Protein AF-0000000086882508 (afdb_homodimer)

Structure (mmCIF, N/CA/C/O backbone):
data_AF-0000000086882508-model_v1
#
loop_
_entity.id
_entity.type
_entity.pdbx_description
1 polymer 'SAM-dependent methyltransferase'
#
loop_
_atom_site.group_PDB
_atom_site.id
_atom_site.type_symbol
_atom_site.label_atom_id
_atom_site.label_alt_id
_atom_site.label_comp_id
_atom_site.label_asym_id
_atom_site.label_entity_id
_atom_site.label_seq_id
_atom_site.pdbx_PDB_ins_code
_atom_site.Cartn_x
_atom_site.Cartn_y
_atom_site.Cartn_z
_atom_site.occupancy
_atom_site.B_iso_or_equiv
_atom_site.auth_seq_id
_atom_site.auth_comp_id
_atom_site.auth_asym_id
_atom_site.auth_atom_id
_atom_site.pdbx_PDB_model_num
ATOM 1 N N . MET A 1 1 ? 18.641 23.141 4.188 1 94.56 1 MET A N 1
ATOM 2 C CA . MET A 1 1 ? 18.281 24.078 5.242 1 94.56 1 MET A CA 1
ATOM 3 C C . MET A 1 1 ? 17.297 23.453 6.219 1 94.56 1 MET A C 1
ATOM 5 O O . MET A 1 1 ? 16.922 22.281 6.066 1 94.56 1 MET A O 1
ATOM 9 N N . LYS A 1 2 ? 16.969 24.219 7.234 1 94.06 2 LYS A N 1
ATOM 10 C CA . LYS A 1 2 ? 15.898 23.766 8.133 1 94.06 2 LYS A CA 1
ATOM 11 C C . LYS A 1 2 ? 14.523 24.016 7.52 1 94.06 2 LYS A C 1
ATOM 13 O O . LYS A 1 2 ? 14.367 24.891 6.668 1 94.06 2 LYS A O 1
ATOM 18 N N . SER A 1 3 ? 13.586 23.141 7.875 1 96.69 3 SER A N 1
ATOM 19 C CA . SER A 1 3 ? 12.25 23.234 7.312 1 96.69 3 SER A CA 1
ATOM 20 C C . SER A 1 3 ? 11.664 24.641 7.504 1 96.69 3 SER A C 1
ATOM 22 O O . SER A 1 3 ? 11.062 25.203 6.586 1 96.69 3 SER A O 1
ATOM 24 N N . TYR A 1 4 ? 11.867 25.219 8.695 1 95.94 4 TYR A N 1
ATOM 25 C CA . TYR A 1 4 ? 11.242 26.5 8.984 1 95.94 4 TYR A CA 1
ATOM 26 C C . TYR A 1 4 ? 11.906 27.625 8.188 1 95.94 4 TYR A C 1
ATOM 28 O O . TYR A 1 4 ? 11.281 28.656 7.922 1 95.94 4 TYR A O 1
ATOM 36 N N . GLU A 1 5 ? 13.188 27.484 7.859 1 96.56 5 GLU A N 1
ATOM 37 C CA . GLU A 1 5 ? 13.828 28.422 6.949 1 96.56 5 GLU A CA 1
ATOM 38 C C . GLU A 1 5 ? 13.195 28.375 5.559 1 96.56 5 GLU A C 1
ATOM 40 O O . GLU A 1 5 ? 12.953 29.406 4.938 1 96.56 5 GLU A O 1
ATOM 45 N N . TYR A 1 6 ? 12.969 27.125 5.094 1 96.69 6 TYR A N 1
ATOM 46 C CA . TYR A 1 6 ? 12.32 26.906 3.805 1 96.69 6 TYR A CA 1
ATOM 47 C C . TYR A 1 6 ? 10.945 27.562 3.777 1 96.69 6 TYR A C 1
ATOM 49 O O . TYR A 1 6 ? 10.641 28.344 2.879 1 96.69 6 TYR A O 1
ATOM 57 N N . TYR A 1 7 ? 10.117 27.281 4.746 1 96.62 7 TYR A N 1
ATOM 58 C CA . TYR A 1 7 ? 8.75 27.766 4.777 1 96.62 7 TYR A CA 1
ATOM 59 C C . TYR A 1 7 ? 8.711 29.266 5.027 1 96.62 7 TYR A C 1
ATOM 61 O O . TYR A 1 7 ? 7.801 29.969 4.566 1 96.62 7 TYR A O 1
ATOM 69 N N . ASP A 1 8 ? 9.711 29.781 5.734 1 97.62 8 ASP A N 1
ATOM 70 C CA . ASP A 1 8 ? 9.812 31.219 5.906 1 97.62 8 ASP A CA 1
ATOM 71 C C . ASP A 1 8 ? 9.992 31.922 4.562 1 97.62 8 ASP A C 1
ATOM 73 O O . ASP A 1 8 ? 9.359 32.938 4.297 1 97.62 8 ASP A O 1
ATOM 77 N N . LYS A 1 9 ? 10.812 31.312 3.74 1 95.81 9 LYS A N 1
ATOM 78 C CA . LYS A 1 9 ? 11.148 31.906 2.443 1 95.81 9 LYS A CA 1
ATOM 79 C C . LYS A 1 9 ? 9.945 31.875 1.508 1 95.81 9 LYS A C 1
ATOM 81 O O . LYS A 1 9 ? 9.766 32.781 0.699 1 95.81 9 LYS A O 1
ATOM 86 N N . ILE A 1 10 ? 9.117 30.859 1.639 1 95.56 10 ILE A N 1
ATOM 87 C CA . ILE A 1 10 ? 8.039 30.734 0.665 1 95.56 10 ILE A CA 1
ATOM 88 C C . ILE A 1 10 ? 6.723 31.219 1.281 1 95.56 10 ILE A C 1
ATOM 90 O O . ILE A 1 10 ? 5.648 31 0.71 1 95.56 10 ILE A O 1
ATOM 94 N N . SER A 1 11 ? 6.707 31.859 2.414 1 95.94 11 SER A N 1
ATOM 95 C CA . SER A 1 11 ? 5.527 32.188 3.209 1 95.94 11 SER A CA 1
ATOM 96 C C . SER A 1 11 ? 4.52 33 2.402 1 95.94 11 SER A C 1
ATOM 98 O O . SER A 1 11 ? 3.314 32.75 2.473 1 95.94 11 SER A O 1
ATOM 100 N N . ASN A 1 12 ? 4.961 33.906 1.599 1 94.31 12 ASN A N 1
ATOM 101 C CA . ASN A 1 12 ? 4.074 34.812 0.865 1 94.31 12 ASN A CA 1
ATOM 102 C C . ASN A 1 12 ? 3.373 34.094 -0.284 1 94.31 12 ASN A C 1
ATOM 104 O O . ASN A 1 12 ? 2.309 34.531 -0.732 1 94.31 12 ASN A O 1
ATOM 108 N N . GLU A 1 13 ? 3.947 33.031 -0.736 1 94.06 13 GLU A N 1
ATOM 109 C CA . GLU A 1 13 ? 3.385 32.281 -1.858 1 94.06 13 GLU A CA 1
ATOM 110 C C . GLU A 1 13 ? 2.721 30.984 -1.388 1 94.06 13 GLU A C 1
ATOM 112 O O . GLU A 1 13 ? 2.1 30.266 -2.182 1 94.06 13 GLU A O 1
ATOM 117 N N . TYR A 1 14 ? 2.799 30.719 -0.19 1 93.88 14 TYR A N 1
ATOM 118 C CA . TYR A 1 14 ? 2.424 29.422 0.367 1 93.88 14 TYR A CA 1
ATOM 119 C C . TYR A 1 14 ? 0.978 29.078 0.026 1 93.88 14 TYR A C 1
ATOM 121 O O . TYR A 1 14 ? 0.701 28.016 -0.538 1 93.88 14 TYR A O 1
ATOM 129 N N . ASP A 1 15 ? 0.02 30 0.262 1 93.56 15 ASP A N 1
ATOM 130 C CA . ASP A 1 15 ? -1.397 29.734 0.033 1 93.56 15 ASP A CA 1
ATOM 131 C C . ASP A 1 15 ? -1.672 29.453 -1.441 1 93.56 15 ASP A C 1
ATOM 133 O O . ASP A 1 15 ? -2.459 28.562 -1.771 1 93.56 15 ASP A O 1
ATOM 137 N N . SER A 1 16 ? -1.015 30.141 -2.279 1 93.31 16 SER A N 1
ATOM 138 C CA . SER A 1 16 ? -1.228 30 -3.717 1 93.31 16 SER A CA 1
ATOM 139 C C . SER A 1 16 ? -0.724 28.656 -4.219 1 93.31 16 SER A C 1
ATOM 141 O O . SER A 1 16 ? -1.269 28.094 -5.172 1 93.31 16 SER A O 1
ATOM 143 N N . MET A 1 17 ? 0.262 28.078 -3.578 1 89.69 17 MET A N 1
ATOM 144 C CA . MET A 1 17 ? 0.864 26.812 -3.971 1 89.69 17 MET A CA 1
ATOM 145 C C . MET A 1 17 ? -0.105 25.656 -3.742 1 89.69 17 MET A C 1
ATOM 147 O O . MET A 1 17 ? 0.036 24.594 -4.348 1 89.69 17 MET A O 1
ATOM 151 N N . TYR A 1 18 ? -1.129 25.922 -2.922 1 89.88 18 TYR A N 1
ATOM 152 C CA . TYR A 1 18 ? -2.041 24.859 -2.539 1 89.88 18 TYR A CA 1
ATOM 153 C C . TYR A 1 18 ? -3.471 25.188 -2.949 1 89.88 18 TYR A C 1
ATOM 155 O O . TYR A 1 18 ? -4.418 24.859 -2.225 1 89.88 18 TYR A O 1
ATOM 163 N N . GLU A 1 19 ? -3.611 25.781 -4.055 1 92.19 19 GLU A N 1
ATOM 164 C CA . GLU A 1 19 ? -4.926 26.234 -4.504 1 92.19 19 GLU A CA 1
ATOM 165 C C . GLU A 1 19 ? -5.473 25.328 -5.605 1 92.19 19 GLU A C 1
ATOM 167 O O . GLU A 1 19 ? -6.633 25.453 -6 1 92.19 19 GLU A O 1
ATOM 172 N N . ASP A 1 20 ? -4.672 24.344 -6.051 1 92.69 20 ASP A N 1
ATOM 173 C CA . ASP A 1 20 ? -5.184 23.469 -7.102 1 92.69 20 ASP A CA 1
ATOM 174 C C . ASP A 1 20 ? -6.191 22.469 -6.543 1 92.69 20 ASP A C 1
ATOM 176 O O . ASP A 1 20 ? -6.43 22.422 -5.336 1 92.69 20 ASP A O 1
ATOM 180 N N . VAL A 1 21 ? -6.812 21.734 -7.414 1 95.31 21 VAL A N 1
ATOM 181 C CA . VAL A 1 21 ? -7.918 20.844 -7.066 1 95.31 21 VAL A CA 1
ATOM 182 C C . VAL A 1 21 ? -7.438 19.781 -6.078 1 95.31 21 VAL A C 1
ATOM 184 O O . VAL A 1 21 ? -8.133 19.469 -5.113 1 95.31 21 VAL A O 1
ATOM 187 N N . TYR A 1 22 ? -6.285 19.234 -6.285 1 95.56 22 TYR A N 1
ATOM 188 C CA . TYR A 1 22 ? -5.746 18.203 -5.406 1 95.56 22 TYR A CA 1
ATOM 189 C C . TYR A 1 22 ? -5.672 18.703 -3.967 1 95.56 22 TYR A C 1
ATOM 191 O O . TYR A 1 22 ? -6.188 18.047 -3.055 1 95.56 22 TYR A O 1
ATOM 199 N N . TRP A 1 23 ? -5.125 19.859 -3.801 1 95.19 23 TRP A N 1
ATOM 200 C CA . TRP A 1 23 ? -4.895 20.359 -2.453 1 95.19 23 TRP A CA 1
ATOM 201 C C . TRP A 1 23 ? -6.191 20.859 -1.826 1 95.19 23 TRP A C 1
ATOM 203 O O . TRP A 1 23 ? -6.371 20.781 -0.609 1 95.19 23 TRP A O 1
ATOM 213 N N . LYS A 1 24 ? -7.055 21.359 -2.611 1 96.06 24 LYS A N 1
ATOM 214 C CA . LYS A 1 24 ? -8.375 21.703 -2.094 1 96.06 24 LYS A CA 1
ATOM 215 C C . LYS A 1 24 ? -9.094 20.484 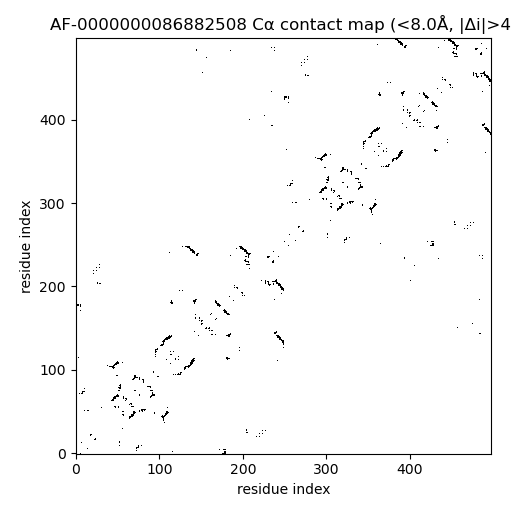-1.534 1 96.06 24 LYS A C 1
ATOM 217 O O . LYS A 1 24 ? -9.703 20.547 -0.469 1 96.06 24 LYS A O 1
ATOM 222 N N . LEU A 1 25 ? -8.992 19.375 -2.258 1 97 25 L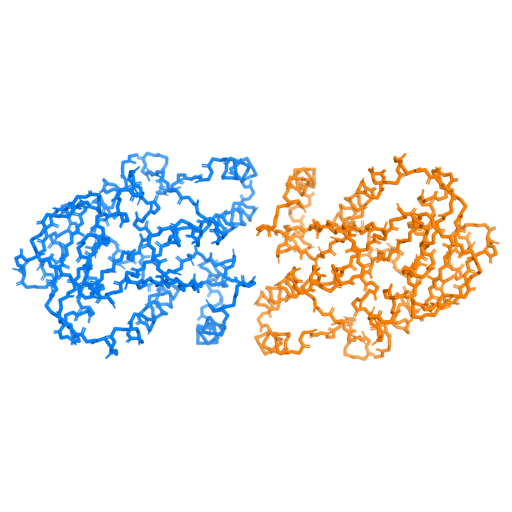EU A N 1
ATOM 223 C CA . LEU A 1 25 ? -9.578 18.141 -1.78 1 97 25 LEU A CA 1
ATOM 224 C C . LEU A 1 25 ? -8.867 17.641 -0.527 1 97 25 LEU A C 1
ATOM 226 O O . LEU A 1 25 ? -9.516 17.203 0.429 1 97 25 LEU A O 1
ATOM 230 N N . HIS A 1 26 ? -7.547 17.688 -0.562 1 97.25 26 HIS A N 1
ATOM 231 C CA . HIS A 1 26 ? -6.715 17.344 0.586 1 97.25 26 HIS A CA 1
ATOM 232 C C . HIS A 1 26 ? -7.168 18.094 1.837 1 97.25 26 HIS A C 1
ATOM 234 O O . HIS A 1 26 ? -7.43 17.484 2.873 1 97.25 26 HIS A O 1
ATOM 240 N N . ASN A 1 27 ? -7.293 19.406 1.729 1 97.44 27 ASN A N 1
ATOM 241 C CA . ASN A 1 27 ? -7.637 20.25 2.871 1 97.44 27 ASN A CA 1
ATOM 242 C C . ASN A 1 27 ? -9.086 20.047 3.299 1 97.44 27 ASN A C 1
ATOM 244 O O . ASN A 1 27 ? -9.406 20.141 4.488 1 97.44 27 ASN A O 1
ATOM 248 N N . LYS A 1 28 ? -9.953 19.828 2.309 1 97.88 28 LYS A N 1
ATOM 249 C CA . LYS A 1 28 ? -11.352 19.547 2.627 1 97.88 28 LYS A CA 1
ATOM 250 C C . LYS A 1 28 ? -11.477 18.281 3.473 1 97.88 28 LYS A C 1
ATOM 252 O O . LYS A 1 28 ? -12.242 18.25 4.441 1 97.88 28 LYS A O 1
ATOM 257 N N . LEU A 1 29 ? -10.766 17.25 3.123 1 98.19 29 LEU A N 1
ATOM 258 C CA . LEU A 1 29 ? -10.789 16 3.867 1 98.19 29 LEU A CA 1
ATOM 259 C C . LEU A 1 29 ? -10.297 16.203 5.297 1 98.19 29 LEU A C 1
ATOM 261 O O . LEU A 1 29 ? -10.922 15.727 6.246 1 98.19 29 LEU A O 1
ATOM 265 N N . ILE A 1 30 ? -9.203 16.906 5.434 1 98.56 30 ILE A N 1
ATOM 266 C CA . ILE A 1 30 ? -8.625 17.172 6.746 1 98.56 30 ILE A CA 1
ATOM 267 C C . ILE A 1 30 ? -9.609 17.969 7.598 1 98.56 30 ILE A C 1
ATOM 269 O O . ILE A 1 30 ? -9.812 17.656 8.773 1 98.56 30 ILE A O 1
ATOM 273 N N . ARG A 1 31 ? -10.203 18.969 7.004 1 98.31 31 ARG A N 1
ATOM 274 C CA . ARG A 1 31 ? -11.195 19.781 7.695 1 98.31 31 ARG A CA 1
ATOM 275 C C . ARG A 1 31 ? -12.336 18.922 8.234 1 98.31 31 ARG A C 1
ATOM 277 O O . ARG A 1 31 ? -12.75 19.094 9.383 1 98.31 31 ARG A O 1
ATOM 284 N N . GLU A 1 32 ? -12.805 18.062 7.434 1 97.81 32 GLU A N 1
ATOM 285 C CA . GLU A 1 32 ? -13.922 17.219 7.828 1 97.81 32 GLU A CA 1
ATOM 286 C C . GLU A 1 32 ? -13.547 16.328 9.016 1 97.81 32 GLU A C 1
ATOM 288 O O . GLU A 1 32 ? -14.344 16.156 9.945 1 97.81 32 GLU A O 1
ATOM 293 N N . VAL A 1 33 ? -12.352 15.789 8.984 1 98 33 VAL A N 1
ATOM 294 C CA . VAL A 1 33 ? -11.914 14.922 10.07 1 98 33 VAL A CA 1
ATOM 295 C C . VAL A 1 33 ? -11.789 15.742 11.359 1 98 33 VAL A C 1
ATOM 297 O O . VAL A 1 33 ? -12.258 15.32 12.414 1 98 33 VAL A O 1
ATOM 300 N N . ILE A 1 34 ? -11.133 16.922 11.227 1 98.12 34 ILE A N 1
ATOM 301 C CA . ILE A 1 34 ? -10.953 17.766 12.398 1 98.12 34 ILE A CA 1
ATOM 302 C C . ILE A 1 34 ? -12.32 18.141 12.977 1 98.12 34 ILE A C 1
ATOM 304 O O . ILE A 1 34 ? -12.547 18 14.18 1 98.12 34 ILE A O 1
ATOM 308 N N . MET A 1 35 ? -13.25 18.562 12.141 1 97.62 35 MET A N 1
ATOM 309 C CA . MET A 1 35 ? -14.57 18.984 12.586 1 97.62 35 MET A CA 1
ATOM 310 C C . MET A 1 35 ? -15.305 17.828 13.273 1 97.62 35 MET A C 1
ATOM 312 O O . MET A 1 35 ? -15.906 18.016 14.336 1 97.62 35 MET A O 1
ATOM 316 N N . GLU A 1 36 ? -15.242 16.703 12.672 1 96.5 36 GLU A N 1
ATOM 317 C CA . GLU A 1 36 ? -15.891 15.523 13.242 1 96.5 36 GLU A CA 1
ATOM 318 C C . GLU A 1 36 ? -15.383 15.242 14.656 1 96.5 36 GLU A C 1
ATOM 320 O O . GLU A 1 36 ? -16.156 14.859 15.539 1 96.5 36 GLU A O 1
ATOM 325 N N . LYS A 1 37 ? -14.094 15.461 14.875 1 96.06 37 LYS A N 1
ATOM 326 C CA . LYS A 1 37 ? -13.484 15.07 16.141 1 96.06 37 LYS A CA 1
ATOM 327 C C . LYS A 1 37 ? -13.648 16.172 17.188 1 96.06 37 LYS A C 1
ATOM 329 O O . LYS A 1 37 ? -13.844 15.875 18.375 1 96.06 37 LYS A O 1
ATOM 334 N N . VAL A 1 38 ? -13.68 17.422 16.781 1 94.94 38 VAL A N 1
ATOM 335 C CA . VAL A 1 38 ? -13.57 18.5 17.766 1 94.94 38 VAL A CA 1
ATOM 336 C C . VAL A 1 38 ? -14.969 19 18.141 1 94.94 38 VAL A C 1
ATOM 338 O O . VAL A 1 38 ? -15.164 19.562 19.219 1 94.94 38 VAL A O 1
ATOM 341 N N . LEU A 1 39 ? -15.898 18.844 17.234 1 90.56 39 LEU A N 1
ATOM 342 C CA . LEU A 1 39 ? -17.234 19.344 17.516 1 90.56 39 LEU A CA 1
ATOM 343 C C . LEU A 1 39 ? -17.859 18.609 18.703 1 90.56 39 LEU A C 1
ATOM 345 O O . LEU A 1 39 ? -18.734 19.141 19.391 1 90.56 39 LEU A O 1
ATOM 349 N N . ASN A 1 40 ? -17.391 17.469 18.953 1 80.94 40 ASN A N 1
ATOM 350 C CA . ASN A 1 40 ? -17.938 16.688 20.062 1 80.94 40 ASN A CA 1
ATOM 351 C C . ASN A 1 40 ? -17.078 16.812 21.312 1 80.94 40 ASN A C 1
ATOM 353 O O . ASN A 1 40 ? -17.359 16.156 22.328 1 80.94 40 ASN A O 1
ATOM 357 N N . LEU A 1 41 ? -16.125 17.641 21.234 1 85.12 41 LEU A N 1
ATOM 358 C CA . LEU A 1 41 ? -15.203 17.75 22.359 1 85.12 41 LEU A CA 1
ATOM 359 C C . LEU A 1 41 ? -15.68 18.812 23.359 1 85.12 41 LEU A C 1
ATOM 361 O O . LEU A 1 41 ? -16.172 19.875 22.953 1 85.12 41 LEU A O 1
ATOM 365 N N . GLU A 1 42 ? -15.555 18.328 24.562 1 81.12 42 GLU A N 1
ATOM 366 C CA . GLU A 1 42 ? -15.82 19.281 25.641 1 81.12 42 GLU A CA 1
ATOM 367 C C . GLU A 1 42 ? -14.625 20.203 25.859 1 81.12 42 GLU A C 1
ATOM 369 O O . GLU A 1 42 ? -13.477 19.781 25.75 1 81.12 42 GLU A O 1
ATOM 374 N N . GLY A 1 43 ? -14.641 21.422 25.781 1 80.94 43 GLY A N 1
ATOM 375 C CA . GLY A 1 43 ? -13.555 22.359 26.016 1 80.94 43 GLY A CA 1
ATOM 376 C C . GLY A 1 43 ? -13.461 23.438 24.953 1 80.94 43 GLY A C 1
ATOM 377 O O . GLY A 1 43 ? -14.148 23.375 23.922 1 80.94 43 GLY A O 1
ATOM 378 N N . GLU A 1 44 ? -12.516 24.422 25.328 1 89.19 44 GLU A N 1
ATOM 379 C CA . GLU A 1 44 ? -12.602 25.594 24.469 1 89.19 44 GLU A CA 1
ATOM 380 C C . GLU A 1 44 ? -11.211 26.094 24.078 1 89.19 44 GLU A C 1
ATOM 382 O O . GLU A 1 44 ? -11.086 27.094 23.359 1 89.19 44 GLU A O 1
ATOM 387 N N . LYS A 1 45 ? -10.156 25.391 24.547 1 97.5 45 LYS A N 1
ATOM 388 C CA . LYS A 1 45 ? -8.828 25.906 24.219 1 97.5 45 LYS A CA 1
ATOM 389 C C . LYS A 1 45 ? -8.117 25 23.219 1 97.5 45 LYS A C 1
ATOM 391 O O . LYS A 1 45 ? -8.094 23.766 23.391 1 97.5 45 LYS A O 1
ATOM 396 N N . ALA A 1 46 ? -7.559 25.594 22.203 1 98.19 46 ALA A N 1
ATOM 397 C CA . ALA A 1 46 ? -6.883 24.828 21.156 1 98.19 46 ALA A CA 1
ATOM 398 C C . ALA A 1 46 ? -5.527 25.453 20.828 1 98.19 46 ALA A C 1
ATOM 400 O O . ALA A 1 46 ? -5.371 26.672 20.844 1 98.19 46 ALA A O 1
ATOM 401 N N . LEU A 1 47 ? -4.578 24.578 20.547 1 98.81 47 LEU A N 1
ATOM 402 C CA . LEU A 1 47 ? -3.254 25 20.094 1 98.81 47 LEU A CA 1
ATOM 403 C C . LEU A 1 47 ? -2.959 24.438 18.703 1 98.81 47 LEU A C 1
ATOM 405 O O . LEU A 1 47 ? -3.137 23.25 18.453 1 98.81 47 LEU A O 1
ATOM 409 N N . ASP A 1 48 ? -2.602 25.281 17.797 1 98.81 48 ASP A N 1
ATOM 410 C CA . ASP A 1 48 ? -2.178 24.906 16.453 1 98.81 48 ASP A CA 1
ATOM 411 C C . ASP A 1 48 ? -0.659 24.984 16.312 1 98.81 48 ASP A C 1
ATOM 413 O O . ASP A 1 48 ? -0.097 26.078 16.234 1 98.81 48 ASP A O 1
ATOM 417 N N . ILE A 1 49 ? -0.034 23.828 16.297 1 98.88 49 ILE A N 1
ATOM 418 C CA . ILE A 1 49 ? 1.417 23.766 16.156 1 98.88 49 ILE A CA 1
ATOM 419 C C . ILE A 1 49 ? 1.799 23.672 14.688 1 98.88 49 ILE A C 1
ATOM 421 O O . ILE A 1 49 ? 1.322 22.781 13.969 1 98.88 49 ILE A O 1
ATOM 425 N N . GLY A 1 50 ? 2.793 24.469 14.297 1 98.69 50 GLY A N 1
ATOM 426 C CA . GLY A 1 50 ? 3.02 24.609 12.867 1 98.69 50 GLY A CA 1
ATOM 427 C C . GLY A 1 50 ? 1.847 25.25 12.141 1 98.69 50 GLY A C 1
ATOM 428 O O . GLY A 1 50 ? 1.349 24.703 11.156 1 98.69 50 GLY A O 1
ATOM 429 N N . CYS A 1 51 ? 1.508 26.438 12.523 1 98.44 51 CYS A N 1
ATOM 430 C CA . CYS A 1 51 ? 0.229 27 12.109 1 98.44 51 CYS A CA 1
ATOM 431 C C . CYS A 1 51 ? 0.299 27.531 10.68 1 98.44 51 CYS A C 1
ATOM 433 O O . CYS A 1 51 ? -0.732 27.797 10.062 1 98.44 51 CYS A O 1
ATOM 435 N N . GLY A 1 52 ? 1.539 27.688 10.109 1 97.88 52 GLY A N 1
ATOM 436 C CA . GLY A 1 52 ? 1.656 28.203 8.758 1 97.88 52 GLY A CA 1
ATOM 437 C C . GLY A 1 52 ? 0.954 29.547 8.57 1 97.88 52 GLY A C 1
ATOM 438 O O . GLY A 1 52 ? 1.186 30.484 9.328 1 97.88 52 GLY A O 1
ATOM 439 N N . THR A 1 53 ? 0.058 29.547 7.637 1 97.31 53 THR A N 1
ATOM 440 C CA . THR A 1 53 ? -0.64 30.797 7.352 1 97.31 53 THR A CA 1
ATOM 441 C C . THR A 1 53 ? -1.96 30.859 8.117 1 97.31 53 THR A C 1
ATOM 443 O O . THR A 1 53 ? -2.83 31.672 7.789 1 97.31 53 THR A O 1
ATOM 446 N N . GLY A 1 54 ? -2.203 29.969 9 1 97.81 54 GLY A N 1
ATOM 447 C CA . GLY A 1 54 ? -3.268 30.078 9.984 1 97.81 54 GLY A CA 1
ATOM 448 C C . GLY A 1 54 ? -4.582 29.484 9.516 1 97.81 54 GLY A C 1
ATOM 449 O O . GLY A 1 54 ? -5.648 29.844 10.023 1 97.81 54 GLY A O 1
ATOM 450 N N . ILE A 1 55 ? -4.582 28.547 8.578 1 96.81 55 ILE A N 1
ATOM 451 C CA . ILE A 1 55 ? -5.789 27.953 8.008 1 96.81 55 ILE A CA 1
ATOM 452 C C . ILE A 1 55 ? -6.531 27.156 9.07 1 96.81 55 ILE A C 1
ATOM 454 O O . ILE A 1 55 ? -7.727 27.375 9.297 1 96.81 55 ILE A O 1
ATOM 458 N N . TRP A 1 56 ? -5.855 26.344 9.75 1 98.19 56 TRP A N 1
ATOM 459 C CA . TRP A 1 56 ? -6.492 25.484 10.742 1 98.19 56 TRP A CA 1
ATOM 460 C C . TRP A 1 56 ? -6.77 26.25 12.031 1 98.19 56 TRP A C 1
ATOM 462 O O . TRP A 1 56 ? -7.758 25.984 12.719 1 98.19 56 TRP A O 1
ATOM 472 N N . THR A 1 57 ? -5.859 27.219 12.367 1 98.19 57 THR A N 1
ATOM 473 C CA . THR A 1 57 ? -6.098 28.094 13.508 1 98.19 57 THR A CA 1
ATOM 474 C C . THR A 1 57 ? -7.43 28.828 13.352 1 98.19 57 THR A C 1
ATOM 476 O O . THR A 1 57 ? -8.219 28.891 14.289 1 98.19 57 THR A O 1
ATOM 479 N N . ASN A 1 58 ? -7.617 29.359 12.195 1 97.38 58 ASN A N 1
ATOM 480 C CA . ASN A 1 58 ? -8.844 30.094 11.906 1 97.38 58 ASN A CA 1
ATOM 481 C C . ASN A 1 58 ? -10.07 29.188 11.984 1 97.38 58 ASN A C 1
ATOM 483 O O . ASN A 1 58 ? -11.133 29.594 12.453 1 97.38 58 ASN A O 1
ATOM 487 N N . LEU A 1 59 ? -9.953 27.953 11.438 1 97 59 LEU A N 1
ATOM 488 C CA . LEU A 1 59 ? -11.047 27 11.508 1 97 59 LEU A CA 1
ATOM 489 C C . LEU A 1 59 ? -11.484 26.781 12.953 1 97 59 LEU A C 1
ATOM 491 O O . LEU A 1 59 ? -12.688 26.828 13.25 1 97 59 LEU A O 1
ATOM 495 N N . LEU A 1 60 ? -10.516 26.578 13.836 1 97 60 LEU A N 1
ATOM 496 C CA . LEU A 1 60 ? -10.82 26.344 15.242 1 97 60 LEU A CA 1
ATOM 497 C C . LEU A 1 60 ? -11.438 27.578 15.891 1 97 60 LEU A C 1
ATOM 499 O O . LEU A 1 60 ? -12.375 27.469 16.672 1 97 60 LEU A O 1
ATOM 503 N N . LYS A 1 61 ? -10.93 28.734 15.547 1 96.38 61 LYS A N 1
ATOM 504 C CA . LYS A 1 61 ? -11.492 30 16.047 1 96.38 61 LYS A CA 1
ATOM 505 C C . LYS A 1 61 ? -12.953 30.156 15.625 1 96.38 61 LYS A C 1
ATOM 507 O O . LYS A 1 61 ? -13.805 30.484 16.453 1 96.38 61 LYS A O 1
ATOM 512 N N . ASP A 1 62 ? -13.203 29.859 14.406 1 94.75 62 ASP A N 1
ATOM 513 C CA . ASP A 1 62 ?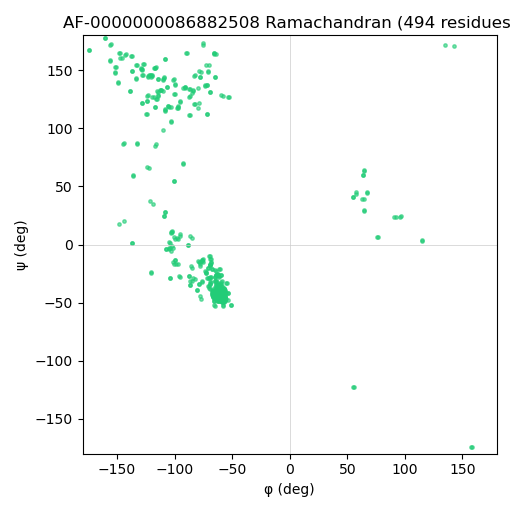 -14.539 30.047 13.828 1 94.75 62 ASP A CA 1
ATOM 514 C C . ASP A 1 62 ? -15.562 29.156 14.516 1 94.75 62 ASP A C 1
ATOM 516 O O . ASP A 1 62 ? -16.75 29.5 14.578 1 94.75 62 ASP A O 1
ATOM 520 N N . ILE A 1 63 ? -15.078 28.078 15.055 1 93.88 63 ILE A N 1
ATOM 521 C CA . ILE A 1 63 ? -16.047 27.188 15.672 1 93.88 63 ILE A CA 1
ATOM 522 C C . ILE A 1 63 ? -16.031 27.391 17.188 1 93.88 63 ILE A C 1
ATOM 524 O O . ILE A 1 63 ? -16.578 26.578 17.938 1 93.88 63 ILE A O 1
ATOM 528 N N . GLY A 1 64 ? -15.281 28.391 17.672 1 93.5 64 GLY A N 1
ATOM 529 C CA . GLY A 1 64 ? -15.531 28.859 19.016 1 93.5 64 GLY A CA 1
ATOM 530 C C . GLY A 1 64 ? -14.383 28.609 19.969 1 93.5 64 GLY A C 1
ATOM 531 O O . GLY A 1 64 ? -14.469 28.922 21.156 1 93.5 64 GLY A O 1
ATOM 532 N N . PHE A 1 65 ? -13.328 28.094 19.516 1 96.44 65 PHE A N 1
ATOM 533 C CA . PHE A 1 65 ? -12.211 27.812 20.406 1 96.44 65 PHE A CA 1
ATOM 534 C C . PHE A 1 65 ? -11.445 29.094 20.719 1 96.44 65 PHE A C 1
ATOM 536 O O . PHE A 1 65 ? -11.359 30 19.891 1 96.44 65 PHE A O 1
ATOM 543 N N . ASP A 1 66 ? -10.961 29.156 22 1 96.94 66 ASP A N 1
ATOM 544 C CA . ASP A 1 66 ? -9.844 30.062 22.297 1 96.94 66 ASP A CA 1
ATOM 545 C C . ASP A 1 66 ? -8.539 29.531 21.703 1 96.94 66 ASP A C 1
ATOM 547 O O . ASP A 1 66 ? -8 28.531 22.188 1 96.94 66 ASP A O 1
ATOM 551 N N . VAL A 1 67 ? -7.961 30.219 20.688 1 97.75 67 VAL A N 1
ATOM 552 C CA . VAL A 1 67 ? -6.93 29.594 19.859 1 97.75 67 VAL A CA 1
ATOM 553 C C . VAL A 1 67 ? -5.562 30.172 20.219 1 97.75 67 VAL A C 1
ATOM 555 O O . VAL A 1 67 ? -5.438 31.375 20.484 1 97.75 67 VAL A O 1
ATOM 558 N N . TYR A 1 68 ? -4.664 29.281 20.328 1 98.44 68 TYR A N 1
ATOM 559 C CA . TYR A 1 68 ? -3.227 29.531 20.406 1 98.44 68 TYR A CA 1
ATOM 560 C C . TYR A 1 68 ? -2.5 28.906 19.219 1 98.44 68 TYR A C 1
ATOM 562 O O . TYR A 1 68 ? -2.98 27.938 18.625 1 98.44 68 TYR A O 1
ATOM 570 N N . ALA A 1 69 ? -1.369 29.516 18.859 1 98.69 69 ALA A N 1
ATOM 571 C CA . ALA A 1 69 ? -0.644 28.969 17.719 1 98.69 69 ALA A CA 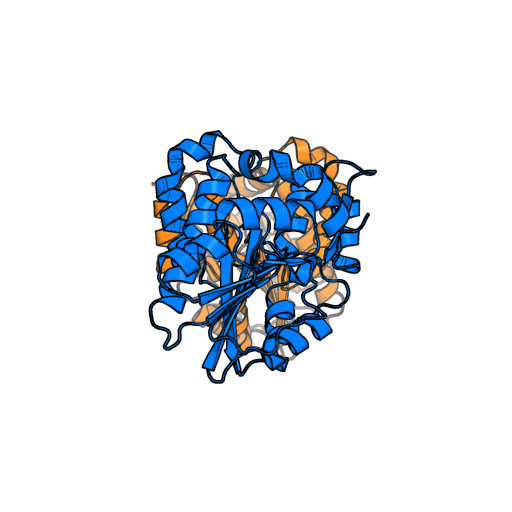1
ATOM 572 C C . ALA A 1 69 ? 0.852 29.25 17.828 1 98.69 69 ALA A C 1
ATOM 574 O O . ALA A 1 69 ? 1.258 30.281 18.359 1 98.69 69 ALA A O 1
ATOM 575 N N . ILE A 1 70 ? 1.598 28.328 17.312 1 98.75 70 ILE A N 1
ATOM 576 C CA . ILE A 1 70 ? 3.033 28.562 17.188 1 98.75 70 ILE A CA 1
ATOM 577 C C . ILE A 1 70 ? 3.521 28.078 15.82 1 98.75 70 ILE A C 1
ATOM 579 O O . ILE A 1 70 ? 2.949 27.156 15.242 1 98.75 70 ILE A O 1
ATOM 583 N N . ASP A 1 71 ? 4.5 28.656 15.258 1 98.69 71 ASP A N 1
ATOM 584 C CA . ASP A 1 71 ? 5.277 28.281 14.078 1 98.69 71 ASP A CA 1
ATOM 585 C C . ASP A 1 71 ? 6.715 28.781 14.188 1 98.69 71 ASP A C 1
ATOM 587 O O . ASP A 1 71 ? 6.957 29.891 14.656 1 98.69 71 ASP A O 1
ATOM 591 N N . PRO A 1 72 ? 7.621 27.906 13.75 1 98.56 72 PRO A N 1
ATOM 592 C CA . PRO A 1 72 ? 9.008 28.359 13.852 1 98.56 72 PRO A CA 1
ATOM 593 C C . PRO A 1 72 ? 9.336 29.469 12.852 1 98.56 72 PRO A C 1
ATOM 595 O O . PRO A 1 72 ? 10.375 30.125 12.969 1 98.56 72 PRO A O 1
ATOM 598 N N . SER A 1 73 ? 8.609 29.625 11.828 1 98.31 73 SER A N 1
ATOM 599 C CA . SER A 1 73 ? 8.812 30.656 10.805 1 98.31 73 SER A CA 1
ATOM 600 C C . SER A 1 73 ? 8.195 31.984 11.227 1 98.31 73 SER A C 1
ATOM 602 O O . SER A 1 73 ? 6.98 32.062 11.406 1 98.31 73 SER A O 1
ATOM 604 N N . GLU A 1 74 ? 9 33 11.305 1 98.06 74 GLU A N 1
ATOM 605 C CA . GLU A 1 74 ? 8.531 34.344 11.672 1 98.06 74 GLU A CA 1
ATOM 606 C C . GLU A 1 74 ? 7.539 34.875 10.648 1 98.06 74 GLU A C 1
ATOM 608 O O . GLU A 1 74 ? 6.535 35.5 11.008 1 98.06 74 GLU A O 1
ATOM 613 N N . ASN A 1 75 ? 7.84 34.688 9.414 1 98.31 75 ASN A N 1
ATOM 614 C CA . ASN A 1 75 ? 6.961 35.188 8.367 1 98.31 75 ASN A CA 1
ATOM 615 C C . ASN A 1 75 ? 5.605 34.469 8.391 1 98.31 75 ASN A C 1
ATOM 617 O O . ASN A 1 75 ? 4.574 35.094 8.141 1 98.31 75 ASN A O 1
ATOM 621 N N . MET A 1 76 ? 5.559 33.188 8.672 1 98.25 76 MET A N 1
ATOM 622 C CA . MET A 1 76 ? 4.301 32.469 8.797 1 98.25 76 MET A CA 1
ATOM 623 C C . MET A 1 76 ? 3.484 32.969 9.969 1 98.25 76 MET A C 1
ATOM 625 O O . MET A 1 76 ? 2.277 33.188 9.844 1 98.25 76 MET A O 1
ATOM 629 N N . VAL A 1 77 ? 4.168 33.25 11.086 1 98 77 VAL A N 1
ATOM 630 C CA . VAL A 1 77 ? 3.51 33.75 12.281 1 98 77 VAL A CA 1
ATOM 631 C C . VAL A 1 77 ? 2.898 35.125 11.977 1 98 77 VAL A C 1
ATOM 633 O O . VAL A 1 77 ? 1.753 35.406 12.344 1 98 77 VAL A O 1
ATOM 636 N N . ASN A 1 78 ? 3.646 35.969 11.273 1 97.19 78 ASN A N 1
ATOM 637 C CA . ASN A 1 78 ? 3.152 37.281 10.914 1 97.19 78 ASN A CA 1
ATOM 638 C C . ASN A 1 78 ? 1.888 37.188 10.062 1 97.19 78 ASN A C 1
ATOM 640 O O . ASN A 1 78 ? 0.935 37.938 10.289 1 97.19 78 ASN A O 1
ATOM 644 N N . ILE A 1 79 ? 1.896 36.312 9.133 1 97.25 79 ILE A N 1
ATOM 645 C CA . ILE A 1 79 ? 0.745 36.125 8.258 1 97.25 79 ILE A CA 1
ATOM 646 C C . ILE A 1 79 ? -0.45 35.625 9.078 1 97.25 79 ILE A C 1
ATOM 648 O O . ILE A 1 79 ? -1.567 36.125 8.906 1 97.25 79 ILE A O 1
ATOM 652 N N . THR A 1 80 ? -0.205 34.656 9.953 1 97.5 80 THR A N 1
ATOM 653 C CA . THR A 1 80 ? -1.277 34.125 10.781 1 97.5 80 THR A CA 1
ATOM 654 C C . THR A 1 80 ? -1.835 35.219 11.711 1 97.5 80 THR A C 1
ATOM 656 O O . THR A 1 80 ? -3.049 35.281 11.914 1 97.5 80 THR A O 1
ATOM 659 N N . GLN A 1 81 ? -0.984 36.062 12.281 1 96.94 81 GLN A N 1
ATOM 660 C CA . GLN A 1 81 ? -1.421 37.156 13.148 1 96.94 81 GLN A CA 1
ATOM 661 C C . GLN A 1 81 ? -2.307 38.125 12.383 1 96.94 81 GLN A C 1
ATOM 663 O O . GLN A 1 81 ? -3.314 38.594 12.914 1 96.94 81 GLN A O 1
ATOM 668 N N . LYS A 1 82 ? -1.87 38.406 11.18 1 95.31 82 LYS A N 1
ATOM 669 C CA . LYS A 1 82 ? -2.682 39.312 10.344 1 95.31 82 LYS A CA 1
ATOM 670 C C . LYS A 1 82 ? -4.047 38.688 10.055 1 95.31 82 LYS A C 1
ATOM 672 O O . LYS A 1 82 ? -5.066 39.375 10.094 1 95.31 82 LYS A O 1
ATOM 677 N N . ARG A 1 83 ? -4.082 37.375 9.781 1 94.5 83 ARG A N 1
ATOM 678 C CA . ARG A 1 83 ? -5.309 36.656 9.469 1 94.5 83 ARG A CA 1
ATOM 679 C C . ARG A 1 83 ? -6.258 36.656 10.656 1 94.5 83 ARG A C 1
ATOM 681 O O . ARG A 1 83 ? -7.477 36.719 10.492 1 94.5 83 ARG A O 1
ATOM 688 N N . LEU A 1 84 ? -5.68 36.594 11.82 1 95.12 84 LEU A N 1
ATOM 689 C CA . LEU A 1 84 ? -6.488 36.406 13.023 1 95.12 84 LEU A CA 1
ATOM 690 C C . LEU A 1 84 ? -6.531 37.688 13.859 1 95.12 84 LEU A C 1
ATOM 692 O O . LEU A 1 84 ? -6.625 37.625 15.086 1 95.12 84 LEU A O 1
ATOM 696 N N . LYS A 1 85 ? -6.398 38.844 13.273 1 88.88 85 LYS A N 1
ATOM 697 C CA . LYS A 1 85 ? -6.574 40.156 13.859 1 88.88 85 LYS A CA 1
ATOM 698 C C . LYS A 1 85 ? -5.648 40.375 15.062 1 88.88 85 LYS A C 1
ATOM 700 O O . LYS A 1 85 ? -6.09 40.781 16.125 1 88.88 85 LYS A O 1
ATOM 705 N N . LYS A 1 86 ? -4.41 39.969 14.93 1 83.88 86 LYS A N 1
ATOM 706 C CA . LYS A 1 86 ? -3.283 40.219 15.828 1 83.88 86 LYS A CA 1
ATOM 707 C C . LYS A 1 86 ? -3.525 39.562 17.188 1 83.88 86 LYS A C 1
ATOM 709 O O . LYS A 1 86 ? -3.318 40.188 18.234 1 83.88 86 LYS A O 1
ATOM 714 N N . ASN A 1 87 ? -4.078 38.406 17.172 1 87.62 87 ASN A N 1
ATOM 715 C CA . ASN A 1 87 ? -4.203 37.594 18.375 1 87.62 87 ASN A CA 1
ATOM 716 C C . ASN A 1 87 ? -2.857 37.406 19.062 1 87.62 87 ASN A C 1
ATOM 718 O O . ASN A 1 87 ? -1.899 36.906 18.453 1 87.62 87 ASN A O 1
ATOM 722 N N . LYS A 1 88 ? -2.732 37.688 20.281 1 88.12 88 LYS A N 1
ATOM 723 C CA . LYS A 1 88 ? -1.486 37.688 21.047 1 88.12 88 LYS A CA 1
ATOM 724 C C . LYS A 1 88 ? -1.027 36.281 21.375 1 88.12 88 LYS A C 1
ATOM 726 O O . LYS A 1 88 ? 0.117 36.062 21.781 1 88.12 88 LYS A O 1
ATOM 731 N N . ASN A 1 89 ? -1.904 35.344 21.172 1 95.69 89 ASN A N 1
ATOM 732 C CA . ASN A 1 89 ? -1.584 33.969 21.484 1 95.69 89 ASN A CA 1
ATOM 733 C C . ASN A 1 89 ? -0.884 33.25 20.328 1 95.69 89 ASN A C 1
ATOM 735 O O . ASN A 1 89 ? -0.628 32.062 20.391 1 95.69 89 ASN A O 1
ATOM 739 N N . ILE A 1 90 ? -0.54 34.031 19.297 1 97.62 90 ILE A N 1
ATOM 740 C CA . ILE A 1 90 ? 0.186 33.5 18.141 1 97.62 90 ILE A CA 1
ATOM 741 C C . ILE A 1 90 ? 1.646 33.938 18.203 1 97.62 90 ILE A C 1
ATOM 743 O O . ILE A 1 90 ? 1.938 35.125 18.172 1 97.62 90 ILE A O 1
ATOM 747 N N . LYS A 1 91 ? 2.551 33 18.297 1 97.12 91 LYS A N 1
ATOM 748 C CA . LYS A 1 91 ? 3.947 33.375 18.469 1 97.12 91 LYS A CA 1
ATOM 749 C C . LYS A 1 91 ? 4.887 32.375 17.797 1 97.12 91 LYS A C 1
ATOM 751 O O . LYS A 1 91 ? 4.461 31.297 17.406 1 97.12 91 LYS A O 1
ATOM 756 N N . VAL A 1 92 ? 6.129 32.812 17.641 1 98.31 92 VAL A N 1
ATOM 757 C CA . VAL A 1 92 ? 7.16 31.938 17.109 1 98.31 92 VAL A CA 1
ATOM 758 C C . VAL A 1 92 ? 7.492 30.844 18.125 1 98.31 92 VAL A C 1
ATOM 760 O O . VAL A 1 92 ? 7.66 31.125 19.312 1 98.31 92 VAL A O 1
ATOM 763 N N . GLY A 1 93 ? 7.523 29.594 17.688 1 98.38 93 GLY A N 1
ATOM 764 C CA . GLY A 1 93 ? 7.832 28.5 18.578 1 98.38 93 GLY A CA 1
ATOM 765 C C . GLY A 1 93 ? 7.957 27.172 17.875 1 98.38 93 GLY A C 1
ATOM 766 O O . GLY A 1 93 ? 7.645 27.062 16.688 1 98.38 93 GLY A O 1
ATOM 767 N N . PHE A 1 94 ? 8.5 26.156 18.609 1 98.56 94 PHE A N 1
ATOM 768 C CA . PHE A 1 94 ? 8.734 24.812 18.125 1 98.56 94 PHE A CA 1
ATOM 769 C C . PHE A 1 94 ? 7.898 23.797 18.906 1 98.56 94 PHE A C 1
ATOM 771 O O . PHE A 1 94 ? 7.547 24.047 20.062 1 98.56 94 PHE A O 1
ATOM 778 N N . ILE A 1 95 ? 7.574 22.703 18.25 1 98.81 95 ILE A N 1
ATOM 779 C CA . ILE A 1 95 ? 6.793 21.656 18.906 1 98.81 95 ILE A CA 1
ATOM 780 C C . ILE A 1 95 ? 7.57 21.094 20.094 1 98.81 95 ILE A C 1
ATOM 782 O O . ILE A 1 95 ? 6.977 20.656 21.078 1 98.81 95 ILE A O 1
ATOM 786 N N . GLU A 1 96 ? 8.898 21.156 20.078 1 98.62 96 GLU A N 1
ATOM 787 C CA . GLU A 1 96 ? 9.758 20.578 21.109 1 98.62 96 GLU A CA 1
ATOM 788 C C . GLU A 1 96 ? 9.789 21.453 22.359 1 98.62 96 GLU A C 1
ATOM 790 O O . GLU A 1 96 ? 10.258 21.016 23.406 1 98.62 96 GLU A O 1
ATOM 795 N N . ASN A 1 97 ? 9.305 22.656 22.125 1 97.56 97 ASN A N 1
ATOM 796 C CA . ASN A 1 97 ? 9.32 23.609 23.234 1 97.56 97 ASN A CA 1
ATOM 797 C C . ASN A 1 97 ? 8.094 24.516 23.203 1 97.56 97 ASN A C 1
ATOM 799 O O . ASN A 1 97 ? 8.18 25.672 22.781 1 97.56 97 ASN A O 1
ATOM 803 N N . ILE A 1 98 ? 7.051 24.078 23.781 1 98.06 98 ILE A N 1
ATOM 804 C CA . ILE A 1 98 ? 5.797 24.828 23.844 1 98.06 98 ILE A CA 1
ATOM 805 C C . ILE A 1 98 ? 5.809 25.75 25.047 1 98.06 98 ILE A C 1
ATOM 807 O O . ILE A 1 98 ? 5.746 25.297 26.203 1 98.06 98 ILE A O 1
ATOM 811 N N . GLU A 1 99 ? 5.859 27.047 24.766 1 96.5 99 GLU A N 1
ATOM 812 C CA . GLU A 1 99 ? 6.016 28.031 25.844 1 96.5 99 GLU A CA 1
ATOM 813 C C . GLU A 1 99 ? 4.68 28.672 26.188 1 96.5 99 GLU A C 1
ATOM 815 O O . GLU A 1 99 ? 4.547 29.906 26.125 1 96.5 99 GLU A O 1
ATOM 820 N N . PHE A 1 100 ? 3.746 27.969 26.484 1 97.56 100 PHE A N 1
ATOM 821 C CA . PHE A 1 100 ? 2.463 28.406 27.047 1 97.56 100 PHE A CA 1
ATOM 822 C C . PHE A 1 100 ? 2.229 27.766 28.406 1 97.56 100 PHE A C 1
ATOM 824 O O . PHE A 1 100 ? 2.674 26.656 28.672 1 97.56 100 PHE A O 1
ATOM 831 N N . GLU A 1 101 ? 1.602 28.453 29.281 1 96.06 101 GLU A N 1
ATOM 832 C CA . GLU A 1 101 ? 1.238 27.906 30.594 1 96.06 101 GLU A CA 1
ATOM 833 C C . GLU A 1 101 ? -0.084 27.156 30.531 1 96.06 101 GLU A C 1
ATOM 835 O O . GLU A 1 101 ? -0.374 26.312 31.391 1 96.06 101 GLU A O 1
ATOM 840 N N . GLU A 1 102 ? -0.809 27.422 29.531 1 95.81 102 GLU A N 1
ATOM 841 C CA . GLU A 1 102 ? -2.127 26.828 29.344 1 95.81 102 GLU A CA 1
ATOM 842 C C . GLU A 1 102 ? -2.012 25.344 28.953 1 95.81 102 GLU A C 1
ATOM 844 O O . GLU A 1 102 ? -0.986 24.922 28.422 1 95.81 102 GLU A O 1
ATOM 849 N N . THR A 1 103 ? -3.07 24.656 29.281 1 97.62 103 THR A N 1
ATOM 850 C CA . THR A 1 103 ? -3.311 23.328 28.703 1 97.62 103 THR A CA 1
ATOM 851 C C . THR A 1 103 ? -4.461 23.375 27.703 1 97.62 103 THR A C 1
ATOM 853 O O . THR A 1 103 ? -5.219 24.344 27.656 1 97.62 103 THR A O 1
ATOM 856 N N . PHE A 1 104 ? -4.488 22.406 26.875 1 98.38 104 PHE A N 1
ATOM 857 C CA . PHE A 1 104 ? -5.379 22.531 25.734 1 98.38 104 PHE A CA 1
ATOM 858 C C . PHE A 1 104 ? -6.254 21.281 25.594 1 98.38 104 PHE A C 1
ATOM 860 O O . PHE A 1 104 ? -5.852 20.188 25.984 1 98.38 104 PHE A O 1
ATOM 867 N N . ASP A 1 105 ? -7.41 21.484 25.031 1 98.06 105 ASP A N 1
ATOM 868 C CA . ASP A 1 105 ? -8.328 20.391 24.75 1 98.06 105 ASP A CA 1
ATOM 869 C C . ASP A 1 105 ? -8.039 19.766 23.391 1 98.06 105 ASP A C 1
ATOM 871 O O . ASP A 1 105 ? -8.344 18.594 23.172 1 98.06 105 ASP A O 1
ATOM 875 N N . VAL A 1 106 ? -7.48 20.609 22.516 1 98.31 106 VAL A N 1
ATOM 876 C CA . VAL A 1 106 ? -7.09 20.141 21.188 1 98.31 106 VAL A CA 1
ATOM 877 C C . VAL A 1 106 ? -5.738 20.734 20.812 1 98.31 106 VAL A C 1
ATOM 879 O O . VAL A 1 106 ? -5.516 21.938 20.984 1 98.31 106 VAL A O 1
ATOM 882 N N . ILE A 1 107 ? -4.891 19.875 20.344 1 98.81 107 ILE A N 1
ATOM 883 C CA . ILE A 1 107 ? -3.641 20.328 19.75 1 98.81 107 ILE A CA 1
ATOM 884 C C . ILE A 1 107 ? -3.518 19.781 18.328 1 98.81 107 ILE A C 1
ATOM 886 O O . ILE A 1 107 ? -3.615 18.562 18.125 1 98.81 107 ILE A O 1
ATOM 890 N N . LEU A 1 108 ? -3.355 20.672 17.391 1 98.88 108 LEU A N 1
ATOM 891 C CA . LEU A 1 108 ? -3.162 20.281 16 1 98.88 108 LEU A CA 1
ATOM 892 C C . LEU A 1 108 ? -1.688 20.359 15.609 1 98.88 108 LEU A C 1
ATOM 894 O O . LEU A 1 108 ? -0.971 21.25 16.078 1 98.88 108 LEU A O 1
ATOM 898 N N . ALA A 1 109 ? -1.277 19.438 14.836 1 98.88 109 ALA A N 1
ATOM 899 C CA . ALA A 1 109 ? 0.017 19.469 14.156 1 98.88 109 ALA A CA 1
ATOM 900 C C . ALA A 1 109 ? -0.121 19.031 12.695 1 98.88 109 ALA A C 1
ATOM 902 O O . ALA A 1 109 ? 0.564 18.109 12.25 1 98.88 109 ALA A O 1
ATOM 903 N N . ILE A 1 110 ? -0.932 19.766 11.961 1 98.69 110 ILE A N 1
ATOM 904 C CA . ILE A 1 110 ? -1.213 19.484 10.555 1 98.69 110 ILE A CA 1
ATOM 905 C C . ILE A 1 110 ? -0.106 20.062 9.68 1 98.69 110 ILE A C 1
ATOM 907 O O . ILE A 1 110 ? 0.409 21.141 9.953 1 98.69 110 ILE A O 1
ATOM 911 N N . GLY A 1 111 ? 0.192 19.391 8.602 1 98 111 GLY A N 1
ATOM 912 C CA . GLY A 1 111 ? 1.264 19.828 7.719 1 98 111 GLY A CA 1
ATOM 913 C C . GLY A 1 111 ? 2.584 19.125 8 1 98 111 GLY A C 1
ATOM 914 O O . GLY A 1 111 ? 3.65 19.734 7.852 1 98 111 GLY A O 1
ATOM 915 N N . ASP A 1 112 ? 2.52 17.969 8.578 1 98.62 112 ASP A N 1
ATOM 916 C CA . ASP A 1 112 ? 3.625 17.031 8.734 1 98.62 112 ASP A CA 1
ATOM 917 C C . ASP A 1 112 ? 4.691 17.578 9.672 1 98.62 112 ASP A C 1
ATOM 919 O O . ASP A 1 112 ? 5.891 17.453 9.406 1 98.62 112 ASP A O 1
ATOM 923 N N . ILE A 1 113 ? 4.277 18.125 10.758 1 98.75 113 ILE A N 1
ATOM 924 C CA . ILE A 1 113 ? 5.148 18.781 11.719 1 98.75 113 ILE A CA 1
ATOM 925 C C . ILE A 1 113 ? 6.117 17.766 12.32 1 98.75 113 ILE A C 1
ATOM 927 O O . ILE A 1 113 ? 7.316 18.031 12.438 1 98.75 113 ILE A O 1
ATOM 931 N N . LEU A 1 114 ? 5.617 16.562 12.703 1 98.81 114 LEU A N 1
ATOM 932 C CA . LEU A 1 114 ? 6.488 15.562 13.297 1 98.81 114 LEU A CA 1
ATOM 933 C C . LEU A 1 114 ? 7.555 15.109 12.305 1 98.81 114 LEU A C 1
ATOM 935 O O . LEU A 1 114 ? 8.664 14.75 12.703 1 98.81 114 LEU A O 1
ATOM 939 N N . SER A 1 115 ? 7.246 15.094 11.023 1 98.81 115 SER A N 1
ATOM 940 C CA . SER A 1 115 ? 8.219 14.742 10 1 98.81 115 SER A CA 1
ATOM 941 C C . SER A 1 115 ? 9.352 15.766 9.945 1 98.81 115 SER A C 1
ATOM 943 O O . SER A 1 115 ? 10.484 15.422 9.594 1 98.81 115 SER A O 1
ATOM 945 N N . TYR A 1 116 ? 9.07 17 10.328 1 98.31 116 TYR A N 1
ATOM 946 C CA . TYR A 1 116 ? 10.023 18.094 10.156 1 98.31 116 TYR A CA 1
ATOM 947 C C . TYR A 1 116 ? 10.734 18.406 11.469 1 98.31 116 TYR A C 1
ATOM 949 O O . TYR A 1 116 ? 11.75 19.094 11.484 1 98.31 116 TYR A O 1
ATOM 957 N N . ALA A 1 117 ? 10.219 17.922 12.562 1 98.25 117 ALA A N 1
ATOM 958 C CA . ALA A 1 117 ? 10.766 18.219 13.891 1 98.25 117 ALA A CA 1
ATOM 959 C C . ALA A 1 117 ? 12.172 17.641 14.047 1 98.25 117 ALA A C 1
ATOM 961 O O . ALA A 1 117 ? 12.461 16.547 13.57 1 98.25 117 ALA A O 1
ATOM 962 N N . LYS A 1 118 ? 13 18.359 14.75 1 97.44 118 LYS A N 1
ATOM 963 C CA . LYS A 1 118 ? 14.336 17.875 15.055 1 97.44 118 LYS A CA 1
ATOM 964 C C . LYS A 1 118 ? 14.281 16.672 15.984 1 97.44 118 LYS A C 1
ATOM 966 O O . LYS A 1 118 ? 15.055 15.719 15.828 1 97.44 118 LYS A O 1
ATOM 971 N N . ASP A 1 119 ? 13.453 16.734 16.906 1 98.25 119 ASP A N 1
ATOM 972 C CA . ASP A 1 119 ? 13.234 15.664 17.875 1 98.25 119 ASP A CA 1
ATOM 973 C C . ASP A 1 119 ? 11.742 15.375 18.047 1 98.25 119 ASP A C 1
ATOM 975 O O . ASP A 1 119 ? 11.117 15.852 19 1 98.25 119 ASP A O 1
ATOM 979 N N . PRO A 1 120 ? 11.242 14.5 17.172 1 98.56 120 PRO A N 1
ATOM 980 C CA . PRO A 1 120 ? 9.805 14.242 17.203 1 98.56 120 PRO A CA 1
ATOM 981 C C . PRO A 1 120 ? 9.336 13.648 18.531 1 98.56 120 PRO A C 1
ATOM 983 O O . PRO A 1 120 ? 8.219 13.93 18.969 1 98.56 120 PRO A O 1
ATOM 986 N N . LEU A 1 121 ? 10.117 12.859 19.172 1 98.62 121 LEU A N 1
ATOM 987 C CA . LEU A 1 121 ? 9.719 12.25 20.438 1 98.62 121 LEU A CA 1
ATOM 988 C C . LEU A 1 121 ? 9.578 13.312 21.516 1 98.62 121 LEU A C 1
ATOM 990 O O . LEU A 1 121 ? 8.609 13.305 22.281 1 98.62 121 LEU A O 1
ATOM 994 N N . LYS A 1 122 ? 10.555 14.203 21.562 1 98.69 122 LYS A N 1
ATOM 995 C CA . LYS A 1 122 ? 10.438 15.32 22.5 1 98.69 122 LYS A CA 1
ATOM 996 C C . LYS A 1 122 ? 9.203 16.172 22.203 1 98.69 122 LYS A C 1
ATOM 998 O O . LYS A 1 122 ? 8.547 16.656 23.125 1 98.69 122 LYS A O 1
ATOM 1003 N N . GLY A 1 123 ? 8.938 16.359 20.938 1 98.88 123 GLY A N 1
ATOM 1004 C CA . GLY A 1 123 ? 7.73 17.078 20.547 1 98.88 123 GLY A CA 1
ATOM 1005 C C . GLY A 1 123 ? 6.457 16.438 21.062 1 98.88 123 GLY A C 1
ATOM 1006 O O . GLY A 1 123 ? 5.594 17.125 21.625 1 98.88 123 GLY A O 1
ATOM 1007 N N . ILE A 1 124 ? 6.367 15.141 20.906 1 98.94 124 ILE A N 1
ATOM 1008 C CA . ILE A 1 124 ? 5.191 14.406 21.359 1 98.94 124 ILE A CA 1
ATOM 1009 C C . ILE A 1 124 ? 5.07 14.5 22.875 1 98.94 124 ILE A C 1
ATOM 1011 O O . ILE A 1 124 ? 3.971 14.648 23.422 1 98.94 124 ILE A O 1
ATOM 1015 N N . GLU A 1 125 ? 6.18 14.438 23.562 1 98.56 125 GLU A N 1
ATOM 1016 C CA . GLU A 1 125 ? 6.188 14.586 25.016 1 98.56 125 GLU A CA 1
ATOM 1017 C C . GLU A 1 125 ? 5.648 15.945 25.438 1 98.56 125 GLU A C 1
ATOM 1019 O O . GLU A 1 125 ? 4.852 16.047 26.375 1 98.56 125 GLU A O 1
ATOM 1024 N N . GLU A 1 126 ? 6.141 16.984 24.766 1 98.69 126 GLU A N 1
ATOM 1025 C CA . GLU A 1 126 ? 5.68 18.344 25.047 1 98.69 126 GLU A CA 1
ATOM 1026 C C . GLU A 1 126 ? 4.176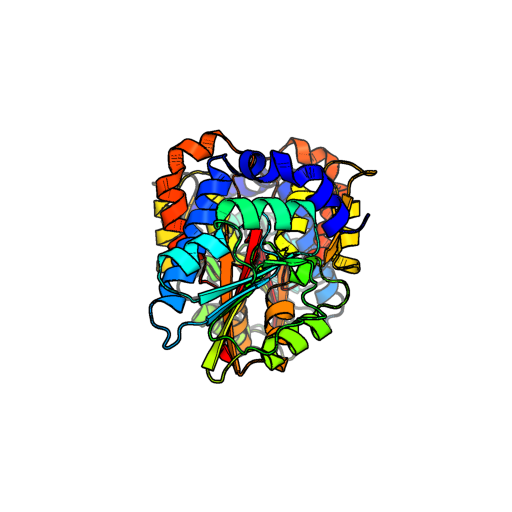 18.484 24.812 1 98.69 126 GLU A C 1
ATOM 1028 O O . GLU A 1 126 ? 3.469 19.094 25.609 1 98.69 126 GLU A O 1
ATOM 1033 N N . VAL A 1 127 ? 3.717 17.922 23.719 1 98.88 127 VAL A N 1
ATOM 1034 C CA . VAL A 1 127 ? 2.295 17.953 23.391 1 98.88 127 VAL A CA 1
ATOM 1035 C C . VAL A 1 127 ? 1.491 17.281 24.5 1 98.88 127 VAL A C 1
ATOM 1037 O O . VAL A 1 127 ? 0.493 17.828 24.969 1 98.88 127 VAL A O 1
ATOM 1040 N N . ARG A 1 128 ? 1.946 16.109 24.875 1 98.56 128 ARG A N 1
ATOM 1041 C CA . ARG A 1 128 ? 1.222 15.375 25.906 1 98.56 128 ARG A CA 1
ATOM 1042 C C . ARG A 1 128 ? 1.157 16.172 27.203 1 98.56 128 ARG A C 1
ATOM 1044 O O . ARG A 1 128 ? 0.12 16.188 27.875 1 98.56 128 ARG A O 1
ATOM 1051 N N . LYS A 1 129 ? 2.27 16.812 27.547 1 97.94 129 LYS A N 1
ATOM 1052 C CA . LYS A 1 129 ? 2.34 17.625 28.75 1 97.94 129 LYS A CA 1
ATOM 1053 C C . LYS A 1 129 ? 1.302 18.75 28.719 1 97.94 129 LYS A C 1
ATOM 1055 O O . LYS A 1 129 ? 0.758 19.125 29.766 1 97.94 129 LYS A O 1
ATOM 1060 N N . HIS A 1 130 ? 0.988 19.234 27.594 1 98.56 130 HIS A N 1
ATOM 1061 C CA . HIS A 1 130 ? 0.14 20.422 27.469 1 98.56 130 HIS A CA 1
ATOM 1062 C C . HIS A 1 130 ? -1.287 20.031 27.094 1 98.56 130 HIS A C 1
ATOM 1064 O O . HIS A 1 130 ? -2.137 20.906 26.891 1 98.56 130 HIS A O 1
ATOM 1070 N N . LEU A 1 131 ? -1.507 18.781 26.922 1 97.88 131 LEU A N 1
ATOM 1071 C CA . LEU A 1 131 ? -2.85 18.297 26.609 1 97.88 131 LEU A CA 1
ATOM 1072 C C . LEU A 1 131 ? -3.639 18.031 27.875 1 97.88 131 LEU A C 1
ATOM 1074 O O . LEU A 1 131 ? -3.111 17.453 28.828 1 97.88 131 LEU A O 1
ATOM 1078 N N . ASN A 1 132 ? -4.867 18.469 27.953 1 96.75 132 ASN A N 1
ATOM 1079 C CA . ASN A 1 132 ? -5.77 18.109 29.047 1 96.75 132 ASN A CA 1
ATOM 1080 C C . ASN A 1 132 ? -6.098 16.625 29.016 1 96.75 132 ASN A C 1
ATOM 1082 O O . ASN A 1 132 ? -5.883 15.945 28.016 1 96.75 132 ASN A O 1
ATOM 1086 N N . LYS A 1 133 ? -6.645 16.172 30.188 1 94.25 133 LYS A N 1
ATOM 1087 C CA . LYS A 1 133 ? -7.16 14.805 30.203 1 94.25 133 LYS A CA 1
ATOM 1088 C C . LYS A 1 133 ? -8.234 14.602 29.141 1 94.25 133 LYS A C 1
ATOM 1090 O O . LYS A 1 133 ? -9.109 15.453 28.969 1 94.25 133 LYS A O 1
ATOM 1095 N N . ASP A 1 134 ? -8.125 13.656 28.344 1 93.19 134 ASP A N 1
ATOM 1096 C CA . ASP A 1 134 ? -9.07 13.289 27.297 1 93.19 134 ASP A CA 1
ATOM 1097 C C . ASP A 1 134 ? -8.953 14.234 26.109 1 93.19 134 ASP A C 1
ATOM 1099 O O . ASP A 1 134 ? -9.82 14.234 25.219 1 93.19 134 ASP A O 1
ATOM 1103 N N . GLY A 1 135 ? -7.93 15.156 26.141 1 96.62 135 GLY A N 1
ATOM 1104 C CA . GLY A 1 135 ? -7.691 16.031 25 1 96.62 135 GLY A CA 1
ATOM 1105 C C . GLY A 1 135 ? -7.227 15.273 23.766 1 96.62 135 GLY A C 1
ATOM 1106 O O . GLY A 1 135 ? -6.859 14.102 23.844 1 96.62 135 GLY A O 1
ATOM 1107 N N . LEU A 1 136 ? -7.297 15.953 22.609 1 97.81 136 LEU A N 1
ATOM 1108 C CA . LEU A 1 136 ? -6.973 15.328 21.328 1 97.81 136 LEU A CA 1
ATOM 1109 C C . LEU A 1 136 ? -5.699 15.922 20.734 1 97.81 136 LEU A C 1
ATOM 1111 O O . LEU A 1 136 ? -5.496 17.141 20.797 1 97.81 136 LEU A O 1
ATOM 1115 N N . PHE A 1 137 ? -4.824 15.055 20.297 1 98.81 137 PHE A N 1
ATOM 1116 C CA . PHE A 1 137 ? -3.691 15.414 19.453 1 98.81 137 PHE A CA 1
ATOM 1117 C C . PHE A 1 137 ? -3.906 14.906 18.031 1 98.81 137 PHE A C 1
ATOM 1119 O O . PHE A 1 137 ? -3.99 13.703 17.797 1 98.81 137 PHE A O 1
ATOM 1126 N N . ILE A 1 138 ? -4.035 15.82 17.047 1 98.81 138 ILE A N 1
ATOM 1127 C CA . ILE A 1 138 ? -4.336 15.484 15.656 1 98.81 138 ILE A CA 1
ATOM 1128 C C . ILE A 1 138 ? -3.248 16.047 14.742 1 98.81 138 ILE A C 1
ATOM 1130 O O . ILE A 1 138 ? -2.891 17.219 14.844 1 98.81 138 ILE A O 1
ATOM 1134 N N . GLY A 1 139 ? -2.73 15.211 13.93 1 98.88 139 GLY A N 1
ATOM 1135 C CA . GLY A 1 139 ? -1.689 15.688 13.031 1 98.88 139 GLY A CA 1
ATOM 1136 C C . GLY A 1 139 ? -1.482 14.781 11.836 1 98.88 139 GLY A C 1
ATOM 1137 O O . GLY A 1 139 ? -2.201 13.797 11.656 1 98.88 139 GLY A O 1
ATOM 1138 N N . THR A 1 140 ? -0.589 15.156 10.922 1 98.88 140 THR A N 1
ATOM 1139 C CA . THR A 1 140 ? -0.203 14.383 9.75 1 98.88 140 THR A CA 1
ATOM 1140 C C . THR A 1 140 ? 1.312 14.203 9.688 1 98.88 140 THR A C 1
ATOM 1142 O O . THR A 1 140 ? 2.055 14.969 10.312 1 98.88 140 THR A O 1
ATOM 1145 N N . VAL A 1 141 ? 1.737 13.164 9.016 1 98.88 141 VAL A N 1
ATOM 1146 C CA . VAL A 1 141 ? 3.152 12.945 8.734 1 98.88 141 VAL A CA 1
ATOM 1147 C C . VAL A 1 141 ? 3.332 12.477 7.297 1 98.88 141 VAL A C 1
ATOM 1149 O O . VAL A 1 141 ? 2.365 12.062 6.648 1 98.88 141 VAL A O 1
ATOM 1152 N N . ASP A 1 142 ? 4.555 12.594 6.828 1 98.56 142 ASP A N 1
ATOM 1153 C CA . ASP A 1 142 ? 4.898 12.086 5.504 1 98.56 142 ASP A CA 1
ATOM 1154 C C . ASP A 1 142 ? 4.98 10.555 5.512 1 98.56 142 ASP A C 1
ATOM 1156 O O . ASP A 1 142 ? 5.555 9.969 6.43 1 98.56 142 ASP A O 1
ATOM 1160 N N . ASN A 1 143 ? 4.43 9.977 4.512 1 98.19 143 ASN A N 1
ATOM 1161 C CA . ASN A 1 143 ? 4.328 8.523 4.418 1 98.19 143 ASN A CA 1
ATOM 1162 C C . ASN A 1 143 ? 5.453 7.93 3.576 1 98.19 143 ASN A C 1
ATOM 1164 O O . ASN A 1 143 ? 5.523 8.172 2.369 1 98.19 143 ASN A O 1
ATOM 1168 N N . LEU A 1 144 ? 6.281 7.09 4.148 1 98.06 144 LEU A N 1
ATOM 1169 C CA . LEU A 1 144 ? 7.438 6.492 3.49 1 98.06 144 LEU A CA 1
ATOM 1170 C C . LEU A 1 144 ? 7.012 5.711 2.252 1 98.06 144 LEU A C 1
ATOM 1172 O O . LEU A 1 144 ? 7.621 5.844 1.188 1 98.06 144 LEU A O 1
ATOM 1176 N N . THR A 1 145 ? 5.957 4.926 2.352 1 96.75 145 THR A N 1
ATOM 1177 C CA . THR A 1 145 ? 5.547 4.031 1.274 1 96.75 145 THR A CA 1
ATOM 1178 C C . THR A 1 145 ? 5.133 4.832 0.041 1 96.75 145 THR A C 1
ATOM 1180 O O . THR A 1 145 ? 5.5 4.48 -1.083 1 96.75 145 THR A O 1
ATOM 1183 N N . ARG A 1 146 ? 4.434 5.879 0.271 1 96 146 ARG A N 1
ATOM 1184 C CA . ARG A 1 146 ? 4.02 6.715 -0.851 1 96 146 ARG A CA 1
ATOM 1185 C C . ARG A 1 146 ? 5.223 7.383 -1.511 1 96 146 ARG A C 1
ATOM 1187 O O . ARG A 1 146 ? 5.309 7.441 -2.738 1 96 146 ARG A O 1
ATOM 1194 N N . PHE A 1 147 ? 6.129 7.879 -0.69 1 97.12 147 PHE A N 1
ATOM 1195 C CA . PHE A 1 147 ? 7.312 8.539 -1.229 1 97.12 147 PHE A CA 1
ATOM 1196 C C . PHE A 1 147 ? 8.133 7.57 -2.078 1 97.12 147 PHE A C 1
ATOM 1198 O O . PHE A 1 147 ? 8.68 7.953 -3.113 1 97.12 147 PHE A O 1
ATOM 1205 N N . ILE A 1 148 ? 8.188 6.34 -1.684 1 97.19 148 ILE A N 1
ATOM 1206 C CA . ILE A 1 148 ? 8.898 5.312 -2.436 1 97.19 148 ILE A CA 1
ATOM 1207 C C . ILE A 1 148 ? 8.195 5.07 -3.77 1 97.19 148 ILE A C 1
ATOM 1209 O O . ILE A 1 148 ? 8.844 4.992 -4.816 1 97.19 148 ILE A O 1
ATOM 1213 N N . GLN A 1 149 ? 6.895 5.012 -3.779 1 94.62 149 GLN A N 1
ATOM 1214 C CA . GLN A 1 149 ? 6.133 4.82 -5.012 1 94.62 149 GLN A CA 1
ATOM 1215 C C . GLN A 1 149 ? 6.348 5.984 -5.973 1 94.62 149 GLN A C 1
ATOM 1217 O O . GLN A 1 149 ? 6.5 5.781 -7.18 1 94.62 149 GLN A O 1
ATOM 1222 N N . ASP A 1 150 ? 6.332 7.176 -5.418 1 94.56 150 ASP A N 1
ATOM 1223 C CA . ASP A 1 150 ? 6.543 8.359 -6.246 1 94.56 150 ASP A CA 1
ATOM 1224 C C . ASP A 1 150 ? 7.938 8.352 -6.867 1 94.56 150 ASP A C 1
ATOM 1226 O O . ASP A 1 150 ? 8.109 8.711 -8.031 1 94.56 150 ASP A O 1
ATOM 1230 N N . ALA A 1 151 ? 8.93 8.016 -6.043 1 96.12 151 ALA A N 1
ATOM 1231 C CA . ALA A 1 151 ? 10.297 7.934 -6.555 1 96.12 151 ALA A CA 1
ATOM 1232 C C . ALA A 1 151 ? 10.398 6.906 -7.68 1 96.12 151 ALA A C 1
ATOM 1234 O O . ALA A 1 151 ? 11.148 7.105 -8.641 1 96.12 151 ALA A O 1
ATOM 1235 N N . PHE A 1 152 ? 9.648 5.77 -7.613 1 96.06 152 PHE A N 1
ATOM 1236 C CA . PHE A 1 152 ? 9.625 4.77 -8.672 1 96.06 152 PHE A CA 1
ATOM 1237 C C . PHE A 1 152 ? 9.094 5.359 -9.969 1 96.06 152 PHE A C 1
ATOM 1239 O O . PHE A 1 152 ? 9.695 5.184 -11.031 1 96.06 152 PHE A O 1
ATOM 1246 N N . ILE A 1 153 ? 7.984 6.059 -9.836 1 92.06 153 ILE A N 1
ATOM 1247 C CA . ILE A 1 153 ? 7.348 6.664 -11 1 92.06 153 ILE A CA 1
ATOM 1248 C C . ILE A 1 153 ? 8.312 7.645 -11.664 1 92.06 153 ILE A C 1
ATOM 1250 O O . ILE A 1 153 ? 8.352 7.746 -12.891 1 92.06 153 ILE A O 1
ATOM 1254 N N . GLN A 1 154 ? 9.141 8.32 -10.922 1 93.12 154 GLN A N 1
ATOM 1255 C CA . GLN A 1 154 ? 10.07 9.32 -11.422 1 93.12 154 GLN A CA 1
ATOM 1256 C C . GLN A 1 154 ? 11.398 8.688 -11.828 1 93.12 154 GLN A C 1
ATOM 1258 O O . GLN A 1 154 ? 12.312 9.383 -12.281 1 93.12 154 GLN A O 1
ATOM 1263 N N . LYS A 1 155 ? 11.547 7.34 -11.68 1 95.12 155 LYS A N 1
ATOM 1264 C CA . LYS A 1 155 ? 12.727 6.562 -12.047 1 95.12 155 LYS A CA 1
ATOM 1265 C C . LYS A 1 155 ? 13.93 6.957 -11.203 1 95.12 155 LYS A C 1
ATOM 1267 O O . LYS A 1 155 ? 15.062 6.977 -11.688 1 95.12 155 LYS A O 1
ATOM 1272 N N . GLU A 1 156 ? 13.617 7.406 -9.961 1 96.06 156 GLU A N 1
ATOM 1273 C CA . GLU A 1 156 ? 14.664 7.727 -8.992 1 96.06 156 GLU A CA 1
ATOM 1274 C C . GLU A 1 156 ? 14.977 6.527 -8.102 1 96.06 156 GLU A C 1
ATOM 1276 O O . GLU A 1 156 ? 14.797 6.59 -6.883 1 96.06 156 GLU A O 1
ATOM 1281 N N . PHE A 1 157 ? 15.578 5.512 -8.664 1 96.69 157 PHE A N 1
ATOM 1282 C CA . PHE A 1 157 ? 15.727 4.199 -8.055 1 96.69 157 PHE A CA 1
ATOM 1283 C C . PHE A 1 157 ? 16.688 4.254 -6.875 1 96.69 157 PHE A C 1
ATOM 1285 O O . PHE A 1 157 ? 16.469 3.607 -5.848 1 96.69 157 PHE A O 1
ATOM 1292 N N . ASN A 1 158 ? 17.734 5.039 -7.004 1 95.25 158 ASN A N 1
ATOM 1293 C CA . ASN A 1 158 ? 18.672 5.18 -5.898 1 95.25 158 ASN A CA 1
ATOM 1294 C C . ASN A 1 158 ? 18.031 5.883 -4.703 1 95.25 158 ASN A C 1
ATOM 1296 O O . ASN A 1 158 ? 18.312 5.535 -3.553 1 95.25 158 ASN A O 1
ATOM 1300 N N . LEU A 1 159 ? 17.266 6.855 -5.012 1 96.19 159 LEU A N 1
ATOM 1301 C CA . LEU A 1 159 ? 16.562 7.586 -3.957 1 96.19 159 LEU A CA 1
ATOM 1302 C C . LEU A 1 159 ? 15.633 6.66 -3.184 1 96.19 159 LEU A C 1
ATOM 1304 O O . LEU A 1 159 ? 15.508 6.781 -1.962 1 96.19 159 LEU A O 1
ATOM 1308 N N . MET A 1 160 ? 14.953 5.688 -3.834 1 96.25 160 MET A N 1
ATOM 1309 C CA . MET A 1 160 ? 14.062 4.711 -3.207 1 96.25 160 MET A CA 1
ATOM 1310 C C . MET A 1 160 ? 14.812 3.895 -2.158 1 96.25 160 MET A C 1
ATOM 1312 O O . MET A 1 160 ? 14.336 3.734 -1.034 1 96.25 160 MET A O 1
ATOM 1316 N N . LYS A 1 161 ? 15.922 3.428 -2.631 1 94.94 161 LYS A N 1
ATOM 1317 C CA . LYS A 1 161 ? 16.719 2.598 -1.736 1 94.94 161 LYS A CA 1
ATOM 1318 C C . LYS A 1 161 ? 17.203 3.398 -0.531 1 94.94 161 LYS A C 1
ATOM 1320 O O . LYS A 1 161 ? 17.203 2.896 0.595 1 94.94 161 LYS A O 1
ATOM 1325 N N . LYS A 1 162 ? 17.594 4.621 -0.799 1 96.31 162 LYS A N 1
ATOM 1326 C CA . LYS A 1 162 ? 18.047 5.5 0.279 1 96.31 162 LYS A CA 1
ATOM 1327 C C . LYS A 1 162 ? 16.922 5.766 1.272 1 96.31 162 LYS A C 1
ATOM 1329 O O . LYS A 1 162 ? 17.125 5.691 2.486 1 96.31 162 LYS A O 1
ATOM 1334 N N . MET A 1 163 ? 15.703 6.051 0.778 1 97.75 163 MET A N 1
ATOM 1335 C CA . MET A 1 163 ? 14.547 6.316 1.632 1 97.75 163 MET A CA 1
ATOM 1336 C C . MET A 1 163 ? 14.219 5.105 2.502 1 97.75 163 MET A C 1
ATOM 1338 O O . MET A 1 163 ? 13.883 5.254 3.678 1 97.75 163 MET A O 1
ATOM 1342 N N . LYS A 1 164 ? 14.258 3.932 1.898 1 95.69 164 LYS A N 1
ATOM 1343 C CA . LYS A 1 164 ? 13.984 2.717 2.658 1 95.69 164 LYS A CA 1
ATOM 1344 C C . LYS A 1 164 ? 14.977 2.549 3.807 1 95.69 164 LYS A C 1
ATOM 1346 O O . LYS A 1 164 ? 14.594 2.166 4.914 1 95.69 164 LYS A O 1
ATOM 1351 N N . ARG A 1 165 ? 16.234 2.859 3.568 1 95.94 165 ARG A N 1
ATOM 1352 C CA . ARG A 1 165 ? 17.312 2.664 4.539 1 95.94 165 ARG A CA 1
ATOM 1353 C C . ARG A 1 165 ? 17.281 3.75 5.609 1 95.94 165 ARG A C 1
ATOM 1355 O O . ARG A 1 165 ? 17.375 3.455 6.801 1 95.94 165 ARG A O 1
ATOM 1362 N N . GLU A 1 166 ? 17.141 4.996 5.191 1 97.88 166 GLU A N 1
ATOM 1363 C CA . GLU A 1 166 ? 17.344 6.125 6.09 1 97.88 166 GLU A CA 1
ATOM 1364 C C . GLU A 1 166 ? 16.016 6.633 6.656 1 97.88 166 GLU A C 1
ATOM 1366 O O . GLU A 1 166 ? 16 7.406 7.613 1 97.88 166 GLU A O 1
ATOM 1371 N N . LYS A 1 167 ? 14.93 6.254 6.039 1 97.75 167 LYS A N 1
ATOM 1372 C CA . LYS A 1 167 ? 13.594 6.699 6.441 1 97.75 167 LYS A CA 1
ATOM 1373 C C . LYS A 1 167 ? 13.516 8.219 6.477 1 97.75 167 LYS A C 1
ATOM 1375 O O . LYS A 1 167 ? 12.984 8.797 7.434 1 97.75 167 LYS A O 1
ATOM 1380 N N . SER A 1 168 ? 14.102 8.828 5.523 1 98.12 168 SER A N 1
ATOM 1381 C CA . SER A 1 168 ? 14.109 10.273 5.355 1 98.12 168 SER A CA 1
ATOM 1382 C C . SER A 1 168 ? 14.359 10.664 3.9 1 98.12 168 SER A C 1
ATOM 1384 O O . SER A 1 168 ? 14.836 9.844 3.109 1 98.12 168 SER A O 1
ATOM 1386 N N . VAL A 1 169 ? 13.961 11.844 3.58 1 97.88 169 VAL A N 1
ATOM 1387 C CA . VAL A 1 169 ? 14.18 12.352 2.23 1 97.88 169 VAL A CA 1
ATOM 1388 C C . VAL A 1 169 ? 14.312 13.875 2.266 1 97.88 169 VAL A C 1
ATOM 1390 O O . VAL A 1 169 ? 13.789 14.523 3.174 1 97.88 169 VAL A O 1
ATOM 1393 N N . GLN A 1 170 ? 15.016 14.359 1.33 1 95.75 170 GLN A N 1
ATOM 1394 C CA . GLN A 1 170 ? 15.07 15.805 1.168 1 95.75 170 GLN A CA 1
ATOM 1395 C C . GLN A 1 170 ? 13.914 16.312 0.299 1 95.75 170 GLN A C 1
ATOM 1397 O O . GLN A 1 170 ? 13.695 15.797 -0.801 1 95.75 170 GLN A O 1
ATOM 1402 N N . ILE A 1 171 ? 13.203 17.281 0.816 1 95 171 ILE A N 1
ATOM 1403 C CA . ILE A 1 171 ? 12.102 17.859 0.061 1 95 171 ILE A CA 1
ATOM 1404 C C . ILE A 1 171 ? 12.328 19.359 -0.096 1 95 171 ILE A C 1
ATOM 1406 O O . ILE A 1 171 ? 12.906 20.016 0.783 1 95 171 ILE A O 1
ATOM 1410 N N . GLY A 1 172 ? 11.891 19.859 -1.242 1 92.38 172 GLY A N 1
ATOM 1411 C CA . GLY A 1 172 ? 12.039 21.281 -1.524 1 92.38 172 GLY A CA 1
ATOM 1412 C C . GLY A 1 172 ? 12.016 21.609 -3.008 1 92.38 172 GLY A C 1
ATOM 1413 O O . GLY A 1 172 ? 11.688 20.734 -3.828 1 92.38 172 GLY A O 1
ATOM 1414 N N . LEU A 1 173 ? 12.25 22.828 -3.318 1 87.19 173 LEU A N 1
ATOM 1415 C CA . LEU A 1 173 ? 12.141 23.312 -4.688 1 87.19 173 LEU A CA 1
ATOM 1416 C C . LEU A 1 173 ? 13.422 23.031 -5.465 1 87.19 173 LEU A C 1
ATOM 1418 O O . LEU A 1 173 ? 13.414 22.984 -6.699 1 87.19 173 LEU A O 1
ATOM 1422 N N . SER A 1 174 ? 14.555 22.984 -4.754 1 86.5 174 SER A N 1
ATOM 1423 C CA . SER A 1 174 ? 15.867 22.719 -5.336 1 86.5 174 SER A CA 1
ATOM 1424 C C . SER A 1 174 ? 16.828 22.141 -4.301 1 86.5 174 SER A C 1
ATOM 1426 O O . SER A 1 174 ? 16.484 22.016 -3.123 1 86.5 174 SER A O 1
ATOM 1428 N N . GLN A 1 175 ? 17.922 21.766 -4.859 1 84.5 175 GLN A N 1
ATOM 1429 C CA . GLN A 1 175 ? 18.922 21.234 -3.93 1 84.5 175 GLN A CA 1
ATOM 1430 C C . GLN A 1 175 ? 19.266 22.266 -2.852 1 84.5 175 GLN A C 1
ATOM 1432 O O . GLN A 1 175 ? 19.516 21.906 -1.7 1 84.5 175 GLN A O 1
ATOM 1437 N N . LYS A 1 176 ? 19.344 23.609 -3.26 1 86.88 176 LYS A N 1
ATOM 1438 C CA . LYS A 1 176 ? 19.703 24.672 -2.338 1 86.88 176 LYS A CA 1
ATOM 1439 C C . LYS A 1 176 ? 18.531 25.062 -1.458 1 86.88 176 LYS A C 1
ATOM 1441 O O . LYS A 1 176 ? 18.703 25.609 -0.365 1 86.88 176 LYS A O 1
ATOM 1446 N N . MET A 1 177 ? 17.375 24.688 -1.89 1 92.56 177 MET A N 1
ATOM 1447 C CA . MET A 1 177 ? 16.125 25.016 -1.208 1 92.56 177 MET A CA 1
ATOM 1448 C C . MET A 1 177 ? 15.367 23.734 -0.853 1 92.56 177 MET A C 1
ATOM 1450 O O . MET A 1 177 ? 14.305 23.469 -1.415 1 92.56 177 MET A O 1
ATOM 1454 N N . SER A 1 178 ? 15.961 23.016 0.003 1 95.44 178 SER A N 1
ATOM 1455 C CA . SER A 1 178 ? 15.383 21.75 0.43 1 95.44 178 SER A CA 1
ATOM 1456 C C . SER A 1 178 ? 15.688 21.469 1.896 1 95.44 178 SER A C 1
ATOM 1458 O O . SER A 1 178 ? 16.516 22.156 2.508 1 95.44 178 SER A O 1
ATOM 1460 N N . PHE A 1 179 ? 14.992 20.656 2.506 1 96.88 179 PHE A N 1
ATOM 1461 C CA . PHE A 1 179 ? 15.203 20.219 3.883 1 96.88 179 PHE A CA 1
ATOM 1462 C C . PHE A 1 179 ? 14.883 18.734 4.043 1 96.88 179 PHE A C 1
ATOM 1464 O O . PHE A 1 179 ? 14.25 18.141 3.17 1 96.88 179 PHE A O 1
ATOM 1471 N N . ASP A 1 180 ? 15.328 18.125 5.117 1 96.75 180 ASP A N 1
ATOM 1472 C CA . ASP A 1 180 ? 15.117 16.703 5.379 1 96.75 180 ASP A CA 1
ATOM 1473 C C . ASP A 1 180 ? 13.75 16.469 6.023 1 96.75 180 ASP A C 1
ATOM 1475 O O . ASP A 1 180 ? 13.344 17.203 6.922 1 96.75 180 ASP A O 1
ATOM 1479 N N . SER A 1 181 ? 13.078 15.57 5.539 1 98.31 181 SER A N 1
ATOM 1480 C CA . SER A 1 181 ? 11.812 15.109 6.113 1 98.31 181 SER A CA 1
ATOM 1481 C C . SER A 1 181 ? 11.914 13.664 6.578 1 98.31 181 SER A C 1
ATOM 1483 O O . SER A 1 181 ? 12.32 12.781 5.812 1 98.31 181 SER A O 1
ATOM 1485 N N . LYS A 1 182 ? 11.578 13.469 7.824 1 98.62 182 LYS A N 1
ATOM 1486 C CA . LYS A 1 182 ? 11.453 12.094 8.305 1 98.62 182 LYS A CA 1
ATOM 1487 C C . LYS A 1 182 ? 10.211 11.422 7.734 1 98.62 182 LYS A C 1
ATOM 1489 O O . LYS A 1 182 ? 9.141 12.031 7.664 1 98.62 182 LYS A O 1
ATOM 1494 N N . LEU A 1 183 ? 10.344 10.203 7.324 1 98.62 183 LEU A N 1
ATOM 1495 C CA . LEU A 1 183 ? 9.242 9.438 6.75 1 98.62 183 LEU A CA 1
ATOM 1496 C C . LEU A 1 183 ? 8.812 8.32 7.691 1 98.62 183 LEU A C 1
ATOM 1498 O O . LEU A 1 183 ? 9.656 7.68 8.336 1 98.62 183 LEU A O 1
ATOM 1502 N N . TYR A 1 184 ? 7.551 8.102 7.73 1 98.5 184 TYR A N 1
ATOM 1503 C CA . TYR A 1 184 ? 7.008 7.082 8.625 1 98.5 184 TYR A CA 1
ATOM 1504 C C . TYR A 1 184 ? 6.246 6.02 7.84 1 98.5 184 TYR A C 1
ATOM 1506 O O . TYR A 1 184 ? 5.586 6.324 6.844 1 98.5 184 TYR A O 1
ATOM 1514 N N . THR A 1 185 ? 6.309 4.785 8.297 1 97.38 185 THR A N 1
ATOM 1515 C CA . THR A 1 185 ? 5.332 3.783 7.895 1 97.38 185 THR A CA 1
ATOM 1516 C C . THR A 1 185 ? 4.133 3.785 8.844 1 97.38 185 THR A C 1
ATOM 1518 O O . THR A 1 185 ? 4.203 4.352 9.938 1 97.38 185 THR A O 1
ATOM 1521 N N . VAL A 1 186 ? 3.076 3.176 8.438 1 97.38 186 VAL A N 1
ATOM 1522 C CA . VAL A 1 186 ? 1.879 3.07 9.266 1 97.38 186 VAL A CA 1
ATOM 1523 C C . VAL A 1 186 ? 2.229 2.414 10.594 1 97.38 186 VAL A C 1
ATOM 1525 O O . VAL A 1 186 ? 1.891 2.938 11.656 1 97.38 186 VAL A O 1
ATOM 1528 N N . ASN A 1 187 ? 2.969 1.35 10.57 1 96 187 ASN A N 1
ATOM 1529 C CA . ASN A 1 187 ? 3.305 0.595 11.773 1 96 187 ASN A CA 1
ATOM 1530 C C . ASN A 1 187 ? 4.211 1.396 12.703 1 96 187 ASN A C 1
ATOM 1532 O O . ASN A 1 187 ? 4.012 1.401 13.914 1 96 187 ASN A O 1
ATOM 1536 N N . GLU A 1 188 ? 5.172 2.041 12.133 1 97.25 188 GLU A N 1
ATOM 1537 C CA . GLU A 1 188 ? 6.098 2.828 12.945 1 97.25 188 GLU A CA 1
ATOM 1538 C C . GLU A 1 188 ? 5.387 3.994 13.625 1 97.25 188 GLU A C 1
ATOM 1540 O O . GLU A 1 188 ? 5.621 4.27 14.805 1 97.25 188 GLU A O 1
ATOM 1545 N N . LEU A 1 189 ? 4.559 4.664 12.875 1 98.5 189 LEU A N 1
ATOM 1546 C CA . LEU A 1 189 ? 3.811 5.781 13.438 1 98.5 189 LEU A CA 1
ATOM 1547 C C . LEU A 1 189 ? 2.9 5.312 14.57 1 98.5 189 LEU A C 1
ATOM 1549 O O . LEU A 1 189 ? 2.883 5.914 15.648 1 98.5 189 LEU A O 1
ATOM 1553 N N . GLU A 1 190 ? 2.193 4.289 14.297 1 98 190 GLU A N 1
ATOM 1554 C CA . GLU A 1 190 ? 1.271 3.74 15.289 1 98 190 GLU A CA 1
ATOM 1555 C C . GLU A 1 190 ? 2.01 3.328 16.562 1 98 190 GLU A C 1
ATOM 1557 O O . GLU A 1 190 ? 1.574 3.65 17.672 1 98 190 GLU A O 1
ATOM 1562 N N . SER A 1 191 ? 3.08 2.604 16.406 1 98.12 191 SER A N 1
ATOM 1563 C CA . SER A 1 191 ? 3.863 2.146 17.547 1 98.12 191 SER A CA 1
ATOM 1564 C C . SER A 1 191 ? 4.406 3.322 18.359 1 98.12 191 SER A C 1
ATOM 1566 O O . SER A 1 191 ? 4.363 3.312 19.594 1 98.12 191 SER A O 1
ATOM 1568 N N . THR A 1 192 ? 4.887 4.32 17.688 1 98.62 192 THR A N 1
ATOM 1569 C CA . THR A 1 192 ? 5.434 5.504 18.344 1 98.62 192 THR A CA 1
ATOM 1570 C C . THR A 1 192 ? 4.355 6.219 19.156 1 98.62 192 THR A C 1
ATOM 1572 O O . THR A 1 192 ? 4.562 6.535 20.328 1 98.62 192 THR A O 1
ATOM 1575 N N . LEU A 1 193 ? 3.225 6.453 18.562 1 98.81 193 LEU A N 1
ATOM 1576 C CA . LEU A 1 193 ? 2.15 7.199 19.219 1 98.81 193 LEU A CA 1
ATOM 1577 C C . LEU A 1 193 ? 1.55 6.398 20.359 1 98.81 193 LEU A C 1
ATOM 1579 O O . LEU A 1 193 ? 1.18 6.965 21.391 1 98.81 193 LEU A O 1
ATOM 1583 N N . ASN A 1 194 ? 1.496 5.074 20.219 1 98.56 194 ASN A N 1
ATOM 1584 C CA . ASN A 1 194 ? 0.933 4.211 21.266 1 98.56 194 ASN A CA 1
ATOM 1585 C C . ASN A 1 194 ? 1.793 4.215 22.516 1 98.56 194 ASN A C 1
ATOM 1587 O O . ASN A 1 194 ? 1.317 3.861 23.594 1 98.56 194 ASN A O 1
ATOM 1591 N N . ALA A 1 195 ? 3.002 4.562 22.391 1 98.12 195 ALA A N 1
ATOM 1592 C CA . ALA A 1 195 ? 3.877 4.676 23.562 1 98.12 195 ALA A CA 1
ATOM 1593 C C . ALA A 1 195 ? 3.471 5.855 24.438 1 98.12 195 ALA A C 1
ATOM 1595 O O . ALA A 1 195 ? 3.822 5.91 25.625 1 98.12 195 ALA A O 1
ATOM 1596 N N . PHE A 1 196 ? 2.691 6.777 23.906 1 98.19 196 PHE A N 1
ATOM 1597 C CA . PHE A 1 196 ? 2.391 8.008 24.625 1 98.19 196 PHE A CA 1
ATOM 1598 C C . PHE A 1 196 ? 0.89 8.148 24.844 1 98.19 196 PHE A C 1
ATOM 1600 O O . PHE A 1 196 ? 0.46 8.883 25.734 1 98.19 196 PHE A O 1
ATOM 1607 N N . PHE A 1 197 ? 0.148 7.504 24.016 1 98.31 197 PHE A N 1
ATOM 1608 C CA . PHE A 1 197 ? -1.298 7.688 24.047 1 98.31 197 PHE A CA 1
ATOM 1609 C C . PHE A 1 197 ? -2.014 6.344 24.125 1 98.31 197 PHE A C 1
ATOM 1611 O O . PHE A 1 197 ? -1.544 5.355 23.547 1 98.31 197 PHE A O 1
ATOM 1618 N N . ASN A 1 198 ? -3.162 6.293 24.734 1 93.38 198 ASN A N 1
ATOM 1619 C CA . ASN A 1 198 ? -3.908 5.051 24.906 1 93.38 198 ASN A CA 1
ATOM 1620 C C . ASN A 1 198 ? -4.793 4.758 23.688 1 93.38 198 ASN A C 1
ATOM 1622 O O . ASN A 1 198 ? -5.066 3.598 23.391 1 93.38 198 ASN A O 1
ATOM 1626 N N . GLU A 1 199 ? -5.309 5.84 23.094 1 97.06 199 GLU A N 1
ATOM 1627 C CA . GLU A 1 199 ? -6.148 5.707 21.906 1 97.06 199 GLU A CA 1
ATOM 1628 C C . GLU A 1 199 ? -5.504 6.379 20.703 1 97.06 199 GLU A C 1
ATOM 1630 O O . GLU A 1 199 ? -5.262 7.586 20.703 1 97.06 199 GLU A O 1
ATOM 1635 N N . VAL A 1 200 ? -5.223 5.625 19.734 1 98.38 200 VAL A N 1
ATOM 1636 C CA . VAL A 1 200 ? -4.617 6.125 18.516 1 98.38 200 VAL A CA 1
ATOM 1637 C C . VAL A 1 200 ? -5.43 5.664 17.297 1 98.38 200 VAL A C 1
ATOM 1639 O O . VAL A 1 200 ? -5.691 4.469 17.141 1 98.38 200 VAL A O 1
ATOM 1642 N N . GLU A 1 201 ? -5.891 6.57 16.547 1 98.31 201 GLU A N 1
ATOM 1643 C CA . GLU A 1 201 ? -6.566 6.328 15.281 1 98.31 201 GLU A CA 1
ATOM 1644 C C . GLU A 1 201 ? -5.75 6.875 14.109 1 98.31 201 GLU A C 1
ATOM 1646 O O . GLU A 1 201 ? -5.281 8.016 14.156 1 98.31 201 GLU A O 1
ATOM 1651 N N . LEU A 1 202 ? -5.52 6.059 13.148 1 98.62 202 LEU A N 1
ATOM 1652 C CA . LEU A 1 202 ? -4.816 6.5 11.953 1 98.62 202 LEU A CA 1
ATOM 1653 C C . LEU A 1 202 ? -5.766 6.578 10.758 1 98.62 202 LEU A C 1
ATOM 1655 O O . LEU A 1 202 ? -6.68 5.762 10.633 1 98.62 202 LEU A O 1
ATOM 1659 N N . LYS A 1 203 ? -5.578 7.543 9.93 1 98.69 203 LYS A N 1
ATOM 1660 C CA . LYS A 1 203 ? -6.277 7.719 8.656 1 98.69 203 LYS A CA 1
ATOM 1661 C C . LYS A 1 203 ? -5.297 8.023 7.527 1 98.69 203 LYS A C 1
ATOM 1663 O O . LYS A 1 203 ? -4.172 8.469 7.773 1 98.69 203 LYS A O 1
ATOM 1668 N N . GLY A 1 204 ? -5.691 7.699 6.355 1 98.62 204 GLY A N 1
ATOM 1669 C CA . GLY A 1 204 ? -4.945 8.109 5.18 1 98.62 204 GLY A CA 1
ATOM 1670 C C . GLY A 1 204 ? -5.535 9.32 4.488 1 98.62 204 GLY A C 1
ATOM 1671 O O . GLY A 1 204 ? -6.75 9.406 4.297 1 98.62 204 GLY A O 1
ATOM 1672 N N . ILE A 1 205 ? -4.707 10.305 4.215 1 98.56 205 ILE A N 1
ATOM 1673 C CA . ILE A 1 205 ? -5.133 11.484 3.48 1 98.56 205 ILE A CA 1
ATOM 1674 C C . ILE A 1 205 ? -4.578 11.438 2.059 1 98.56 205 ILE A C 1
ATOM 1676 O O . ILE A 1 205 ? -3.359 11.445 1.861 1 98.56 205 ILE A O 1
ATOM 1680 N N . MET A 1 206 ? -5.527 11.43 1.12 1 97.75 206 MET A N 1
ATOM 1681 C CA . MET A 1 206 ? -5.195 11.289 -0.294 1 97.75 206 MET A CA 1
ATOM 1682 C C . MET A 1 206 ? -4.574 9.922 -0.571 1 97.75 206 MET A C 1
ATOM 1684 O O . MET A 1 206 ? -3.436 9.836 -1.032 1 97.75 206 MET A O 1
ATOM 1688 N N . VAL A 1 207 ? -5.316 8.883 -0.35 1 97.31 207 VAL A N 1
ATOM 1689 C CA . VAL A 1 207 ? -4.957 7.488 -0.576 1 97.31 207 VAL A CA 1
ATOM 1690 C C . VAL A 1 207 ? -4.68 7.258 -2.061 1 97.31 207 VAL A C 1
ATOM 1692 O O . VAL A 1 207 ? -3.801 6.473 -2.42 1 97.31 207 VAL A O 1
ATOM 1695 N N . PHE A 1 208 ? -5.426 7.961 -2.889 1 94.75 208 PHE A N 1
ATOM 1696 C CA . PHE A 1 208 ? -5.301 7.855 -4.34 1 94.75 208 PHE A CA 1
ATOM 1697 C C . PHE A 1 208 ? -4.688 9.125 -4.922 1 94.75 208 PHE A C 1
ATOM 1699 O O . PHE A 1 208 ? -5.383 10.117 -5.129 1 94.75 208 PHE A O 1
ATOM 1706 N N . PRO A 1 209 ? -3.492 9.117 -5.176 1 85.12 209 PRO A N 1
ATOM 1707 C CA . PRO A 1 209 ? -2.836 10.336 -5.645 1 85.12 209 PRO A CA 1
ATOM 1708 C C . PRO A 1 209 ? -3.068 10.594 -7.133 1 85.12 209 PRO A C 1
ATOM 1710 O O . PRO A 1 209 ? -3.029 9.664 -7.938 1 85.12 209 PRO A O 1
ATOM 1713 N N . PHE A 1 210 ? -3.383 11.789 -7.441 1 89.88 210 PHE A N 1
ATOM 1714 C CA . PHE A 1 210 ? -3.582 12.211 -8.828 1 89.88 210 PHE A CA 1
ATOM 1715 C C . PHE A 1 210 ? -3.092 13.633 -9.031 1 89.88 210 PHE A C 1
ATOM 1717 O O . PHE A 1 210 ? -3.535 14.32 -9.961 1 89.88 210 PHE A O 1
ATOM 1724 N N . GLU A 1 211 ? -2.201 14.086 -8.094 1 85.38 211 GLU A N 1
ATOM 1725 C CA . GLU A 1 211 ? -1.722 15.469 -8.07 1 85.38 211 GLU A CA 1
ATOM 1726 C C . GLU A 1 211 ? -1.135 15.867 -9.422 1 85.38 211 GLU A C 1
ATOM 1728 O O . GLU A 1 211 ? -1.313 17 -9.875 1 85.38 211 GLU A O 1
ATOM 1733 N N . ASN A 1 212 ? -0.551 14.953 -10.094 1 83.81 212 ASN A N 1
ATOM 1734 C CA . ASN A 1 212 ? 0.086 15.258 -11.375 1 83.81 212 ASN A CA 1
ATOM 1735 C C . ASN A 1 212 ? -0.771 14.805 -12.547 1 83.81 212 ASN A C 1
ATOM 1737 O O . ASN A 1 212 ? -0.294 14.75 -13.688 1 83.81 212 ASN A O 1
ATOM 1741 N N . ASP A 1 213 ? -1.976 14.43 -12.289 1 88.75 213 ASP A N 1
ATOM 1742 C CA . ASP A 1 213 ? -2.906 13.992 -13.32 1 88.75 213 ASP A CA 1
ATOM 1743 C C . ASP A 1 213 ? -4.117 14.922 -13.398 1 88.75 213 ASP A C 1
ATOM 1745 O O . ASP A 1 213 ? -5.199 14.586 -12.914 1 88.75 213 ASP A O 1
ATOM 1749 N N . VAL A 1 214 ? -3.971 16.031 -14.148 1 88.81 214 VAL A N 1
ATOM 1750 C CA . VAL A 1 214 ? -4.949 17.109 -14.211 1 88.81 214 VAL A CA 1
ATOM 1751 C C . VAL A 1 214 ? -6.266 16.578 -14.781 1 88.81 214 VAL A C 1
ATOM 1753 O O . VAL A 1 214 ? -7.34 17.094 -14.461 1 88.81 214 VAL A O 1
ATOM 1756 N N . GLU A 1 215 ? -6.188 15.484 -15.586 1 92.69 215 GLU A N 1
ATOM 1757 C CA . GLU A 1 215 ? -7.406 14.898 -16.141 1 92.69 215 GLU A CA 1
ATOM 1758 C C . GLU A 1 215 ? -8.305 14.352 -15.047 1 92.69 215 GLU A C 1
ATOM 1760 O O . GLU A 1 215 ? -9.531 14.312 -15.203 1 92.69 215 GLU A O 1
ATOM 1765 N N . MET A 1 216 ? -7.719 14.016 -14 1 94.69 216 MET A N 1
ATOM 1766 C CA . MET A 1 216 ? -8.469 13.43 -12.898 1 94.69 216 MET A CA 1
ATOM 1767 C C . MET A 1 216 ? -9.25 14.5 -12.141 1 94.69 216 MET A C 1
ATOM 1769 O O . MET A 1 216 ? -10.141 14.188 -11.352 1 94.69 216 MET A O 1
ATOM 1773 N N . TYR A 1 217 ? -8.922 15.836 -12.398 1 94 217 TYR A N 1
ATOM 1774 C CA . TYR A 1 217 ? -9.57 16.922 -11.68 1 94 217 TYR A CA 1
ATOM 1775 C C . TYR A 1 217 ? -11.07 16.938 -11.953 1 94 217 TYR A C 1
ATOM 1777 O O . TYR A 1 217 ? -11.852 17.359 -11.102 1 94 217 TYR A O 1
ATOM 1785 N N . LYS A 1 218 ? -11.438 16.422 -13.102 1 95.5 218 LYS A N 1
ATOM 1786 C CA . LYS A 1 218 ? -12.852 16.391 -13.477 1 95.5 218 LYS A CA 1
ATOM 1787 C C . LYS A 1 218 ? -13.633 15.43 -12.586 1 95.5 218 LYS A C 1
ATOM 1789 O O . LYS A 1 218 ? -14.867 15.492 -12.539 1 95.5 218 LYS A O 1
ATOM 1794 N N . TYR A 1 219 ? -12.969 14.594 -11.891 1 96.62 219 TYR A N 1
ATOM 1795 C CA . TYR A 1 219 ? -13.609 13.586 -11.047 1 96.62 219 TYR A CA 1
ATOM 1796 C C . TYR A 1 219 ? -13.422 13.906 -9.57 1 96.62 219 TYR A C 1
ATOM 1798 O O . TYR A 1 219 ? -13.398 13.008 -8.734 1 96.62 219 TYR A O 1
ATOM 1806 N N . SER A 1 220 ? -13.203 15.172 -9.234 1 95.31 220 SER A N 1
ATOM 1807 C CA . SER A 1 220 ? -12.883 15.602 -7.875 1 95.31 220 SER A CA 1
ATOM 1808 C C . SER A 1 220 ? -13.953 15.148 -6.887 1 95.31 220 SER A C 1
ATOM 1810 O O . SER A 1 220 ? -13.641 14.766 -5.762 1 95.31 220 SER A O 1
ATOM 1812 N N . TYR A 1 221 ? -15.211 15.195 -7.23 1 96.06 221 TYR A N 1
ATOM 1813 C CA . TYR A 1 221 ? -16.281 14.773 -6.34 1 96.06 221 TYR A CA 1
ATOM 1814 C C . TYR A 1 221 ? -16.203 13.281 -6.059 1 96.06 221 TYR A C 1
ATOM 1816 O O . TYR A 1 221 ? -16.266 12.852 -4.906 1 96.06 221 TYR A O 1
ATOM 1824 N N . GLU A 1 222 ? -16.125 12.422 -7.133 1 96.88 222 GLU A N 1
ATOM 1825 C CA . GLU A 1 222 ? -16.016 10.977 -6.984 1 96.88 222 GLU A CA 1
ATOM 1826 C C . GLU A 1 222 ? -14.812 10.594 -6.129 1 96.88 222 GLU A C 1
ATOM 1828 O O . GLU A 1 222 ? -14.906 9.727 -5.262 1 96.88 222 GLU A O 1
ATOM 1833 N N . ILE A 1 223 ? -13.719 11.297 -6.379 1 97.38 223 ILE A N 1
ATOM 1834 C CA . ILE A 1 223 ? -12.484 11 -5.664 1 97.38 223 ILE A CA 1
ATOM 1835 C C . ILE A 1 223 ? -12.641 11.359 -4.188 1 97.38 223 ILE A C 1
ATOM 1837 O O . ILE A 1 223 ? -12.203 10.609 -3.309 1 97.38 223 ILE A O 1
ATOM 1841 N N . TYR A 1 224 ? -13.273 12.508 -3.945 1 97.12 224 TYR A N 1
ATOM 1842 C CA . TYR A 1 224 ? -13.547 12.914 -2.568 1 97.12 224 TYR A CA 1
ATOM 1843 C C . TYR A 1 224 ? -14.336 11.844 -1.831 1 97.12 224 TYR A C 1
ATOM 1845 O O . TYR A 1 224 ? -14.008 11.477 -0.701 1 97.12 224 TYR A O 1
ATOM 1853 N N . GLU A 1 225 ? -15.344 11.273 -2.441 1 96.44 225 GLU A N 1
ATOM 1854 C CA . GLU A 1 225 ? -16.172 10.242 -1.833 1 96.44 225 GLU A CA 1
ATOM 1855 C C . GLU A 1 225 ? -15.383 8.953 -1.605 1 96.44 225 GLU A C 1
ATOM 1857 O O . GLU A 1 225 ? -15.555 8.281 -0.586 1 96.44 225 GLU A O 1
ATOM 1862 N N . LEU A 1 226 ? -14.562 8.633 -2.539 1 97 226 LEU A N 1
ATOM 1863 C CA . LEU A 1 226 ? -13.719 7.449 -2.4 1 97 226 LEU A CA 1
ATOM 1864 C C . LEU A 1 226 ? -12.742 7.613 -1.236 1 97 226 LEU A C 1
ATOM 1866 O O . LEU A 1 226 ? -12.531 6.676 -0.462 1 97 226 LEU A O 1
ATOM 1870 N N . GLU A 1 227 ? -12.164 8.805 -1.16 1 97.62 227 GLU A N 1
ATOM 1871 C CA . GLU A 1 227 ? -11.234 9.062 -0.066 1 97.62 227 GLU A CA 1
ATOM 1872 C C . GLU A 1 227 ? -11.906 8.867 1.29 1 97.62 227 GLU A C 1
ATOM 1874 O O . GLU A 1 227 ? -11.297 8.336 2.219 1 97.62 227 GLU A O 1
ATOM 1879 N N .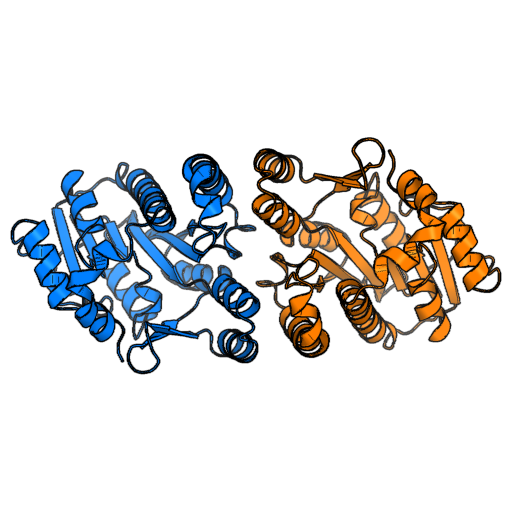 LYS A 1 228 ? -13.148 9.25 1.416 1 96.31 228 LYS A N 1
ATOM 1880 C CA . LYS A 1 228 ? -13.891 9.094 2.666 1 96.31 228 LYS A CA 1
ATOM 1881 C C . LYS A 1 228 ? -14.07 7.621 3.02 1 96.31 228 LYS A C 1
ATOM 1883 O O . LYS A 1 228 ? -14.094 7.258 4.195 1 96.31 228 LYS A O 1
ATOM 1888 N N . VAL A 1 229 ? -14.141 6.836 2.004 1 94.75 229 VAL A N 1
ATOM 1889 C CA . VAL A 1 229 ? -14.359 5.406 2.207 1 94.75 229 VAL A CA 1
ATOM 1890 C C . VAL A 1 229 ? -13.047 4.723 2.57 1 94.75 229 VAL A C 1
ATOM 1892 O O . VAL A 1 229 ? -13 3.885 3.473 1 94.75 229 VAL A O 1
ATOM 1895 N N . PHE A 1 230 ? -11.969 5.105 1.972 1 96.94 230 PHE A N 1
ATOM 1896 C CA . PHE A 1 230 ? -10.742 4.324 2.033 1 96.94 230 PHE A CA 1
ATOM 1897 C C . PHE A 1 230 ? -9.781 4.895 3.072 1 96.94 230 PHE A C 1
ATOM 1899 O O . PHE A 1 230 ? -8.844 4.219 3.498 1 96.94 230 PHE A O 1
ATOM 1906 N N . MET A 1 231 ? -10.023 6.121 3.564 1 97.88 231 MET A N 1
ATOM 1907 C CA . MET A 1 231 ? -9.078 6.785 4.457 1 97.88 231 MET A CA 1
ATOM 1908 C C . MET A 1 231 ? -9.031 6.094 5.816 1 97.88 231 MET A C 1
ATOM 1910 O O . MET A 1 231 ? -8.133 6.352 6.621 1 97.88 231 MET A O 1
ATOM 1914 N N . ASN A 1 232 ? -9.953 5.184 6.055 1 96.12 232 ASN A N 1
ATOM 1915 C CA . ASN A 1 232 ? -10.039 4.539 7.363 1 96.12 232 ASN A CA 1
ATOM 1916 C C . ASN A 1 232 ? -9.562 3.092 7.309 1 96.12 232 ASN A C 1
ATOM 1918 O O . ASN A 1 232 ? -9.516 2.412 8.336 1 96.12 232 ASN A O 1
ATOM 1922 N N . ASP A 1 233 ? -9.227 2.621 6.152 1 94 233 ASP A N 1
ATOM 1923 C CA . ASP A 1 233 ? -8.891 1.217 5.941 1 94 233 ASP A CA 1
ATOM 1924 C C . ASP A 1 233 ? -7.379 1.003 5.969 1 94 233 ASP A C 1
ATOM 1926 O O . ASP A 1 233 ? -6.668 1.438 5.062 1 94 233 ASP A O 1
ATOM 1930 N N . LYS A 1 234 ? -6.926 0.209 6.938 1 89.81 234 LYS A N 1
ATOM 1931 C CA . LYS A 1 234 ? -5.504 0.021 7.191 1 89.81 234 LYS A CA 1
ATOM 1932 C C . LYS A 1 234 ? -4.797 -0.549 5.965 1 89.81 234 LYS A C 1
ATOM 1934 O O . LYS A 1 234 ? -3.621 -0.263 5.73 1 89.81 234 LYS A O 1
ATOM 1939 N N . ASN A 1 235 ? -5.484 -1.24 5.16 1 90.38 235 ASN A N 1
ATOM 1940 C CA . ASN A 1 235 ? -4.879 -1.812 3.963 1 90.38 235 ASN A CA 1
ATOM 1941 C C . ASN A 1 235 ? -4.598 -0.741 2.912 1 90.38 235 ASN A C 1
ATOM 1943 O O . ASN A 1 235 ? -3.691 -0.895 2.09 1 90.38 235 ASN A O 1
ATOM 1947 N N . HIS A 1 236 ? -5.359 0.319 3.01 1 94.69 236 HIS A N 1
ATOM 1948 C CA . HIS A 1 236 ? -5.27 1.314 1.947 1 94.69 236 HIS A CA 1
ATOM 1949 C C . HIS A 1 236 ? -4.477 2.535 2.402 1 94.69 236 HIS A C 1
ATOM 1951 O O . HIS A 1 236 ? -3.777 3.158 1.601 1 94.69 236 HIS A O 1
ATOM 1957 N N . ILE A 1 237 ? -4.492 2.826 3.672 1 96.94 237 ILE A N 1
ATOM 1958 C CA . ILE A 1 237 ? -3.844 4.055 4.121 1 96.94 237 ILE A CA 1
ATOM 1959 C C . ILE A 1 237 ? -2.332 3.928 3.955 1 96.94 237 ILE A C 1
ATOM 1961 O O . ILE A 1 237 ? -1.613 4.93 3.979 1 96.94 237 ILE A O 1
ATOM 1965 N N . ASN A 1 238 ? -1.844 2.766 3.711 1 94.62 238 ASN A N 1
ATOM 1966 C CA . ASN A 1 238 ? -0.428 2.545 3.434 1 94.62 238 ASN A CA 1
ATOM 1967 C C . ASN A 1 238 ? 0.021 3.293 2.182 1 94.62 238 ASN A C 1
ATOM 1969 O O . ASN A 1 238 ? 1.206 3.596 2.025 1 94.62 238 ASN A O 1
ATOM 1973 N N . ASN A 1 239 ? -0.888 3.627 1.358 1 92.88 239 ASN A N 1
ATOM 1974 C CA . ASN A 1 239 ? -0.575 4.27 0.086 1 92.88 239 ASN A CA 1
ATOM 1975 C C . ASN A 1 239 ? -0.875 5.766 0.124 1 92.88 239 ASN A C 1
ATOM 1977 O O . ASN A 1 239 ? -0.701 6.465 -0.876 1 92.88 239 ASN A O 1
ATOM 1981 N N . ALA A 1 240 ? -1.319 6.25 1.233 1 97.38 240 ALA A N 1
ATOM 1982 C CA . ALA A 1 240 ? -1.759 7.641 1.309 1 97.38 240 ALA A CA 1
ATOM 1983 C C . ALA A 1 240 ? -0.57 8.594 1.235 1 97.38 240 ALA A C 1
ATOM 1985 O O . ALA A 1 240 ? 0.535 8.25 1.665 1 97.38 240 ALA A O 1
ATOM 1986 N N . GLU A 1 241 ? -0.844 9.734 0.674 1 97.06 241 GLU A N 1
ATOM 1987 C CA . GLU A 1 241 ? 0.204 10.75 0.628 1 97.06 241 GLU A CA 1
ATOM 1988 C C . GLU A 1 241 ? 0.673 11.117 2.033 1 97.06 241 GLU A C 1
ATOM 1990 O O . GLU A 1 241 ? 1.872 11.273 2.271 1 97.06 241 GLU A O 1
ATOM 1995 N N . HIS A 1 242 ? -0.259 11.273 2.898 1 98.31 242 HIS A N 1
ATOM 1996 C CA . HIS A 1 242 ? 0.023 11.562 4.301 1 98.31 242 HIS A CA 1
ATOM 1997 C C . HIS A 1 242 ? -0.713 10.586 5.219 1 98.31 242 HIS A C 1
ATOM 1999 O O . HIS A 1 242 ? -1.81 10.125 4.891 1 98.31 242 HIS A O 1
ATOM 2005 N N . LEU A 1 243 ? -0.096 10.289 6.277 1 98.75 243 LEU A N 1
ATOM 2006 C CA . LEU A 1 243 ? -0.779 9.609 7.375 1 98.75 243 LEU A CA 1
ATOM 2007 C C . LEU A 1 243 ? -1.278 10.609 8.406 1 98.75 243 LEU A C 1
ATOM 2009 O O . LEU A 1 243 ? -0.516 11.461 8.875 1 98.75 243 LEU A O 1
ATOM 2013 N N . MET A 1 244 ? -2.525 10.57 8.641 1 98.88 244 MET A N 1
ATOM 2014 C CA . MET A 1 244 ? -3.125 11.398 9.68 1 98.88 244 MET A CA 1
ATOM 2015 C C . MET A 1 244 ? -3.357 10.594 10.953 1 98.88 244 MET A C 1
ATOM 2017 O O . MET A 1 244 ? -3.752 9.43 10.891 1 98.88 244 MET A O 1
ATOM 2021 N N . PHE A 1 245 ? -3.061 11.18 12.086 1 98.88 245 PHE A N 1
ATOM 2022 C CA . PHE A 1 245 ? -3.291 10.5 13.359 1 98.88 245 PHE A CA 1
ATOM 2023 C C . PHE A 1 245 ? -4.203 11.328 14.258 1 98.88 245 PHE A C 1
ATOM 2025 O O . PHE A 1 245 ? -4.195 12.555 14.195 1 98.88 245 PHE A O 1
ATOM 2032 N N . ILE A 1 246 ? -5.016 10.727 15 1 98.62 246 ILE A N 1
ATOM 2033 C CA . ILE A 1 246 ? -5.836 11.266 16.078 1 98.62 246 ILE A CA 1
ATOM 2034 C C . ILE A 1 246 ? -5.566 10.492 17.375 1 98.62 246 ILE A C 1
ATOM 2036 O O . ILE A 1 246 ? -5.867 9.305 17.453 1 98.62 246 ILE A O 1
ATOM 2040 N N . CYS A 1 247 ? -4.969 11.172 18.312 1 98.62 247 CYS A N 1
ATOM 2041 C CA . CYS A 1 247 ? -4.625 10.562 19.594 1 98.62 247 CYS A CA 1
ATOM 2042 C C . CYS A 1 247 ? -5.418 11.195 20.734 1 98.62 247 CYS A C 1
ATOM 2044 O O . CYS A 1 247 ? -5.633 12.414 20.75 1 98.62 247 CYS A O 1
ATOM 2046 N N . LYS A 1 248 ? -5.789 10.375 21.641 1 96.69 248 LYS A N 1
ATOM 2047 C CA . LYS A 1 248 ? -6.438 10.859 22.859 1 96.69 248 LYS A CA 1
ATOM 2048 C C . LYS A 1 248 ? -5.578 10.578 24.078 1 96.69 248 LYS A C 1
ATOM 2050 O O . LYS A 1 248 ? -5.02 9.484 24.219 1 96.69 248 LYS A O 1
ATOM 2055 N N . LYS A 1 249 ? -5.426 11.586 24.859 1 95.38 249 LYS A N 1
ATOM 2056 C CA . LYS A 1 249 ? -4.684 11.414 26.109 1 95.38 249 LYS A CA 1
ATOM 2057 C C . LYS A 1 249 ? -5.512 10.648 27.141 1 95.38 249 LYS A C 1
ATOM 2059 O O . LYS A 1 249 ? -6.691 10.945 27.344 1 95.38 249 LYS A O 1
ATOM 2064 N N . MET B 1 1 ? -17.891 -17.266 -16.641 1 94.44 1 MET B N 1
ATOM 2065 C CA . MET B 1 1 ? -17.578 -18.688 -16.703 1 94.44 1 MET B CA 1
ATOM 2066 C C . MET B 1 1 ? -16.672 -19.078 -15.539 1 94.44 1 MET B C 1
ATOM 2068 O O . MET B 1 1 ? -16.312 -18.25 -14.703 1 94.44 1 MET B O 1
ATOM 2072 N N . LYS B 1 2 ? -16.391 -20.359 -15.484 1 94 2 LYS B N 1
ATOM 2073 C CA . LYS B 1 2 ? -15.398 -20.828 -14.516 1 94 2 LYS B CA 1
ATOM 2074 C C . LYS B 1 2 ? -13.977 -20.531 -15 1 94 2 LYS B C 1
ATOM 2076 O O . LYS B 1 2 ? -13.734 -20.422 -16.203 1 94 2 LYS B O 1
ATOM 2081 N N . SER B 1 3 ? -13.094 -20.297 -14.031 1 96.62 3 SER B N 1
ATOM 2082 C CA . SER B 1 3 ? -11.719 -19.953 -14.375 1 96.62 3 SER B CA 1
ATOM 2083 C C . SER B 1 3 ? -11.109 -21 -15.312 1 96.62 3 SER B C 1
ATOM 2085 O O . SER B 1 3 ? -10.438 -20.641 -16.281 1 96.62 3 SER B O 1
ATOM 2087 N N . TYR B 1 4 ? -11.367 -22.281 -15.031 1 95.88 4 TYR B N 1
ATOM 2088 C CA . TYR B 1 4 ? -10.727 -23.328 -15.82 1 95.88 4 TYR B CA 1
ATOM 2089 C C . TYR B 1 4 ? -11.305 -23.391 -17.234 1 95.88 4 TYR B C 1
ATOM 2091 O O . TYR B 1 4 ? -10.633 -23.828 -18.156 1 95.88 4 TYR B O 1
ATOM 2099 N N . GLU B 1 5 ? -12.57 -23.016 -17.406 1 96.5 5 GLU B N 1
ATOM 2100 C CA . GLU B 1 5 ? -13.125 -22.875 -18.75 1 96.5 5 GLU B CA 1
ATOM 2101 C C . GLU B 1 5 ? -12.406 -21.766 -19.531 1 96.5 5 GLU B C 1
ATOM 2103 O O . GLU B 1 5 ? -12.094 -21.938 -20.719 1 96.5 5 GLU B O 1
ATOM 2108 N N . TYR B 1 6 ? -12.195 -20.641 -18.828 1 96.62 6 TYR B N 1
ATOM 2109 C CA . TYR B 1 6 ? -11.469 -19.516 -19.422 1 96.62 6 TYR B CA 1
ATOM 2110 C C . TYR B 1 6 ? -10.078 -19.938 -19.875 1 96.62 6 TYR B C 1
ATOM 2112 O O . TYR B 1 6 ? -9.695 -19.734 -21.016 1 96.62 6 TYR B O 1
ATOM 2120 N N . TYR B 1 7 ? -9.328 -20.531 -18.984 1 96.56 7 TYR B N 1
ATOM 2121 C CA . TYR B 1 7 ? -7.945 -20.906 -19.281 1 96.56 7 TYR B CA 1
ATOM 2122 C C . TYR B 1 7 ? -7.879 -22.047 -20.297 1 96.56 7 TYR B C 1
ATOM 2124 O O . TYR B 1 7 ? -6.918 -22.141 -21.062 1 96.56 7 TYR B O 1
ATOM 2132 N N . ASP B 1 8 ? -8.898 -22.875 -20.312 1 97.62 8 ASP B N 1
ATOM 2133 C CA . ASP B 1 8 ? -8.969 -23.906 -21.344 1 97.62 8 ASP B CA 1
ATOM 2134 C C . ASP B 1 8 ? -9.047 -23.297 -22.734 1 97.62 8 ASP B C 1
ATOM 2136 O O . ASP B 1 8 ? -8.367 -23.734 -23.656 1 97.62 8 ASP B O 1
ATOM 2140 N N . LYS B 1 9 ? -9.844 -22.266 -22.812 1 95.75 9 LYS B N 1
ATOM 2141 C CA . LYS B 1 9 ? -10.086 -21.609 -24.094 1 95.75 9 LYS B CA 1
ATOM 2142 C C . LYS B 1 9 ? -8.828 -20.891 -24.594 1 95.75 9 LYS B C 1
ATOM 2144 O O . LYS B 1 9 ? -8.578 -20.828 -25.797 1 95.75 9 LYS B O 1
ATOM 2149 N N . ILE B 1 10 ? -8.023 -20.391 -23.656 1 95.44 10 ILE B N 1
ATOM 2150 C CA . ILE B 1 10 ? -6.895 -19.578 -24.094 1 95.44 10 ILE B CA 1
ATOM 2151 C C . ILE B 1 10 ? -5.605 -20.391 -24.016 1 95.44 10 ILE B C 1
ATOM 2153 O O . ILE B 1 10 ? -4.508 -19.844 -24.141 1 95.44 10 ILE B O 1
ATOM 2157 N N . SER B 1 11 ? -5.645 -21.672 -23.812 1 95.81 11 SER B N 1
ATOM 2158 C CA . SER B 1 11 ? -4.504 -22.531 -23.5 1 95.81 11 SER B CA 1
ATOM 2159 C C . SER B 1 11 ? -3.428 -22.422 -24.578 1 95.81 11 SER B C 1
ATOM 2161 O O . SER B 1 11 ? -2.236 -22.359 -24.266 1 95.81 11 SER B O 1
ATOM 2163 N N . ASN B 1 12 ? -3.793 -22.359 -25.812 1 94.19 12 ASN B N 1
ATOM 2164 C CA . ASN B 1 12 ? -2.838 -22.375 -26.922 1 94.19 12 ASN B CA 1
ATOM 2165 C C . ASN B 1 12 ? -2.088 -21.047 -27.016 1 94.19 12 ASN B C 1
ATOM 2167 O O . ASN B 1 12 ? -0.984 -21 -27.562 1 94.19 12 ASN B O 1
ATOM 2171 N N . GLU B 1 13 ? -2.67 -20.016 -26.5 1 94 13 GLU B N 1
ATOM 2172 C CA . GLU B 1 13 ? -2.062 -18.688 -26.562 1 94 13 GLU B CA 1
ATOM 2173 C C . GLU B 1 13 ? -1.461 -18.281 -25.219 1 94 13 GLU B C 1
ATOM 2175 O O . GLU B 1 13 ? -0.816 -17.234 -25.125 1 94 13 GLU B O 1
ATOM 2180 N N . TYR B 1 14 ? -1.605 -19.047 -24.281 1 93.88 14 TYR B N 1
ATOM 2181 C CA . TYR B 1 14 ? -1.301 -18.688 -22.906 1 93.88 14 TYR B CA 1
ATOM 2182 C C . TYR B 1 14 ? 0.154 -18.266 -22.766 1 93.88 14 TYR B C 1
ATOM 2184 O O . TYR B 1 14 ? 0.439 -17.172 -22.266 1 93.88 14 TYR B O 1
ATOM 2192 N N . ASP B 1 15 ? 1.111 -19.047 -23.281 1 93.56 15 ASP B N 1
ATOM 2193 C CA . ASP B 1 15 ? 2.533 -18.766 -23.125 1 93.56 15 ASP B CA 1
ATOM 2194 C C . ASP B 1 15 ? 2.893 -17.438 -23.797 1 93.56 15 ASP B C 1
ATOM 2196 O O . ASP B 1 15 ? 3.684 -16.656 -23.266 1 93.56 15 ASP B O 1
ATOM 2200 N N . SER B 1 16 ? 2.307 -17.188 -24.891 1 93.31 16 SER B N 1
ATOM 2201 C CA . SER B 1 16 ? 2.605 -15.977 -25.656 1 93.31 16 SER B CA 1
ATOM 2202 C C . SER B 1 16 ? 2.113 -14.727 -24.922 1 93.31 16 SER B C 1
ATOM 2204 O O . SER B 1 16 ? 2.707 -13.656 -25.047 1 93.31 16 SER B O 1
ATOM 2206 N N . MET B 1 17 ? 1.088 -14.844 -24.125 1 89.69 17 MET B N 1
ATOM 2207 C CA . MET B 1 17 ? 0.496 -13.727 -23.391 1 89.69 17 MET B CA 1
ATOM 2208 C C . MET B 1 17 ? 1.436 -13.234 -22.297 1 89.69 17 MET B C 1
ATOM 2210 O O . MET B 1 17 ? 1.311 -12.102 -21.828 1 89.69 17 MET B O 1
ATOM 2214 N N . TYR B 1 18 ? 2.404 -14.078 -21.969 1 89.88 18 TYR B N 1
ATOM 2215 C CA . TYR B 1 18 ? 3.283 -13.758 -20.844 1 89.88 18 TYR B CA 1
ATOM 2216 C C . TYR B 1 18 ? 4.73 -13.641 -21.312 1 89.88 18 TYR B C 1
ATOM 2218 O O . TYR B 1 18 ? 5.652 -14 -20.578 1 89.88 18 TYR B O 1
ATOM 2226 N N . GLU B 1 19 ? 4.918 -13.156 -22.469 1 92.31 19 GLU B N 1
ATOM 2227 C CA . GLU B 1 19 ? 6.258 -13.086 -23.047 1 92.31 19 GLU B CA 1
ATOM 2228 C C . GLU B 1 19 ? 6.812 -11.664 -22.984 1 92.31 19 GLU B C 1
ATOM 2230 O O . GLU B 1 19 ? 7.988 -11.438 -23.266 1 92.31 19 GLU B O 1
ATOM 2235 N N . ASP B 1 20 ? 5.992 -10.695 -22.531 1 92.56 20 ASP B N 1
ATOM 2236 C CA . ASP B 1 20 ? 6.516 -9.336 -22.453 1 92.56 20 ASP B CA 1
ATOM 2237 C C . ASP B 1 20 ? 7.457 -9.172 -21.266 1 92.56 20 ASP B C 1
ATOM 2239 O O . ASP B 1 20 ? 7.625 -10.094 -20.469 1 92.56 20 ASP B O 1
ATOM 2243 N N . VAL B 1 21 ? 8.102 -8.055 -21.203 1 95.25 21 VAL B N 1
ATOM 2244 C CA . VAL B 1 21 ? 9.156 -7.801 -20.219 1 95.25 21 VAL B CA 1
ATOM 2245 C C . VAL B 1 21 ? 8.594 -7.906 -18.812 1 95.25 21 VAL B C 1
ATOM 2247 O O . VAL B 1 21 ? 9.227 -8.484 -17.922 1 95.25 21 VAL B O 1
ATOM 2250 N N . TYR B 1 22 ? 7.441 -7.379 -18.578 1 95.5 22 TYR B N 1
ATOM 2251 C CA . TYR B 1 22 ? 6.82 -7.41 -17.25 1 95.5 22 TYR B CA 1
ATOM 2252 C C . TYR B 1 22 ? 6.676 -8.836 -16.75 1 95.5 22 TYR B C 1
ATOM 2254 O O . TYR B 1 22 ? 7.117 -9.164 -15.648 1 95.5 22 TYR B O 1
ATOM 2262 N N . TRP B 1 23 ? 6.152 -9.672 -17.594 1 95.19 23 TRP B N 1
ATOM 2263 C CA . TRP B 1 23 ? 5.855 -11.039 -17.172 1 95.19 23 TRP B CA 1
ATOM 2264 C C . TRP B 1 23 ? 7.129 -11.875 -17.094 1 95.19 23 TRP B C 1
ATOM 2266 O O . TRP B 1 23 ? 7.238 -12.781 -16.266 1 95.19 23 TRP B O 1
ATOM 2276 N N . LYS B 1 24 ? 8.055 -11.586 -17.922 1 96.12 24 LYS B N 1
ATOM 2277 C CA . LYS B 1 24 ? 9.352 -12.242 -17.797 1 96.12 24 LYS B CA 1
ATOM 2278 C C . LYS B 1 24 ? 10 -11.938 -16.453 1 96.12 24 LYS B C 1
ATOM 2280 O O . LYS B 1 24 ? 10.555 -12.828 -15.805 1 96.12 24 LYS B O 1
ATOM 2285 N N . LEU B 1 25 ? 9.914 -10.695 -16.047 1 97 25 LEU B N 1
ATOM 2286 C CA . LEU B 1 25 ? 10.445 -10.305 -14.742 1 97 25 LEU B CA 1
ATOM 2287 C C . LEU B 1 25 ? 9.648 -10.961 -13.625 1 97 25 LEU B C 1
ATOM 2289 O O . LEU B 1 25 ? 10.227 -11.453 -12.648 1 97 25 LEU B O 1
ATOM 2293 N N . HIS B 1 26 ? 8.336 -10.922 -13.766 1 97.25 26 HIS B N 1
ATOM 2294 C CA . HIS B 1 26 ? 7.43 -11.586 -12.828 1 97.25 26 HIS B CA 1
ATOM 2295 C C . HIS B 1 26 ? 7.828 -13.039 -12.609 1 97.25 26 HIS B C 1
ATOM 2297 O O . HIS B 1 26 ? 8.016 -13.469 -11.469 1 97.25 26 HIS B O 1
ATOM 2303 N N . ASN B 1 27 ? 7.992 -13.781 -13.695 1 97.5 27 ASN B N 1
ATOM 2304 C CA . ASN B 1 27 ? 8.289 -15.203 -13.625 1 97.5 27 ASN B CA 1
ATOM 2305 C C . ASN B 1 27 ? 9.703 -15.453 -13.117 1 97.5 27 ASN B C 1
ATOM 2307 O O . ASN B 1 27 ? 9.961 -16.453 -12.43 1 97.5 27 ASN B O 1
ATOM 2311 N N . LYS B 1 28 ? 10.617 -14.57 -13.5 1 97.88 28 LYS B N 1
ATOM 2312 C CA . LYS B 1 28 ? 11.984 -14.688 -13.008 1 97.88 28 LYS B CA 1
ATOM 2313 C C . LYS B 1 28 ? 12.031 -14.562 -11.484 1 97.88 28 LYS B C 1
ATOM 2315 O O . LYS B 1 28 ? 12.727 -15.328 -10.812 1 97.88 28 LYS B O 1
ATOM 2320 N N . LEU B 1 29 ? 11.297 -13.617 -10.945 1 98.19 29 LEU B N 1
ATOM 2321 C CA . LEU B 1 29 ? 11.25 -13.414 -9.5 1 98.19 29 LEU B CA 1
ATOM 2322 C C . LEU B 1 29 ? 10.68 -14.641 -8.797 1 98.19 29 LEU B C 1
ATOM 2324 O O . LEU B 1 29 ? 11.234 -15.109 -7.805 1 98.19 29 LEU B O 1
ATOM 2328 N N . ILE B 1 30 ? 9.602 -15.164 -9.336 1 98.56 30 ILE B N 1
ATOM 2329 C CA . ILE B 1 30 ? 8.953 -16.328 -8.75 1 98.56 30 ILE B CA 1
ATOM 2330 C C . ILE B 1 30 ? 9.906 -17.531 -8.781 1 98.56 30 ILE B C 1
ATOM 2332 O O . ILE B 1 30 ? 10.039 -18.25 -7.797 1 98.56 30 ILE B O 1
ATOM 2336 N N . ARG B 1 31 ? 10.555 -17.703 -9.914 1 98.31 31 ARG B N 1
ATOM 2337 C CA . ARG B 1 31 ? 11.523 -18.797 -10.062 1 98.31 31 ARG B CA 1
ATOM 2338 C C . ARG B 1 31 ? 12.609 -18.719 -8.992 1 98.31 31 ARG B C 1
ATOM 2340 O O . ARG B 1 31 ? 12.961 -19.719 -8.375 1 98.31 31 ARG B O 1
ATOM 2347 N N . GLU B 1 32 ? 13.109 -17.578 -8.789 1 97.81 32 GLU B N 1
ATOM 2348 C CA . GLU B 1 32 ? 14.18 -17.391 -7.816 1 97.81 32 GLU B CA 1
ATOM 2349 C C . GLU B 1 32 ? 13.719 -17.75 -6.41 1 97.81 32 GLU B C 1
ATOM 2351 O O . GLU B 1 32 ? 14.453 -18.391 -5.652 1 97.81 32 GLU B O 1
ATOM 2356 N N . VAL B 1 33 ? 12.508 -17.328 -6.07 1 98 33 VAL B N 1
ATOM 2357 C CA . VAL B 1 33 ? 11.992 -17.625 -4.738 1 98 33 VAL B CA 1
ATOM 2358 C C . VAL B 1 33 ? 11.805 -19.141 -4.582 1 98 33 VAL B C 1
ATOM 2360 O O . VAL B 1 33 ? 12.203 -19.719 -3.568 1 98 33 VAL B O 1
ATOM 2363 N N . ILE B 1 34 ? 11.188 -19.75 -5.617 1 98.12 34 ILE B N 1
ATOM 2364 C CA . ILE B 1 34 ? 10.961 -21.188 -5.566 1 98.12 34 ILE B CA 1
ATOM 2365 C C . ILE B 1 34 ? 12.297 -21.922 -5.414 1 98.12 34 ILE B C 1
ATOM 2367 O O . ILE B 1 34 ? 12.453 -22.781 -4.543 1 98.12 34 ILE B O 1
ATOM 2371 N N . MET B 1 35 ? 13.289 -21.562 -6.215 1 97.62 35 MET B N 1
ATOM 2372 C CA . MET B 1 35 ? 14.594 -22.203 -6.188 1 97.62 35 MET B CA 1
ATOM 2373 C C . MET B 1 35 ? 15.25 -22.047 -4.82 1 97.62 35 MET B C 1
ATOM 2375 O O . MET B 1 35 ? 15.789 -23.016 -4.273 1 97.62 35 MET B O 1
ATOM 2379 N N . GLU B 1 36 ? 15.195 -20.875 -4.312 1 96.56 36 GLU B N 1
ATOM 2380 C CA . GLU B 1 36 ? 15.781 -20.594 -3 1 96.56 36 GLU B CA 1
ATOM 2381 C C . GLU B 1 36 ? 15.18 -21.516 -1.934 1 96.56 36 GLU B C 1
ATOM 2383 O O . GLU B 1 36 ? 15.891 -21.984 -1.045 1 96.56 36 GLU B O 1
ATOM 2388 N N . LYS B 1 37 ? 13.875 -21.781 -2.029 1 96.06 37 LYS B N 1
ATOM 2389 C CA . LYS B 1 37 ? 13.18 -22.516 -0.976 1 96.06 37 LYS B CA 1
ATOM 2390 C C . LYS B 1 37 ? 13.312 -24.016 -1.17 1 96.06 37 LYS B C 1
ATOM 2392 O O . LYS B 1 37 ? 13.43 -24.766 -0.198 1 96.06 37 LYS B O 1
ATOM 2397 N N . VAL B 1 38 ? 13.398 -24.484 -2.408 1 94.94 38 VAL B N 1
ATOM 2398 C CA . VAL B 1 38 ? 13.266 -25.906 -2.656 1 94.94 38 VAL B CA 1
ATOM 2399 C C . VAL B 1 38 ? 14.648 -26.562 -2.721 1 94.94 38 VAL B C 1
ATOM 2401 O O . VAL B 1 38 ? 14.797 -27.75 -2.467 1 94.94 38 VAL B O 1
ATOM 2404 N N . LEU B 1 39 ? 15.625 -25.781 -3.115 1 90.5 39 LEU B N 1
ATOM 2405 C CA . LEU B 1 39 ? 16.953 -26.359 -3.244 1 90.5 39 LEU B CA 1
ATOM 2406 C C . LEU B 1 39 ? 17.484 -26.812 -1.89 1 90.5 39 LEU B C 1
ATOM 2408 O O . LEU B 1 39 ? 18.328 -27.719 -1.821 1 90.5 39 LEU B O 1
ATOM 2412 N N . ASN B 1 40 ? 16.969 -26.281 -0.864 1 80.81 40 ASN B N 1
ATOM 2413 C CA . ASN B 1 40 ? 17.422 -26.656 0.473 1 80.81 40 ASN B CA 1
ATOM 2414 C C . ASN B 1 40 ? 16.516 -27.703 1.103 1 80.81 40 ASN B C 1
ATOM 2416 O O . ASN B 1 40 ? 16.703 -28.078 2.262 1 80.81 40 ASN B O 1
ATOM 2420 N N . LEU B 1 41 ? 15.586 -28.156 0.346 1 85 41 LEU B N 1
ATOM 2421 C CA . LEU B 1 41 ? 14.609 -29.078 0.9 1 85 41 LEU B CA 1
ATOM 2422 C C . LEU B 1 41 ? 15.07 -30.531 0.712 1 85 41 LEU B C 1
ATOM 2424 O O . LEU B 1 41 ? 15.609 -30.875 -0.338 1 85 41 LEU B O 1
ATOM 2428 N N . GLU B 1 42 ? 14.867 -31.172 1.842 1 80.69 42 GLU B N 1
ATOM 2429 C CA . GLU B 1 42 ? 15.102 -32.625 1.771 1 80.69 42 GLU B CA 1
ATOM 2430 C C . GLU B 1 42 ? 13.914 -33.344 1.139 1 80.69 42 GLU B C 1
ATOM 2432 O O . GLU B 1 42 ? 12.766 -32.969 1.361 1 80.69 42 GLU B O 1
ATOM 2437 N N . GLY B 1 43 ? 13.945 -33.969 0.103 1 80.12 43 GLY B N 1
ATOM 2438 C CA . GLY B 1 43 ? 12.859 -34.688 -0.531 1 80.12 43 GLY B CA 1
ATOM 2439 C C . GLY B 1 43 ? 12.867 -34.594 -2.043 1 80.12 43 GLY B C 1
ATOM 2440 O O . GLY B 1 43 ? 13.625 -33.812 -2.609 1 80.12 43 GLY B O 1
ATOM 2441 N N . GLU B 1 44 ? 11.938 -35.469 -2.604 1 88.81 44 GLU B N 1
ATOM 2442 C CA . GLU B 1 44 ? 12.109 -35.594 -4.047 1 88.81 44 GLU B CA 1
ATOM 2443 C C . GLU B 1 44 ? 10.766 -35.562 -4.77 1 88.81 44 GLU B C 1
ATOM 2445 O O . GLU B 1 44 ? 10.711 -35.625 -6 1 88.81 44 GLU B O 1
ATOM 2450 N N . LYS B 1 45 ? 9.656 -35.406 -3.996 1 97.44 45 LYS B N 1
ATOM 2451 C CA . LYS B 1 45 ? 8.367 -35.438 -4.68 1 97.44 45 LYS B CA 1
ATOM 2452 C C . LYS B 1 45 ? 7.695 -34.062 -4.633 1 97.44 45 LYS B C 1
ATOM 2454 O O . LYS B 1 45 ? 7.641 -33.438 -3.576 1 97.44 45 LYS B O 1
ATOM 2459 N N . ALA B 1 46 ? 7.215 -33.625 -5.766 1 98.12 46 ALA B N 1
ATOM 2460 C CA . ALA B 1 46 ? 6.578 -32.312 -5.867 1 98.12 46 ALA B CA 1
ATOM 2461 C C . ALA B 1 46 ? 5.266 -32.406 -6.641 1 98.12 46 ALA B C 1
ATOM 2463 O O . ALA B 1 46 ? 5.148 -33.188 -7.594 1 98.12 46 ALA B O 1
ATOM 2464 N N . LEU B 1 47 ? 4.316 -31.641 -6.18 1 98.81 47 LEU B N 1
ATOM 2465 C CA . LEU B 1 47 ? 3.035 -31.5 -6.867 1 98.81 47 LEU B CA 1
ATOM 2466 C C . LEU B 1 47 ? 2.809 -30.062 -7.316 1 98.81 47 LEU B C 1
ATOM 2468 O O . LEU B 1 47 ? 2.967 -29.125 -6.527 1 98.81 47 LEU B O 1
ATOM 2472 N N . ASP B 1 48 ? 2.527 -29.875 -8.562 1 98.81 48 ASP B N 1
ATOM 2473 C CA . ASP B 1 48 ? 2.174 -28.578 -9.133 1 98.81 48 ASP B CA 1
ATOM 2474 C C . ASP B 1 48 ? 0.67 -28.469 -9.375 1 98.81 48 ASP B C 1
ATOM 2476 O O . ASP B 1 48 ? 0.144 -29.078 -10.305 1 98.81 48 ASP B O 1
ATOM 2480 N N . ILE B 1 49 ? 0.02 -27.688 -8.516 1 98.88 49 ILE B N 1
ATOM 2481 C CA . ILE B 1 49 ? -1.422 -27.516 -8.633 1 98.88 49 ILE B CA 1
ATOM 2482 C C . ILE B 1 49 ? -1.716 -26.281 -9.5 1 98.88 49 ILE B C 1
ATOM 2484 O O . ILE B 1 49 ? -1.223 -25.188 -9.227 1 98.88 49 ILE B O 1
ATOM 2488 N N . GLY B 1 50 ? -2.668 -26.453 -10.422 1 98.69 50 GLY B N 1
ATOM 2489 C CA . GLY B 1 50 ? -2.803 -25.422 -11.438 1 98.69 50 GLY B CA 1
ATOM 2490 C C . GLY B 1 50 ? -1.572 -25.297 -12.32 1 98.69 50 GLY B C 1
ATOM 2491 O O . GLY B 1 50 ? -1.03 -24.203 -12.469 1 98.69 50 GLY B O 1
ATOM 2492 N N . CYS B 1 51 ? -1.223 -26.328 -12.992 1 98.44 51 CYS B N 1
ATOM 2493 C CA . CYS B 1 51 ? 0.093 -26.406 -13.617 1 98.44 51 CYS B CA 1
ATOM 2494 C C . CYS B 1 51 ? 0.123 -25.609 -14.914 1 98.44 51 CYS B C 1
ATOM 2496 O O . CYS B 1 51 ? 1.196 -25.344 -15.461 1 98.44 51 CYS B O 1
ATOM 2498 N N . GLY B 1 52 ? -1.075 -25.234 -15.461 1 97.88 52 GLY B N 1
ATOM 2499 C CA . GLY B 1 52 ? -1.098 -24.5 -16.719 1 97.88 52 GLY B CA 1
ATOM 2500 C C . GLY B 1 52 ? -0.357 -25.219 -17.844 1 97.88 52 GLY B C 1
ATOM 2501 O O . GLY B 1 52 ? -0.617 -26.391 -18.109 1 97.88 52 GLY B O 1
ATOM 2502 N N . THR B 1 53 ? 0.593 -24.531 -18.359 1 97.38 53 THR B N 1
ATOM 2503 C CA . THR B 1 53 ? 1.338 -25.109 -19.484 1 97.38 53 THR B CA 1
ATOM 2504 C C . THR B 1 53 ? 2.609 -25.797 -18.984 1 97.38 53 THR B C 1
ATOM 2506 O O . THR B 1 53 ? 3.516 -26.078 -19.766 1 97.38 53 THR B O 1
ATOM 2509 N N . GLY B 1 54 ? 2.793 -25.922 -17.719 1 97.81 54 GLY B N 1
ATOM 2510 C CA . GLY B 1 54 ? 3.797 -26.797 -17.125 1 97.81 54 GLY B CA 1
ATOM 2511 C C . GLY B 1 54 ? 5.117 -26.094 -16.875 1 97.81 54 GLY B C 1
ATOM 2512 O O . GLY B 1 54 ? 6.164 -26.734 -16.781 1 97.81 54 GLY B O 1
ATOM 2513 N N . ILE B 1 55 ? 5.145 -24.766 -16.734 1 96.88 55 ILE B N 1
ATOM 2514 C CA . ILE B 1 55 ? 6.367 -24 -16.562 1 96.88 55 ILE B CA 1
ATOM 2515 C C . ILE B 1 55 ? 7.023 -24.344 -15.234 1 96.88 55 ILE B C 1
ATOM 2517 O O . ILE B 1 55 ? 8.211 -24.688 -15.188 1 96.88 55 ILE B O 1
ATOM 2521 N N . TRP B 1 56 ? 6.277 -24.344 -14.203 1 98.19 56 TRP B N 1
ATOM 2522 C CA . TRP B 1 56 ? 6.828 -24.594 -12.883 1 98.19 56 TRP B CA 1
ATOM 2523 C C . TRP B 1 56 ? 7.051 -26.094 -12.664 1 98.19 56 TRP B C 1
ATOM 2525 O O . TRP B 1 56 ? 7.992 -26.484 -11.969 1 98.19 56 TRP B O 1
ATOM 2535 N N . THR B 1 57 ? 6.156 -26.922 -13.258 1 98.19 57 THR B N 1
ATOM 2536 C CA . THR B 1 57 ? 6.352 -28.375 -13.219 1 98.19 57 THR B CA 1
ATOM 2537 C C . THR B 1 57 ? 7.707 -28.75 -13.805 1 98.19 57 THR B C 1
ATOM 2539 O O . THR B 1 57 ? 8.445 -29.547 -13.219 1 98.19 57 THR B O 1
ATOM 2542 N N . ASN B 1 58 ? 7.977 -28.188 -14.93 1 97.31 58 ASN B N 1
ATOM 2543 C CA . ASN B 1 58 ? 9.242 -28.453 -15.602 1 97.31 58 ASN B CA 1
ATOM 2544 C C . ASN B 1 58 ? 10.43 -27.984 -14.773 1 97.31 58 ASN B C 1
ATOM 2546 O O . ASN B 1 58 ? 11.477 -28.641 -14.742 1 97.31 58 ASN B O 1
ATOM 2550 N N . LEU B 1 59 ? 10.305 -26.781 -14.172 1 97 59 LEU B N 1
ATOM 2551 C CA . LEU B 1 59 ? 11.359 -26.266 -13.312 1 97 59 LEU B CA 1
ATOM 2552 C C . LEU B 1 59 ? 11.719 -27.281 -12.219 1 97 59 LEU B C 1
ATOM 2554 O O . LEU B 1 59 ? 12.891 -27.578 -12 1 97 59 LEU B O 1
ATOM 2558 N N . LEU B 1 60 ? 10.688 -27.812 -11.57 1 96.94 60 LEU B N 1
ATOM 2559 C CA . LEU B 1 60 ? 10.898 -28.766 -10.484 1 96.94 60 LEU B CA 1
ATOM 2560 C C . LEU B 1 60 ? 11.516 -30.047 -11.008 1 96.94 60 LEU B C 1
ATOM 2562 O O . LEU B 1 60 ? 12.406 -30.625 -10.375 1 96.94 60 LEU B O 1
ATOM 2566 N N . LYS B 1 61 ? 11.07 -30.484 -12.156 1 96.31 61 LYS B N 1
ATOM 2567 C CA . LYS B 1 61 ? 11.641 -31.688 -12.789 1 96.31 61 LYS B CA 1
ATOM 2568 C C . LYS B 1 61 ? 13.125 -31.5 -13.086 1 96.31 61 LYS B C 1
ATOM 2570 O O . LYS B 1 61 ? 13.938 -32.375 -12.773 1 96.31 61 LYS B O 1
ATOM 2575 N N . ASP B 1 62 ? 13.438 -30.375 -13.617 1 94.69 62 ASP B N 1
ATOM 2576 C CA . ASP B 1 62 ? 14.805 -30.094 -14.039 1 94.69 62 ASP B CA 1
ATOM 2577 C C . ASP B 1 62 ? 15.766 -30.094 -12.852 1 94.69 62 ASP B C 1
ATOM 2579 O O . ASP B 1 62 ? 16.953 -30.375 -13.008 1 94.69 62 ASP B O 1
ATOM 2583 N N . ILE B 1 63 ? 15.211 -29.828 -11.719 1 93.81 63 ILE B N 1
ATOM 2584 C CA . ILE B 1 63 ? 16.109 -29.781 -10.578 1 93.81 63 ILE B CA 1
ATOM 2585 C C . ILE B 1 63 ? 16.031 -31.094 -9.789 1 93.81 63 ILE B C 1
ATOM 2587 O O . ILE B 1 63 ? 16.5 -31.172 -8.656 1 93.81 63 ILE B O 1
ATOM 2591 N N . GLY B 1 64 ? 15.273 -32.062 -10.305 1 93.38 64 GLY B N 1
ATOM 2592 C CA . GLY B 1 64 ? 15.461 -33.406 -9.828 1 93.38 64 GLY B CA 1
ATOM 2593 C C . GLY B 1 64 ? 14.25 -33.969 -9.094 1 93.38 64 GLY B C 1
ATOM 2594 O O . GLY B 1 64 ? 14.273 -35.094 -8.602 1 93.38 64 GLY B O 1
ATOM 2595 N N . PHE B 1 65 ? 13.203 -33.25 -9.047 1 96.38 65 PHE B N 1
ATOM 2596 C CA . PHE B 1 65 ? 12.023 -33.75 -8.344 1 96.38 65 PHE B CA 1
ATOM 2597 C C . PHE B 1 65 ? 11.273 -34.781 -9.188 1 96.38 65 PHE B C 1
ATOM 2599 O O . PHE B 1 65 ? 11.266 -34.688 -10.422 1 96.38 65 PHE B O 1
ATOM 2606 N N . ASP B 1 66 ? 10.734 -35.781 -8.492 1 96.88 66 ASP B N 1
ATOM 2607 C CA . ASP B 1 66 ? 9.633 -36.562 -9.07 1 96.88 66 ASP B CA 1
ATOM 2608 C C . ASP B 1 66 ? 8.352 -35.719 -9.094 1 96.88 66 ASP B C 1
ATOM 2610 O O . ASP B 1 66 ? 7.758 -35.469 -8.047 1 96.88 66 ASP B O 1
ATOM 2614 N N . VAL B 1 67 ? 7.848 -35.344 -10.297 1 97.69 67 VAL B N 1
ATOM 2615 C CA . VAL B 1 67 ? 6.852 -34.281 -10.391 1 97.69 67 VAL B CA 1
ATOM 2616 C C . VAL B 1 67 ? 5.48 -34.875 -10.695 1 97.69 67 VAL B C 1
ATOM 2618 O O . VAL B 1 67 ? 5.375 -35.812 -11.477 1 97.69 67 VAL B O 1
ATOM 2621 N N . TYR B 1 68 ? 4.555 -34.375 -9.992 1 98.44 68 TYR B N 1
ATOM 2622 C CA . TYR B 1 68 ? 3.123 -34.562 -10.211 1 98.44 68 TYR B CA 1
ATOM 2623 C C . TYR B 1 68 ? 2.453 -33.219 -10.516 1 98.44 68 TYR B C 1
ATOM 2625 O O . TYR B 1 68 ? 2.939 -32.188 -10.094 1 98.44 68 TYR B O 1
ATOM 2633 N N . ALA B 1 69 ? 1.359 -33.312 -11.289 1 98.69 69 ALA B N 1
ATOM 2634 C CA . ALA B 1 69 ? 0.688 -32.031 -11.609 1 98.69 69 ALA B CA 1
ATOM 2635 C C . ALA B 1 69 ? -0.802 -32.25 -11.844 1 98.69 69 ALA B C 1
ATOM 2637 O O . ALA B 1 69 ? -1.21 -33.312 -12.336 1 98.69 69 ALA B O 1
ATOM 2638 N N . ILE B 1 70 ? -1.546 -31.25 -11.492 1 98.75 70 ILE B N 1
ATOM 2639 C CA . ILE B 1 70 ? -2.965 -31.266 -11.836 1 98.75 70 ILE B CA 1
ATOM 2640 C C . ILE B 1 70 ? -3.381 -29.875 -12.336 1 98.75 70 ILE B C 1
ATOM 2642 O O . ILE B 1 70 ? -2.803 -28.875 -11.938 1 98.75 70 ILE B O 1
ATOM 2646 N N . ASP B 1 71 ? -4.309 -29.766 -13.203 1 98.69 71 ASP B N 1
ATOM 2647 C CA . ASP B 1 71 ? -5.02 -28.594 -13.695 1 98.69 71 ASP B CA 1
ATOM 2648 C C . ASP B 1 71 ? -6.449 -28.953 -14.102 1 98.69 71 ASP B C 1
ATOM 2650 O O . ASP B 1 71 ? -6.688 -30 -14.695 1 98.69 71 ASP B O 1
ATOM 2654 N N . PRO B 1 72 ? -7.355 -28.031 -13.727 1 98.56 72 PRO B N 1
ATOM 2655 C CA . PRO B 1 72 ? -8.727 -28.359 -14.109 1 98.56 72 PRO B CA 1
ATOM 2656 C C . PRO B 1 72 ? -8.969 -28.25 -15.609 1 98.56 72 PRO B C 1
ATOM 2658 O O . PRO B 1 72 ? -9.992 -28.719 -16.109 1 98.56 72 PRO B O 1
ATOM 2661 N N . SER B 1 73 ? -8.18 -27.562 -16.328 1 98.25 73 SER B N 1
ATOM 2662 C CA . SER B 1 73 ? -8.289 -27.406 -17.781 1 98.25 73 SER B CA 1
ATOM 2663 C C . SER B 1 73 ? -7.668 -28.578 -18.516 1 98.25 73 SER B C 1
ATOM 2665 O O . SER B 1 73 ? -6.461 -28.828 -18.406 1 98.25 73 SER B O 1
ATOM 2667 N N . GLU B 1 74 ? -8.445 -29.25 -19.312 1 98 74 GLU B N 1
ATOM 2668 C CA . GLU B 1 74 ? -7.961 -30.391 -20.094 1 98 74 GLU B CA 1
ATOM 2669 C C . GLU B 1 74 ? -6.891 -29.953 -21.094 1 98 74 GLU B C 1
ATOM 2671 O O . GLU B 1 74 ? -5.895 -30.656 -21.297 1 98 74 GLU B O 1
ATOM 2676 N N . ASN B 1 75 ? -7.125 -28.875 -21.734 1 98.25 75 ASN B N 1
ATOM 2677 C CA . ASN B 1 75 ? -6.164 -28.391 -22.719 1 98.25 75 ASN B CA 1
ATOM 2678 C C . ASN B 1 75 ? -4.836 -28.016 -22.078 1 98.25 75 ASN B C 1
ATOM 2680 O O . ASN B 1 75 ? -3.771 -28.25 -22.656 1 98.25 75 ASN B O 1
ATOM 2684 N N . MET B 1 76 ? -4.844 -27.438 -20.891 1 98.25 76 MET B N 1
ATOM 2685 C CA . MET B 1 76 ? -3.619 -27.109 -20.172 1 98.25 76 MET B CA 1
ATOM 2686 C C . MET B 1 76 ? -2.859 -28.375 -19.797 1 98.25 76 MET B C 1
ATOM 2688 O O . MET B 1 76 ? -1.643 -28.453 -19.984 1 98.25 76 MET B O 1
ATOM 2692 N N . VAL B 1 77 ? -3.598 -29.391 -19.344 1 97.88 77 VAL B N 1
ATOM 2693 C CA . VAL B 1 77 ? -3 -30.672 -18.969 1 97.88 77 VAL B CA 1
ATOM 2694 C C . VAL B 1 77 ? -2.332 -31.312 -20.188 1 97.88 77 VAL B C 1
ATOM 2696 O O . VAL B 1 77 ? -1.203 -31.797 -20.109 1 97.88 77 VAL B O 1
ATOM 2699 N N . ASN B 1 78 ? -3.016 -31.266 -21.328 1 97.12 78 ASN B N 1
ATOM 2700 C CA . ASN B 1 78 ? -2.463 -31.812 -22.562 1 97.12 78 ASN B CA 1
ATOM 2701 C C . ASN B 1 78 ? -1.152 -31.141 -22.953 1 97.12 78 ASN B C 1
ATOM 2703 O O . ASN B 1 78 ? -0.191 -31.812 -23.328 1 97.12 78 ASN B O 1
ATOM 2707 N N . ILE B 1 79 ? -1.134 -29.844 -22.828 1 97.19 79 ILE B N 1
ATOM 2708 C CA . ILE B 1 79 ? 0.063 -29.078 -23.156 1 97.19 79 ILE B CA 1
ATOM 2709 C C . ILE B 1 79 ? 1.192 -29.453 -22.203 1 97.19 79 ILE B C 1
ATOM 2711 O O . ILE B 1 79 ? 2.332 -29.656 -22.625 1 97.19 79 ILE B O 1
ATOM 2715 N N . THR B 1 80 ? 0.868 -29.531 -20.922 1 97.44 80 THR B N 1
ATOM 2716 C CA . THR B 1 80 ? 1.873 -29.875 -19.922 1 97.44 80 THR B CA 1
ATOM 2717 C C . THR B 1 80 ? 2.406 -31.281 -20.141 1 97.44 80 THR B C 1
ATOM 2719 O O . THR B 1 80 ? 3.609 -31.516 -20.016 1 97.44 80 THR B O 1
ATOM 2722 N N . GLN B 1 81 ? 1.553 -32.219 -20.5 1 96.88 81 GLN B N 1
ATOM 2723 C CA . GLN B 1 81 ? 1.969 -33.594 -20.797 1 96.88 81 GLN B CA 1
ATOM 2724 C C . GLN B 1 81 ? 2.924 -33.656 -21.984 1 96.88 81 GLN B C 1
ATOM 2726 O O . GLN B 1 81 ? 3.918 -34.375 -21.953 1 96.88 81 GLN B O 1
ATOM 2731 N N . LYS B 1 82 ? 2.561 -32.875 -22.969 1 95.25 82 LYS B N 1
ATOM 2732 C CA . LYS B 1 82 ? 3.443 -32.812 -24.141 1 95.25 82 LYS B CA 1
ATOM 2733 C C . LYS B 1 82 ? 4.805 -32.219 -23.766 1 95.25 82 LYS B C 1
ATOM 2735 O O . LYS B 1 82 ? 5.84 -32.719 -24.219 1 95.25 82 LYS B O 1
ATOM 2740 N N . ARG B 1 83 ? 4.824 -31.203 -22.922 1 94.56 83 ARG B N 1
ATOM 2741 C CA . ARG B 1 83 ? 6.047 -30.547 -22.469 1 94.56 83 ARG B CA 1
ATOM 2742 C C . ARG B 1 83 ? 6.926 -31.5 -21.672 1 94.56 83 ARG B C 1
ATOM 2744 O O . ARG B 1 83 ? 8.156 -31.438 -21.75 1 94.56 83 ARG B O 1
ATOM 2751 N N . LEU B 1 84 ? 6.281 -32.344 -20.938 1 95.06 84 LEU B N 1
ATOM 2752 C CA . LEU B 1 84 ? 7.012 -33.188 -20 1 95.06 84 LEU B CA 1
ATOM 2753 C C . LEU B 1 84 ? 7.043 -34.625 -20.469 1 95.06 84 LEU B C 1
ATOM 2755 O O . LEU B 1 84 ? 7.066 -35.562 -19.656 1 95.06 84 LEU B O 1
ATOM 2759 N N . LYS B 1 85 ? 6.98 -34.906 -21.719 1 88.88 85 LYS B N 1
ATOM 2760 C CA . LYS B 1 85 ? 7.16 -36.188 -22.391 1 88.88 85 LYS B CA 1
ATOM 2761 C C . LYS B 1 85 ? 6.172 -37.219 -21.859 1 88.88 85 LYS B C 1
ATOM 2763 O O . LYS B 1 85 ? 6.559 -38.344 -21.5 1 88.88 85 LYS B O 1
ATOM 2768 N N . LYS B 1 86 ? 4.934 -36.844 -21.719 1 83.06 86 LYS B N 1
ATOM 2769 C CA . LYS B 1 86 ? 3.764 -37.656 -21.406 1 83.06 86 LYS B CA 1
ATOM 2770 C C . LYS B 1 86 ? 3.895 -38.312 -20.031 1 83.06 86 LYS B C 1
ATOM 2772 O O . LYS B 1 86 ? 3.635 -39.5 -19.891 1 83.06 86 LYS B O 1
ATOM 2777 N N . ASN B 1 87 ? 4.426 -37.594 -19.125 1 87.06 87 ASN B N 1
ATOM 2778 C CA . ASN B 1 87 ? 4.449 -38.031 -17.734 1 87.06 87 ASN B CA 1
ATOM 2779 C C . ASN B 1 87 ? 3.053 -38.406 -17.234 1 87.06 87 ASN B C 1
ATOM 2781 O O . ASN B 1 87 ? 2.125 -37.594 -17.312 1 87.06 87 ASN B O 1
ATOM 2785 N N . LYS B 1 88 ? 2.852 -39.531 -16.703 1 87.81 88 LYS B N 1
ATOM 2786 C CA . LYS B 1 88 ? 1.56 -40.094 -16.328 1 87.81 88 LYS B CA 1
ATOM 2787 C C . LYS B 1 88 ? 1.045 -39.438 -15.039 1 87.81 88 LYS B C 1
ATOM 2789 O O . LYS B 1 88 ? -0.127 -39.594 -14.688 1 87.81 88 LYS B O 1
ATOM 2794 N N . ASN B 1 89 ? 1.901 -38.75 -14.383 1 95.56 89 ASN B N 1
ATOM 2795 C CA . ASN B 1 89 ? 1.524 -38.125 -13.117 1 95.56 89 ASN B CA 1
ATOM 2796 C C . ASN B 1 89 ? 0.874 -36.781 -13.328 1 95.56 89 ASN B C 1
ATOM 2798 O O . ASN B 1 89 ? 0.579 -36.062 -12.367 1 95.56 89 ASN B O 1
ATOM 2802 N N . ILE B 1 90 ? 0.625 -36.406 -14.586 1 97.56 90 ILE B N 1
ATOM 2803 C CA . ILE B 1 90 ? -0.046 -35.156 -14.93 1 97.56 90 ILE B CA 1
ATOM 2804 C C . ILE B 1 90 ? -1.494 -35.438 -15.32 1 97.56 90 ILE B C 1
ATOM 2806 O O . ILE B 1 90 ? -1.752 -36.156 -16.297 1 97.56 90 ILE B O 1
ATOM 2810 N N . LYS B 1 91 ? -2.424 -34.875 -14.562 1 97.12 91 LYS B N 1
ATOM 2811 C CA . LYS B 1 91 ? -3.816 -35.219 -14.844 1 97.12 91 LYS B CA 1
ATOM 2812 C C . LYS B 1 91 ? -4.738 -34.062 -14.531 1 97.12 91 LYS B C 1
ATOM 2814 O O . LYS B 1 91 ? -4.324 -33.094 -13.906 1 97.12 91 LYS B O 1
ATOM 2819 N N . VAL B 1 92 ? -5.973 -34.188 -15.055 1 98.31 92 VAL B N 1
ATOM 2820 C CA . VAL B 1 92 ? -6.996 -33.188 -14.766 1 98.31 92 VAL B CA 1
ATOM 2821 C C . VAL B 1 92 ? -7.422 -33.281 -13.297 1 98.31 92 VAL B C 1
ATOM 2823 O O . VAL B 1 92 ? -7.656 -34.406 -12.789 1 98.31 92 VAL B O 1
ATOM 2826 N N . GLY B 1 93 ? -7.461 -32.156 -12.609 1 98.38 93 GLY B N 1
ATOM 2827 C CA . GLY B 1 93 ? -7.855 -32.188 -11.203 1 98.38 93 GLY B CA 1
ATOM 2828 C C . GLY B 1 93 ? -7.969 -30.781 -10.609 1 98.38 93 GLY B C 1
ATOM 2829 O O . GLY B 1 93 ? -7.582 -29.797 -11.242 1 98.38 93 GLY B O 1
ATOM 2830 N N . PHE B 1 94 ? -8.594 -30.719 -9.398 1 98.56 94 PHE B N 1
ATOM 2831 C CA . PHE B 1 94 ? -8.828 -29.484 -8.656 1 98.56 94 PHE B CA 1
ATOM 2832 C C . PHE B 1 94 ? -8.07 -29.5 -7.332 1 98.56 94 PHE B C 1
ATOM 2834 O O . PHE B 1 94 ? -7.785 -30.562 -6.785 1 98.56 94 PHE B O 1
ATOM 2841 N N . ILE B 1 95 ? -7.734 -28.312 -6.867 1 98.81 95 ILE B N 1
ATOM 2842 C CA . ILE B 1 95 ? -7.023 -28.203 -5.598 1 98.81 95 ILE B CA 1
ATOM 2843 C C . ILE B 1 95 ? -7.883 -28.766 -4.469 1 98.81 95 ILE B C 1
ATOM 2845 O O . ILE B 1 95 ? -7.363 -29.281 -3.477 1 98.81 95 ILE B O 1
ATOM 2849 N N . GLU B 1 96 ? -9.203 -28.719 -4.602 1 98.69 96 GLU B N 1
ATOM 2850 C CA . GLU B 1 96 ? -10.141 -29.141 -3.561 1 98.69 96 GLU B CA 1
ATOM 2851 C C . GLU B 1 96 ? -10.211 -30.672 -3.469 1 98.69 96 GLU B C 1
ATOM 2853 O O . GLU B 1 96 ? -10.766 -31.203 -2.506 1 98.69 96 GLU B O 1
ATOM 2858 N N . ASN B 1 97 ? -9.688 -31.25 -4.523 1 97.56 97 ASN B N 1
ATOM 2859 C CA . ASN B 1 97 ? -9.742 -32.719 -4.582 1 97.56 97 ASN B CA 1
ATOM 2860 C C . ASN B 1 97 ? -8.492 -33.281 -5.238 1 97.56 97 ASN B C 1
ATOM 2862 O O . ASN B 1 97 ? -8.516 -33.688 -6.41 1 97.56 97 ASN B O 1
ATOM 2866 N N . ILE B 1 98 ? -7.496 -33.5 -4.477 1 98.06 98 ILE B N 1
ATOM 2867 C CA . ILE B 1 98 ? -6.227 -34.062 -4.941 1 98.06 98 ILE B CA 1
ATOM 2868 C C . ILE B 1 98 ? -6.285 -35.562 -4.914 1 98.06 98 ILE B C 1
ATOM 2870 O O . ILE B 1 98 ? -6.297 -36.188 -3.842 1 98.06 98 ILE B O 1
ATOM 2874 N N . GLU B 1 99 ? -6.281 -36.156 -6.09 1 96.5 99 GLU B N 1
ATOM 2875 C CA . GLU B 1 99 ? -6.473 -37.594 -6.207 1 96.5 99 GLU B CA 1
ATOM 2876 C C . GLU B 1 99 ? -5.145 -38.312 -6.418 1 96.5 99 GLU B C 1
ATOM 2878 O O . GLU B 1 99 ? -4.977 -39.031 -7.402 1 96.5 99 GLU B O 1
ATOM 2883 N N . PHE B 1 100 ? -4.246 -38.156 -5.645 1 97.56 100 PHE B N 1
ATOM 2884 C CA . PHE B 1 100 ? -2.988 -38.875 -5.559 1 97.56 100 PHE B CA 1
ATOM 2885 C C . PHE B 1 100 ? -2.852 -39.562 -4.199 1 97.56 100 PHE B C 1
ATOM 2887 O O . PHE B 1 100 ? -3.34 -39.031 -3.191 1 97.56 100 PHE B O 1
ATOM 2894 N N . GLU B 1 101 ? -2.26 -40.688 -4.145 1 95.94 101 GLU B N 1
ATOM 2895 C CA . GLU B 1 101 ? -1.989 -41.375 -2.885 1 95.94 101 GLU B CA 1
ATOM 2896 C C . GLU B 1 101 ? -0.687 -40.875 -2.258 1 95.94 101 GLU B C 1
ATOM 2898 O O . GLU B 1 101 ? -0.471 -41.062 -1.055 1 95.94 101 GLU B O 1
ATOM 2903 N N . GLU B 1 102 ? 0.096 -40.312 -3.059 1 95.69 102 GLU B N 1
ATOM 2904 C CA . GLU B 1 102 ? 1.405 -39.812 -2.627 1 95.69 102 GLU B CA 1
ATOM 2905 C C . GLU B 1 102 ? 1.272 -38.594 -1.725 1 95.69 102 GLU B C 1
ATOM 2907 O O . GLU B 1 102 ? 0.264 -37.875 -1.774 1 95.69 102 GLU B O 1
ATO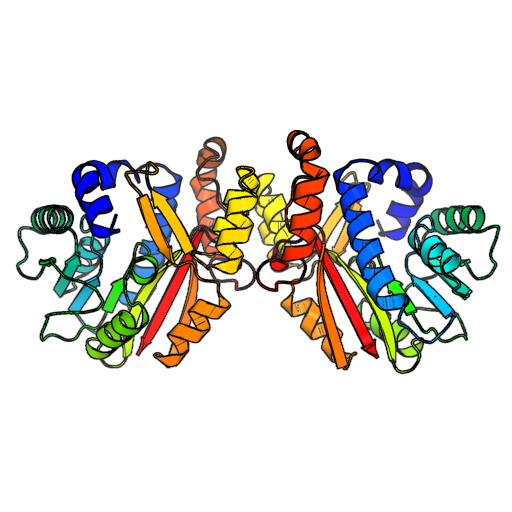M 2912 N N . THR B 1 103 ? 2.299 -38.438 -0.905 1 97.62 103 THR B N 1
ATOM 2913 C CA . THR B 1 103 ? 2.533 -37.188 -0.217 1 97.62 103 THR B CA 1
ATOM 2914 C C . THR B 1 103 ? 3.744 -36.469 -0.806 1 97.62 103 THR B C 1
ATOM 2916 O O . THR B 1 103 ? 4.531 -37.062 -1.538 1 97.62 103 THR B O 1
ATOM 2919 N N . PHE B 1 104 ? 3.785 -35.219 -0.566 1 98.38 104 PHE B N 1
ATOM 2920 C CA . PHE B 1 104 ? 4.75 -34.406 -1.316 1 98.38 104 PHE B CA 1
ATOM 2921 C C . PHE B 1 104 ? 5.59 -33.562 -0.377 1 98.38 104 PHE B C 1
ATOM 2923 O O . PHE B 1 104 ? 5.133 -33.188 0.702 1 98.38 104 PHE B O 1
ATOM 2930 N N . ASP B 1 105 ? 6.785 -33.281 -0.81 1 98.06 105 ASP B N 1
ATOM 2931 C CA . ASP B 1 105 ? 7.684 -32.406 -0.07 1 98.06 105 ASP B CA 1
ATOM 2932 C C . ASP B 1 105 ? 7.453 -30.938 -0.444 1 98.06 105 ASP B C 1
ATOM 2934 O O . ASP B 1 105 ? 7.738 -30.031 0.348 1 98.06 105 ASP B O 1
ATOM 2938 N N . VAL B 1 106 ? 6.969 -30.766 -1.679 1 98.25 106 VAL B N 1
ATOM 2939 C CA . VAL B 1 106 ? 6.645 -29.438 -2.166 1 98.25 106 VAL B CA 1
ATOM 2940 C C . VAL B 1 106 ? 5.336 -29.469 -2.947 1 98.25 106 VAL B C 1
ATOM 2942 O O . VAL B 1 106 ? 5.133 -30.344 -3.793 1 98.25 106 VAL B O 1
ATOM 2945 N N . ILE B 1 107 ? 4.5 -28.547 -2.613 1 98.81 107 ILE B N 1
ATOM 2946 C CA . ILE B 1 107 ? 3.303 -28.328 -3.414 1 98.81 107 ILE B CA 1
ATOM 2947 C C . ILE B 1 107 ? 3.248 -26.875 -3.875 1 98.81 107 ILE B C 1
ATOM 2949 O O . ILE B 1 107 ? 3.32 -25.953 -3.057 1 98.81 107 ILE B O 1
ATOM 2953 N N . LEU B 1 108 ? 3.176 -26.688 -5.168 1 98.88 108 LEU B N 1
ATOM 2954 C CA . LEU B 1 108 ? 3.055 -25.359 -5.742 1 98.88 108 LEU B CA 1
ATOM 2955 C C . LEU B 1 108 ? 1.612 -25.062 -6.137 1 98.88 108 LEU B C 1
ATOM 2957 O O . LEU B 1 108 ? 0.894 -25.953 -6.59 1 98.88 108 LEU B O 1
ATOM 2961 N N . ALA B 1 109 ? 1.223 -23.859 -5.93 1 98.88 109 ALA B N 1
ATOM 2962 C CA . ALA B 1 109 ? -0.027 -23.312 -6.441 1 98.88 109 ALA B CA 1
ATOM 2963 C C . ALA B 1 109 ? 0.186 -21.906 -7.008 1 98.88 109 ALA B C 1
ATOM 2965 O O . ALA B 1 109 ? -0.499 -20.953 -6.617 1 98.88 109 ALA B O 1
ATOM 2966 N N . ILE B 1 110 ? 1.063 -21.812 -7.984 1 98.69 110 ILE B N 1
ATOM 2967 C CA . ILE B 1 110 ? 1.422 -20.547 -8.617 1 98.69 110 ILE B CA 1
ATOM 2968 C C . ILE B 1 110 ? 0.39 -20.203 -9.68 1 98.69 110 ILE B C 1
ATOM 2970 O O . ILE B 1 110 ? -0.089 -21.078 -10.406 1 98.69 110 ILE B O 1
ATOM 2974 N N . GLY B 1 111 ? 0.126 -18.938 -9.828 1 98 111 GLY B N 1
ATOM 2975 C CA . GLY B 1 111 ? -0.877 -18.484 -10.773 1 98 111 GLY B CA 1
ATOM 2976 C C . GLY B 1 111 ? -2.232 -18.234 -10.141 1 98 111 GLY B C 1
ATOM 2977 O O . GLY B 1 111 ? -3.27 -18.453 -10.766 1 98 111 GLY B O 1
ATOM 2978 N N . ASP B 1 112 ? -2.242 -17.969 -8.867 1 98.62 112 ASP B N 1
ATOM 2979 C CA . ASP B 1 112 ? -3.379 -17.469 -8.109 1 98.62 112 ASP B CA 1
ATOM 2980 C C . ASP B 1 112 ? -4.492 -18.516 -8.023 1 98.62 112 ASP B C 1
ATOM 2982 O O . ASP B 1 112 ? -5.668 -18.188 -8.172 1 98.62 112 ASP B O 1
ATOM 2986 N N . ILE B 1 113 ? -4.121 -19.688 -7.742 1 98.75 113 ILE B N 1
ATOM 2987 C CA . ILE B 1 113 ? -5.035 -20.828 -7.715 1 98.75 113 ILE B CA 1
ATOM 2988 C C . ILE B 1 113 ? -6.062 -20.641 -6.605 1 98.75 113 ILE B C 1
ATOM 2990 O O . ILE B 1 113 ? -7.258 -20.859 -6.809 1 98.75 113 ILE B O 1
ATOM 2994 N N . LEU B 1 114 ? -5.621 -20.188 -5.406 1 98.81 114 LEU B N 1
ATOM 2995 C CA . LEU B 1 114 ? -6.555 -20 -4.305 1 98.81 114 LEU B CA 1
ATOM 2996 C C . LEU B 1 114 ? -7.566 -18.906 -4.633 1 98.81 114 LEU B C 1
ATOM 2998 O O . LEU B 1 114 ? -8.703 -18.953 -4.164 1 98.81 114 LEU B O 1
ATOM 3002 N N . SER B 1 115 ? -7.18 -17.922 -5.398 1 98.81 115 SER B N 1
ATOM 3003 C CA . SER B 1 115 ? -8.102 -16.859 -5.832 1 98.81 115 SER B CA 1
ATOM 3004 C C . SER B 1 115 ? -9.195 -17.422 -6.727 1 98.81 115 SER B C 1
ATOM 3006 O O . SER B 1 115 ? -10.312 -16.906 -6.758 1 98.81 115 SER B O 1
ATOM 3008 N N . TYR B 1 116 ? -8.906 -18.5 -7.438 1 98.38 116 TYR B N 1
ATOM 3009 C CA . TYR B 1 116 ? -9.812 -19.031 -8.453 1 98.38 116 TYR B CA 1
ATOM 3010 C C . TYR B 1 116 ? -10.594 -20.219 -7.922 1 98.38 116 TYR B C 1
ATOM 3012 O O . TYR B 1 116 ? -11.602 -20.625 -8.508 1 98.38 116 TYR B O 1
ATOM 3020 N N . ALA B 1 117 ? -10.156 -20.797 -6.84 1 98.25 117 ALA B N 1
ATOM 3021 C CA . ALA B 1 117 ? -10.781 -22 -6.281 1 98.25 117 ALA B CA 1
ATOM 3022 C C . ALA B 1 117 ? -12.203 -21.719 -5.816 1 98.25 117 ALA B C 1
ATOM 3024 O O . ALA B 1 117 ? -12.484 -20.656 -5.262 1 98.25 117 ALA B O 1
ATOM 3025 N N . LYS B 1 118 ? -13.062 -22.688 -5.984 1 97.44 118 LYS B N 1
ATOM 3026 C CA . LYS B 1 118 ? -14.43 -22.562 -5.484 1 97.44 118 LYS B CA 1
ATOM 3027 C C . LYS B 1 118 ? -14.453 -22.547 -3.959 1 97.44 118 LYS B C 1
ATOM 3029 O O . LYS B 1 118 ? -15.234 -21.812 -3.357 1 97.44 118 LYS B O 1
ATOM 3034 N N . ASP B 1 119 ? -13.68 -23.344 -3.389 1 98.25 119 ASP B N 1
ATOM 3035 C CA . ASP B 1 119 ? -13.547 -23.438 -1.938 1 98.25 119 ASP B CA 1
ATOM 3036 C C . ASP B 1 119 ? -12.078 -23.453 -1.522 1 98.25 119 ASP B C 1
ATOM 3038 O O . ASP B 1 119 ? -11.5 -24.5 -1.282 1 98.25 119 ASP B O 1
ATOM 3042 N N . PRO B 1 120 ? -11.547 -22.219 -1.343 1 98.56 120 PRO B N 1
ATOM 3043 C CA . PRO B 1 120 ? -10.117 -22.141 -1.041 1 98.56 120 PRO B CA 1
ATOM 3044 C C . PRO B 1 120 ? -9.75 -22.812 0.273 1 98.56 120 PRO B C 1
ATOM 3046 O O . PRO B 1 120 ? -8.656 -23.375 0.396 1 98.56 120 PRO B O 1
ATOM 3049 N N . LEU B 1 121 ? -10.594 -22.812 1.244 1 98.62 121 LEU B N 1
ATOM 3050 C CA . LEU B 1 121 ? -10.297 -23.438 2.527 1 98.62 121 LEU B CA 1
ATOM 3051 C C . LEU B 1 121 ? -10.188 -24.953 2.379 1 98.62 121 LEU B C 1
ATOM 3053 O O . LEU B 1 121 ? -9.273 -25.562 2.918 1 98.62 121 LEU B O 1
ATOM 3057 N N . LYS B 1 122 ? -11.133 -25.5 1.643 1 98.69 122 LYS B N 1
ATOM 3058 C CA . LYS B 1 122 ? -11.047 -26.922 1.358 1 98.69 122 LYS B CA 1
ATOM 3059 C C . LYS B 1 122 ? -9.773 -27.266 0.587 1 98.69 122 LYS B C 1
ATOM 3061 O O . LYS B 1 122 ? -9.156 -28.297 0.815 1 98.69 122 LYS B O 1
ATOM 3066 N N . GLY B 1 123 ? -9.422 -26.406 -0.335 1 98.88 123 GLY B N 1
ATOM 3067 C CA . GLY B 1 123 ? -8.18 -26.594 -1.065 1 98.88 123 GLY B CA 1
ATOM 3068 C C . GLY B 1 123 ? -6.961 -26.625 -0.165 1 98.88 123 GLY B C 1
ATOM 3069 O O . GLY B 1 123 ? -6.109 -27.516 -0.305 1 98.88 123 GLY B O 1
ATOM 3070 N N . ILE B 1 124 ? -6.895 -25.703 0.766 1 98.94 124 ILE B N 1
ATOM 3071 C CA . ILE B 1 124 ? -5.77 -25.641 1.69 1 98.94 124 ILE B CA 1
ATOM 3072 C C . ILE B 1 124 ? -5.738 -26.875 2.566 1 98.94 124 ILE B C 1
ATOM 3074 O O . ILE B 1 124 ? -4.668 -27.422 2.846 1 98.94 124 ILE B O 1
ATOM 3078 N N . GLU B 1 125 ? -6.887 -27.344 2.969 1 98.56 125 GLU B N 1
ATOM 3079 C CA . GLU B 1 125 ? -6.98 -28.562 3.756 1 98.56 125 GLU B CA 1
ATOM 3080 C C . GLU B 1 125 ? -6.426 -29.75 2.982 1 98.56 125 GLU B C 1
ATOM 3082 O O . GLU B 1 125 ? -5.68 -30.562 3.533 1 98.56 125 GLU B O 1
ATOM 3087 N N . GLU B 1 126 ? -6.844 -29.875 1.726 1 98.69 126 GLU B N 1
ATOM 3088 C CA . GLU B 1 126 ? -6.359 -30.953 0.873 1 98.69 126 GLU B CA 1
ATOM 3089 C C . GLU B 1 126 ? -4.844 -30.891 0.713 1 98.69 126 GLU B C 1
ATOM 3091 O O . GLU B 1 126 ? -4.164 -31.922 0.772 1 98.69 126 GLU B O 1
ATOM 3096 N N . VAL B 1 127 ? -4.336 -29.703 0.493 1 98.88 127 VAL B N 1
ATOM 3097 C CA . VAL B 1 127 ? -2.898 -29.516 0.348 1 98.88 127 VAL B CA 1
ATOM 3098 C C . VAL B 1 127 ? -2.184 -29.984 1.613 1 98.88 127 VAL B C 1
ATOM 3100 O O . VAL B 1 127 ? -1.201 -30.719 1.54 1 98.88 127 VAL B O 1
ATOM 3103 N N . ARG B 1 128 ? -2.691 -29.531 2.734 1 98.56 128 ARG B N 1
ATOM 3104 C CA . ARG B 1 128 ? -2.055 -29.891 3.996 1 98.56 128 ARG B CA 1
ATOM 3105 C C . ARG B 1 128 ? -2.045 -31.406 4.188 1 98.56 128 ARG B C 1
ATOM 3107 O O . ARG B 1 128 ? -1.05 -31.969 4.645 1 98.56 128 ARG B O 1
ATOM 3114 N N . LYS B 1 129 ? -3.158 -32.031 3.82 1 97.94 129 LYS B N 1
ATOM 3115 C CA . LYS B 1 129 ? -3.281 -33.5 3.926 1 97.94 129 LYS B CA 1
ATOM 3116 C C . LYS B 1 129 ? -2.211 -34.188 3.096 1 97.94 129 LYS B C 1
ATOM 3118 O O . LYS B 1 129 ? -1.72 -35.25 3.479 1 97.94 129 LYS B O 1
ATOM 3123 N N . HIS B 1 130 ? -1.809 -33.625 2.029 1 98.56 130 HIS B N 1
ATOM 3124 C CA . HIS B 1 130 ? -0.922 -34.281 1.078 1 98.56 130 HIS B CA 1
ATOM 3125 C C . HIS B 1 130 ? 0.514 -33.812 1.232 1 98.56 130 HIS B C 1
ATOM 3127 O O . HIS B 1 130 ? 1.398 -34.219 0.477 1 98.56 130 HIS B O 1
ATOM 3133 N N . LEU B 1 131 ? 0.707 -32.875 2.121 1 97.88 131 LEU B N 1
ATOM 3134 C CA . LEU B 1 131 ? 2.051 -32.375 2.383 1 97.88 131 LEU B CA 1
ATOM 3135 C C . LEU B 1 131 ? 2.754 -33.25 3.438 1 97.88 131 LEU B C 1
ATOM 3137 O O . LEU B 1 131 ? 2.152 -33.594 4.453 1 97.88 131 LEU B O 1
ATOM 3141 N N . ASN B 1 132 ? 3.988 -33.625 3.213 1 96.62 132 ASN B N 1
ATOM 3142 C CA . ASN B 1 132 ? 4.816 -34.25 4.227 1 96.62 132 ASN B CA 1
ATOM 3143 C C . ASN B 1 132 ? 5.098 -33.312 5.398 1 96.62 132 ASN B C 1
ATOM 3145 O O . ASN B 1 132 ? 4.926 -32.094 5.281 1 96.62 132 ASN B O 1
ATOM 3149 N N . LYS B 1 133 ? 5.562 -33.969 6.5 1 94.25 133 LYS B N 1
ATOM 3150 C CA . LYS B 1 133 ? 6.027 -33.125 7.613 1 94.25 133 LYS B CA 1
ATOM 3151 C C . LYS B 1 133 ? 7.16 -32.219 7.176 1 94.25 133 LYS B C 1
ATOM 3153 O O . LYS B 1 133 ? 8.07 -32.625 6.453 1 94.25 133 LYS B O 1
ATOM 3158 N N . ASP B 1 134 ? 7.07 -31 7.422 1 93.12 134 ASP B N 1
ATOM 3159 C CA . ASP B 1 134 ? 8.062 -29.969 7.109 1 93.12 134 ASP B CA 1
ATOM 3160 C C . ASP B 1 134 ? 8.047 -29.625 5.621 1 93.12 134 ASP B C 1
ATOM 3162 O O . ASP B 1 134 ? 8.969 -28.984 5.117 1 93.12 134 ASP B O 1
ATOM 3166 N N . GLY B 1 135 ? 7.051 -30.203 4.859 1 96.62 135 GLY B N 1
ATOM 3167 C CA . GLY B 1 135 ? 6.906 -29.844 3.455 1 96.62 135 GLY B CA 1
ATOM 3168 C C . GLY B 1 135 ? 6.496 -28.406 3.24 1 96.62 135 GLY B C 1
ATOM 3169 O O . GLY B 1 135 ? 6.09 -27.719 4.184 1 96.62 135 GLY B O 1
ATOM 3170 N N . LEU B 1 136 ? 6.66 -27.938 1.989 1 97.81 136 LEU B N 1
ATOM 3171 C CA . LEU B 1 136 ? 6.398 -26.531 1.666 1 97.81 136 LEU B CA 1
ATOM 3172 C C . LEU B 1 136 ? 5.18 -26.406 0.757 1 97.81 136 LEU B C 1
ATOM 3174 O O . LEU B 1 136 ? 5.012 -27.188 -0.174 1 97.81 136 LEU B O 1
ATOM 3178 N N . PHE B 1 137 ? 4.312 -25.5 1.113 1 98.81 137 PHE B N 1
ATOM 3179 C CA . PHE B 1 137 ? 3.244 -25.031 0.244 1 98.81 137 PHE B CA 1
ATOM 3180 C C . PHE B 1 137 ? 3.529 -23.609 -0.238 1 98.81 137 PHE B C 1
ATOM 3182 O O . PHE B 1 137 ? 3.6 -22.672 0.565 1 98.81 137 PHE B O 1
ATOM 3189 N N . ILE B 1 138 ? 3.732 -23.406 -1.553 1 98.81 138 ILE B N 1
ATOM 3190 C CA . ILE B 1 138 ? 4.109 -22.125 -2.135 1 98.81 138 ILE B CA 1
ATOM 3191 C C . ILE B 1 138 ? 3.094 -21.734 -3.203 1 98.81 138 ILE B C 1
ATOM 3193 O O . ILE B 1 138 ? 2.766 -22.531 -4.086 1 98.81 138 ILE B O 1
ATOM 3197 N N . GLY B 1 139 ? 2.598 -20.562 -3.082 1 98.88 139 GLY B N 1
ATOM 3198 C CA . GLY B 1 139 ? 1.626 -20.125 -4.074 1 98.88 139 GLY B CA 1
ATOM 3199 C C . GLY B 1 139 ? 1.471 -18.625 -4.129 1 98.88 139 GLY B C 1
ATOM 3200 O O . GLY B 1 139 ? 2.182 -17.891 -3.436 1 98.88 139 GLY B O 1
ATOM 3201 N N . THR B 1 140 ? 0.64 -18.109 -5.039 1 98.88 140 THR B N 1
ATOM 3202 C CA . THR B 1 140 ? 0.305 -16.703 -5.191 1 98.88 140 THR B CA 1
ATOM 3203 C C . THR B 1 140 ? -1.208 -16.5 -5.188 1 98.88 140 THR B C 1
ATOM 3205 O O . THR B 1 140 ? -1.965 -17.438 -5.438 1 98.88 140 THR B O 1
ATOM 3208 N N . VAL B 1 141 ? -1.619 -15.312 -4.82 1 98.88 141 VAL B N 1
ATOM 3209 C CA . VAL B 1 141 ? -3.021 -14.914 -4.91 1 98.88 141 VAL B CA 1
ATOM 3210 C C . VAL B 1 141 ? -3.121 -13.484 -5.445 1 98.88 141 VAL B C 1
ATOM 3212 O O . VAL B 1 141 ? -2.129 -12.758 -5.469 1 98.88 141 VAL B O 1
ATOM 3215 N N . ASP B 1 142 ? -4.305 -13.156 -5.91 1 98.62 142 ASP B N 1
ATOM 3216 C CA . ASP B 1 142 ? -4.578 -11.797 -6.352 1 98.62 142 ASP B CA 1
ATOM 3217 C C . ASP B 1 142 ? -4.707 -10.852 -5.156 1 98.62 142 ASP B C 1
ATOM 3219 O O . ASP B 1 142 ? -5.359 -11.18 -4.164 1 98.62 142 ASP B O 1
ATOM 3223 N N . ASN B 1 143 ? -4.121 -9.727 -5.289 1 98.25 143 ASN B N 1
ATOM 3224 C CA . ASN B 1 143 ? -4.062 -8.758 -4.199 1 98.25 143 ASN B CA 1
ATOM 3225 C C . ASN B 1 143 ? -5.152 -7.699 -4.336 1 98.25 143 ASN B C 1
ATOM 3227 O O . ASN B 1 143 ? -5.141 -6.902 -5.277 1 98.25 143 ASN B O 1
ATOM 3231 N N . LEU B 1 144 ? -6.035 -7.59 -3.379 1 98.12 144 LEU B N 1
ATOM 3232 C CA . LEU B 1 144 ? -7.164 -6.668 -3.395 1 98.12 144 LEU B CA 1
ATOM 3233 C C . LEU B 1 144 ? -6.688 -5.227 -3.535 1 98.12 144 LEU B C 1
ATOM 3235 O O . LEU B 1 144 ? -7.227 -4.465 -4.344 1 98.12 144 LEU B O 1
ATOM 3239 N N . THR B 1 145 ? -5.672 -4.848 -2.801 1 96.81 145 THR B N 1
ATOM 3240 C CA . THR B 1 145 ? -5.223 -3.461 -2.752 1 96.81 145 THR B CA 1
ATOM 3241 C C . THR B 1 145 ? -4.707 -3.01 -4.117 1 96.81 145 THR B C 1
ATOM 3243 O O . THR B 1 145 ? -5.012 -1.904 -4.566 1 96.81 145 THR B O 1
ATOM 3246 N N . ARG B 1 146 ? -3.998 -3.865 -4.738 1 96.12 146 ARG B N 1
ATOM 3247 C CA . ARG B 1 146 ? -3.492 -3.527 -6.066 1 96.12 146 ARG B CA 1
ATOM 3248 C C . ARG B 1 146 ? -4.633 -3.391 -7.07 1 96.12 146 ARG B C 1
ATOM 3250 O O . ARG B 1 146 ? -4.645 -2.463 -7.879 1 96.12 146 ARG B O 1
ATOM 3257 N N . PHE B 1 147 ? -5.57 -4.305 -6.996 1 97.19 147 PHE B N 1
ATOM 3258 C CA . PHE B 1 147 ? -6.699 -4.258 -7.918 1 97.19 147 PHE B CA 1
ATOM 3259 C C . PHE B 1 147 ? -7.492 -2.969 -7.738 1 97.19 147 PHE B C 1
ATOM 3261 O O . PHE B 1 147 ? -7.965 -2.383 -8.719 1 97.19 147 PHE B O 1
ATOM 3268 N N . ILE B 1 148 ? -7.605 -2.516 -6.543 1 97.25 148 ILE B N 1
ATOM 3269 C CA . ILE B 1 148 ? -8.297 -1.267 -6.25 1 97.25 148 ILE B CA 1
ATOM 3270 C C . ILE B 1 148 ? -7.52 -0.094 -6.844 1 97.25 148 ILE B C 1
ATOM 3272 O O . ILE B 1 148 ? -8.102 0.791 -7.473 1 97.25 148 ILE B O 1
ATOM 3276 N N . GLN B 1 149 ? -6.23 -0.087 -6.719 1 94.75 149 GLN B N 1
ATOM 3277 C CA . GLN B 1 149 ? -5.402 0.971 -7.289 1 94.75 149 GLN B CA 1
ATOM 3278 C C . GLN B 1 149 ? -5.523 1.007 -8.805 1 94.75 149 GLN B C 1
ATOM 3280 O O . GLN B 1 149 ? -5.617 2.084 -9.406 1 94.75 149 GLN B O 1
ATOM 3285 N N . ASP B 1 150 ? -5.508 -0.165 -9.391 1 94.69 150 ASP B N 1
ATOM 3286 C CA . ASP B 1 150 ? -5.633 -0.248 -10.844 1 94.69 150 ASP B CA 1
ATOM 3287 C C . ASP B 1 150 ? -6.988 0.286 -11.305 1 94.69 150 ASP B C 1
ATOM 3289 O O . ASP B 1 150 ? -7.074 0.975 -12.328 1 94.69 150 ASP B O 1
ATOM 3293 N N . ALA B 1 151 ? -8.023 -0.118 -10.609 1 96.19 151 ALA B N 1
ATOM 3294 C CA . ALA B 1 151 ? -9.359 0.374 -10.945 1 96.19 151 ALA B CA 1
ATOM 3295 C C . ALA B 1 151 ? -9.43 1.896 -10.844 1 96.19 151 ALA B C 1
ATOM 3297 O O . ALA B 1 151 ? -10.109 2.547 -11.641 1 96.19 151 ALA B O 1
ATOM 3298 N N . PHE B 1 152 ? -8.711 2.525 -9.867 1 96.06 152 PHE B N 1
ATOM 3299 C CA . PHE B 1 152 ? -8.648 3.977 -9.734 1 96.06 152 PHE B CA 1
ATOM 3300 C C . PHE B 1 152 ? -8.023 4.605 -10.977 1 96.06 152 PHE B C 1
ATOM 3302 O O . PHE B 1 152 ? -8.562 5.566 -11.531 1 96.06 152 PHE B O 1
ATOM 3309 N N . ILE B 1 153 ? -6.918 4.027 -11.367 1 92.06 153 ILE B N 1
ATOM 3310 C CA . ILE B 1 153 ? -6.195 4.539 -12.523 1 92.06 153 ILE B CA 1
ATOM 3311 C C . ILE B 1 153 ? -7.09 4.477 -13.758 1 92.06 153 ILE B C 1
ATOM 3313 O O . ILE B 1 153 ? -7.051 5.371 -14.609 1 92.06 153 ILE B O 1
ATOM 3317 N N . GLN B 1 154 ? -7.938 3.498 -13.875 1 93.25 154 GLN B N 1
ATOM 3318 C CA . GLN B 1 154 ? -8.812 3.293 -15.023 1 93.25 154 GLN B CA 1
ATOM 3319 C C . GLN B 1 154 ? -10.133 4.043 -14.859 1 93.25 154 GLN B C 1
ATOM 3321 O O . GLN B 1 154 ? -10.992 3.998 -15.734 1 93.25 154 GLN B O 1
ATOM 3326 N N . LYS B 1 155 ? -10.312 4.762 -13.727 1 95.31 155 LYS B N 1
ATOM 3327 C CA . LYS B 1 155 ? -11.492 5.566 -13.414 1 95.31 155 LYS B CA 1
ATOM 3328 C C . LYS B 1 155 ? -12.734 4.691 -13.266 1 95.31 155 LYS B C 1
ATOM 3330 O O . LYS B 1 155 ? -13.828 5.102 -13.648 1 95.31 155 LYS B O 1
ATOM 3335 N N . GLU B 1 156 ? -12.492 3.436 -12.844 1 96.12 156 GLU B N 1
ATOM 3336 C CA . GLU B 1 156 ? -13.586 2.514 -12.555 1 96.12 156 GLU B CA 1
ATOM 3337 C C . GLU B 1 156 ? -13.984 2.57 -11.086 1 96.12 156 GLU B C 1
ATOM 3339 O O . GLU B 1 156 ? -13.883 1.572 -10.367 1 96.12 156 GLU B O 1
ATOM 3344 N N . PHE B 1 157 ? -14.594 3.658 -10.68 1 96.81 157 PHE B N 1
ATOM 3345 C CA . PHE B 1 157 ? -14.812 4 -9.281 1 96.81 157 PHE B CA 1
ATOM 3346 C C . PHE B 1 157 ? -15.844 3.072 -8.648 1 96.81 157 PHE B C 1
ATOM 3348 O O . PHE B 1 157 ? -15.703 2.666 -7.496 1 96.81 157 PHE B O 1
ATOM 3355 N N . ASN B 1 158 ? -16.859 2.713 -9.414 1 95.38 158 ASN B N 1
ATOM 3356 C CA . ASN B 1 158 ? -17.859 1.786 -8.891 1 95.38 158 ASN B CA 1
ATOM 3357 C C . ASN B 1 158 ? -17.266 0.398 -8.656 1 95.38 158 ASN B C 1
ATOM 3359 O O . ASN B 1 158 ? -17.609 -0.274 -7.688 1 95.38 158 ASN B O 1
ATOM 3363 N N . LEU B 1 159 ? -16.453 0.015 -9.555 1 96.25 159 LEU B N 1
ATOM 3364 C CA . LEU B 1 159 ? -15.789 -1.282 -9.422 1 96.25 159 LEU B CA 1
ATOM 3365 C C . LEU B 1 159 ? -14.938 -1.335 -8.164 1 96.25 159 LEU B C 1
ATOM 3367 O O . LEU B 1 159 ? -14.883 -2.365 -7.492 1 96.25 159 LEU B O 1
ATOM 3371 N N . MET B 1 160 ? -14.258 -0.231 -7.77 1 96.31 160 MET B N 1
ATOM 3372 C CA . MET B 1 160 ? -13.438 -0.137 -6.562 1 96.31 160 MET B CA 1
ATOM 3373 C C . MET B 1 160 ? -14.273 -0.424 -5.316 1 96.31 160 MET B C 1
ATOM 3375 O O . MET B 1 160 ? -13.867 -1.214 -4.461 1 96.31 160 MET B O 1
ATOM 3379 N N . LYS B 1 161 ? -15.367 0.262 -5.32 1 95 161 LYS B N 1
ATOM 3380 C CA . LYS B 1 161 ? -16.25 0.102 -4.164 1 95 161 LYS B CA 1
ATOM 3381 C C . LYS B 1 161 ? -16.766 -1.327 -4.07 1 95 161 LYS B C 1
ATOM 3383 O O . LYS B 1 161 ? -16.844 -1.893 -2.977 1 95 161 LYS B O 1
ATOM 3388 N N . LYS B 1 162 ? -17.109 -1.868 -5.223 1 96.44 162 LYS B N 1
ATOM 3389 C CA . LYS B 1 162 ? -17.594 -3.246 -5.266 1 96.44 162 LYS B CA 1
ATOM 3390 C C . LYS B 1 162 ? -16.516 -4.219 -4.785 1 96.44 162 LYS B C 1
ATOM 3392 O O . LYS B 1 162 ? -16.797 -5.117 -3.988 1 96.44 162 LYS B O 1
ATOM 3397 N N . MET B 1 163 ? -15.266 -4.039 -5.219 1 97.81 163 MET B N 1
ATOM 3398 C CA . MET B 1 163 ? -14.164 -4.906 -4.828 1 97.81 163 MET B CA 1
ATOM 3399 C C . MET B 1 163 ? -13.922 -4.84 -3.322 1 97.81 163 MET B C 1
ATOM 3401 O O . MET B 1 163 ? -13.641 -5.859 -2.688 1 97.81 163 MET B O 1
ATOM 3405 N N . LYS B 1 164 ? -13.977 -3.629 -2.801 1 95.94 164 LYS B N 1
ATOM 3406 C CA . LYS B 1 164 ? -13.789 -3.473 -1.361 1 95.94 164 LYS B CA 1
ATOM 3407 C C . LYS B 1 164 ? -14.852 -4.238 -0.58 1 95.94 164 LYS B C 1
ATOM 3409 O O . LYS B 1 164 ? -14.547 -4.875 0.432 1 95.94 164 LYS B O 1
ATOM 3414 N N . ARG B 1 165 ? -16.078 -4.219 -1.057 1 95.94 165 ARG B N 1
ATOM 3415 C CA . ARG B 1 165 ? -17.203 -4.824 -0.369 1 95.94 165 ARG B CA 1
ATOM 3416 C C . ARG B 1 165 ? -17.219 -6.34 -0.55 1 95.94 165 ARG B C 1
ATOM 3418 O O . ARG B 1 165 ? -17.391 -7.082 0.415 1 95.94 165 ARG B O 1
ATOM 3425 N N . GLU B 1 166 ? -16.984 -6.785 -1.776 1 97.94 166 GLU B N 1
ATOM 3426 C CA . GLU B 1 166 ? -17.219 -8.188 -2.117 1 97.94 166 GLU B CA 1
ATOM 3427 C C . GLU B 1 166 ? -15.914 -8.984 -2.082 1 97.94 166 GLU B C 1
ATOM 3429 O O . GLU B 1 166 ? -15.938 -10.211 -2.094 1 97.94 166 GLU B O 1
ATOM 3434 N N . LYS B 1 167 ? -14.812 -8.289 -2.1 1 97.75 167 LYS B N 1
ATOM 3435 C CA . LYS B 1 167 ? -13.492 -8.922 -2.117 1 97.75 167 LYS B CA 1
ATOM 3436 C C . LYS B 1 167 ? -13.367 -9.898 -3.279 1 97.75 167 LYS B C 1
ATOM 3438 O O . LYS B 1 167 ? -12.875 -11.016 -3.105 1 97.75 167 LYS B O 1
ATOM 3443 N N . SER B 1 168 ? -13.875 -9.516 -4.379 1 98.12 168 SER B N 1
ATOM 3444 C CA . SER B 1 168 ? -13.836 -10.289 -5.617 1 98.12 168 SER B CA 1
ATOM 3445 C C . SER B 1 168 ? -13.969 -9.383 -6.836 1 98.12 168 SER B C 1
ATOM 3447 O O . SER B 1 168 ? -14.422 -8.242 -6.723 1 98.12 168 SER B O 1
ATOM 3449 N N . VAL B 1 169 ? -13.516 -9.883 -7.938 1 97.88 169 VAL B N 1
ATOM 3450 C CA . VAL B 1 169 ? -13.633 -9.141 -9.188 1 97.88 169 VAL B CA 1
ATOM 3451 C C . VAL B 1 169 ? -13.711 -10.117 -10.359 1 97.88 169 VAL B C 1
ATOM 3453 O O . VAL B 1 169 ? -13.234 -11.25 -10.273 1 97.88 169 VAL B O 1
ATOM 3456 N N . GLN B 1 170 ? -14.336 -9.664 -11.375 1 95.81 170 GLN B N 1
ATOM 3457 C CA . GLN B 1 170 ? -14.336 -10.445 -12.602 1 95.81 170 GLN B CA 1
ATOM 3458 C C . GLN B 1 170 ? -13.117 -10.117 -13.461 1 95.81 170 GLN B C 1
ATOM 3460 O O . GLN B 1 170 ? -12.836 -8.945 -13.734 1 95.81 170 GLN B O 1
ATOM 3465 N N . ILE B 1 171 ? -12.398 -11.148 -13.836 1 95.12 171 ILE B N 1
ATOM 3466 C CA . ILE B 1 171 ? -11.227 -10.977 -14.688 1 95.12 171 ILE B CA 1
ATOM 3467 C C . ILE B 1 171 ? -11.414 -11.773 -15.977 1 95.12 171 ILE B C 1
ATOM 3469 O O . ILE B 1 171 ? -12.023 -12.844 -15.977 1 95.12 171 ILE B O 1
ATOM 3473 N N . GLY B 1 172 ? -10.906 -11.195 -17.062 1 92.25 172 GLY B N 1
ATOM 3474 C CA . GLY B 1 172 ? -11 -11.852 -18.344 1 92.25 172 GLY B CA 1
ATOM 3475 C C . GLY B 1 172 ? -10.875 -10.891 -19.516 1 92.25 172 GLY B C 1
ATOM 3476 O O . GLY B 1 172 ? -10.531 -9.719 -19.328 1 92.25 172 GLY B O 1
ATOM 3477 N N . LEU B 1 173 ? -11.062 -11.414 -20.672 1 87.19 173 LEU B N 1
ATOM 3478 C CA . LEU B 1 173 ? -10.867 -10.656 -21.906 1 87.19 173 LEU B CA 1
ATOM 3479 C C . LEU B 1 173 ? -12.102 -9.82 -22.234 1 87.19 173 LEU B C 1
ATOM 3481 O O . LEU B 1 173 ? -12.008 -8.82 -22.953 1 87.19 173 LEU B O 1
ATOM 3485 N N . SER B 1 174 ? -13.266 -10.305 -21.812 1 86.44 174 SER B N 1
ATOM 3486 C CA . SER B 1 174 ? -14.547 -9.641 -22.047 1 86.44 174 SER B CA 1
ATOM 3487 C C . SER B 1 174 ? -15.578 -10.055 -21.016 1 86.44 174 SER B C 1
ATOM 3489 O O . SER B 1 174 ? -15.305 -10.914 -20.172 1 86.44 174 SER B O 1
ATOM 3491 N N . GLN B 1 175 ? -16.641 -9.344 -21.125 1 84.5 175 GLN B N 1
ATOM 3492 C CA . GLN B 1 175 ? -17.703 -9.719 -20.203 1 84.5 175 GLN B CA 1
ATOM 3493 C C . GLN B 1 175 ? -18.094 -11.188 -20.359 1 84.5 175 GLN B C 1
ATOM 3495 O O . GLN B 1 175 ? -18.406 -11.859 -19.375 1 84.5 175 GLN B O 1
ATOM 3500 N N . LYS B 1 176 ? -18.141 -11.688 -21.672 1 87.56 176 LYS B N 1
ATOM 3501 C CA . LYS B 1 176 ? -18.547 -13.062 -21.969 1 87.56 176 LYS B CA 1
ATOM 3502 C C . LYS B 1 176 ? -17.406 -14.031 -21.672 1 87.56 176 LYS B C 1
ATOM 3504 O O . LYS B 1 176 ? -17.641 -15.219 -21.438 1 87.56 176 LYS B O 1
ATOM 3509 N N . MET B 1 177 ? -16.234 -13.508 -21.547 1 92.44 177 MET B N 1
ATOM 3510 C CA . MET B 1 177 ? -15.016 -14.273 -21.297 1 92.44 177 MET B CA 1
ATOM 3511 C C . MET B 1 177 ? -14.305 -13.789 -20.047 1 92.44 177 MET B C 1
ATOM 3513 O O . MET B 1 177 ? -13.219 -13.211 -20.125 1 92.44 177 MET B O 1
ATOM 3517 N N . SER B 1 178 ? -14.945 -14 -18.969 1 95.38 178 SER B N 1
ATOM 3518 C CA . SER B 1 178 ? -14.422 -13.562 -17.688 1 95.38 178 SER B CA 1
ATOM 3519 C C . SER B 1 178 ? -14.828 -14.523 -16.562 1 95.38 178 SER B C 1
ATOM 3521 O O . SER B 1 178 ? -15.664 -15.406 -16.781 1 95.38 178 SER B O 1
ATOM 3523 N N . PHE B 1 179 ? -14.195 -14.508 -15.516 1 96.88 179 PHE B N 1
ATOM 3524 C CA . PHE B 1 179 ? -14.5 -15.312 -14.336 1 96.88 179 PHE B CA 1
ATOM 3525 C C . PHE B 1 179 ? -14.234 -14.516 -13.062 1 96.88 179 PHE B C 1
ATOM 3527 O O . PHE B 1 179 ? -13.57 -13.477 -13.094 1 96.88 179 PHE B O 1
ATOM 3534 N N . ASP B 1 180 ? -14.781 -14.969 -11.945 1 96.75 180 ASP B N 1
ATOM 3535 C CA . ASP B 1 180 ? -14.625 -14.289 -10.656 1 96.75 180 ASP B CA 1
ATOM 3536 C C . ASP B 1 180 ? -13.312 -14.688 -9.984 1 96.75 180 ASP B C 1
ATOM 3538 O O . ASP B 1 180 ? -12.953 -15.867 -9.969 1 96.75 180 ASP B O 1
ATOM 3542 N N . SER B 1 181 ? -12.633 -13.766 -9.555 1 98.31 181 SER B N 1
ATOM 3543 C CA . SER B 1 181 ? -11.43 -13.969 -8.758 1 98.31 181 SER B CA 1
ATOM 3544 C C . SER B 1 181 ? -11.594 -13.422 -7.344 1 98.31 181 SER B C 1
ATOM 3546 O O . SER B 1 181 ? -11.977 -12.266 -7.16 1 98.31 181 SER B O 1
ATOM 3548 N N . LYS B 1 182 ? -11.352 -14.273 -6.395 1 98.62 182 LYS B N 1
ATOM 3549 C CA . LYS B 1 182 ? -11.297 -13.797 -5.016 1 98.62 182 LYS B CA 1
ATOM 3550 C C . LYS B 1 182 ? -10.039 -12.969 -4.766 1 98.62 182 LYS B C 1
ATOM 3552 O O . LYS B 1 182 ? -8.953 -13.328 -5.223 1 98.62 182 LYS B O 1
ATOM 3557 N N . LEU B 1 183 ? -10.188 -11.891 -4.082 1 98.69 183 LEU B N 1
ATOM 3558 C CA . LEU B 1 183 ? -9.086 -10.992 -3.771 1 98.69 183 LEU B CA 1
ATOM 3559 C C . LEU B 1 183 ? -8.742 -11.047 -2.287 1 98.69 183 LEU B C 1
ATOM 3561 O O . LEU B 1 183 ? -9.633 -11.125 -1.441 1 98.69 183 LEU B O 1
ATOM 3565 N N . TYR B 1 184 ? -7.488 -10.977 -2.018 1 98.5 184 TYR B N 1
ATOM 3566 C CA . TYR B 1 184 ? -7.027 -11.062 -0.634 1 98.5 184 TYR B CA 1
ATOM 3567 C C . TYR B 1 184 ? -6.254 -9.805 -0.24 1 98.5 184 TYR B C 1
ATOM 3569 O O . TYR B 1 184 ? -5.531 -9.234 -1.057 1 98.5 184 TYR B O 1
ATOM 3577 N N . THR B 1 185 ? -6.383 -9.406 1.002 1 97.44 185 THR B N 1
ATOM 3578 C CA . THR B 1 185 ? -5.414 -8.492 1.597 1 97.44 185 THR B CA 1
ATOM 3579 C C . THR B 1 185 ? -4.277 -9.266 2.256 1 97.44 185 THR B C 1
ATOM 3581 O O . THR B 1 185 ? -4.395 -10.477 2.488 1 97.44 185 THR B O 1
ATOM 3584 N N . VAL B 1 186 ? -3.215 -8.594 2.541 1 97.5 186 VAL B N 1
ATOM 3585 C CA . VAL B 1 186 ? -2.072 -9.211 3.211 1 97.5 186 VAL B CA 1
ATOM 3586 C C . VAL B 1 186 ? -2.52 -9.828 4.531 1 97.5 186 VAL B C 1
ATOM 3588 O O . VAL B 1 186 ? -2.232 -11 4.805 1 97.5 186 VAL B O 1
ATOM 3591 N N . ASN B 1 187 ? -3.283 -9.117 5.301 1 96.06 187 ASN B N 1
ATOM 3592 C CA . ASN B 1 187 ? -3.713 -9.578 6.617 1 96.06 187 ASN B CA 1
ATOM 3593 C C . ASN B 1 187 ? -4.648 -10.781 6.512 1 96.06 187 ASN B C 1
ATOM 3595 O O . ASN B 1 187 ? -4.523 -11.734 7.277 1 96.06 187 ASN B O 1
ATOM 3599 N N . GLU B 1 188 ? -5.555 -10.719 5.602 1 97.31 188 GLU B N 1
ATOM 3600 C CA . GLU B 1 188 ? -6.508 -11.812 5.434 1 97.31 188 GLU B CA 1
ATOM 3601 C C . GLU B 1 188 ? -5.801 -13.094 4.992 1 97.31 188 GLU B C 1
ATOM 3603 O O . GLU B 1 188 ? -6.094 -14.172 5.5 1 97.31 188 GLU B O 1
ATOM 3608 N N . LEU B 1 189 ? -4.918 -12.945 4.059 1 98.5 189 LEU B N 1
ATOM 3609 C CA . LEU B 1 189 ? -4.172 -14.102 3.58 1 98.5 189 LEU B CA 1
ATOM 3610 C C . LEU B 1 189 ? -3.346 -14.719 4.703 1 98.5 189 LEU B C 1
ATOM 3612 O O . LEU B 1 189 ? -3.371 -15.938 4.906 1 98.5 189 LEU B O 1
ATOM 3616 N N . GLU B 1 190 ? -2.648 -13.883 5.379 1 98.06 190 GLU B N 1
ATOM 3617 C CA . GLU B 1 190 ? -1.803 -14.344 6.477 1 98.06 190 GLU B CA 1
ATOM 3618 C C . GLU B 1 190 ? -2.625 -15.055 7.547 1 98.06 190 GLU B C 1
ATOM 3620 O O . GLU B 1 190 ? -2.246 -16.141 8.008 1 98.06 190 GLU B O 1
ATOM 3625 N N . SER B 1 191 ? -3.707 -14.461 7.945 1 98.12 191 SER B N 1
ATOM 3626 C CA . SER B 1 191 ? -4.566 -15.047 8.969 1 98.12 191 SER B CA 1
ATOM 3627 C C . SER B 1 191 ? -5.121 -16.391 8.523 1 98.12 191 SER B C 1
ATOM 3629 O O . SER B 1 191 ? -5.148 -17.344 9.297 1 98.12 191 SER B O 1
ATOM 3631 N N . THR B 1 192 ? -5.531 -16.484 7.293 1 98.62 192 THR B N 1
ATOM 3632 C CA . THR B 1 192 ? -6.082 -17.719 6.746 1 98.62 192 THR B CA 1
ATOM 3633 C C . THR B 1 192 ? -5.031 -18.828 6.758 1 98.62 192 THR B C 1
ATOM 3635 O O . THR B 1 192 ? -5.301 -19.938 7.23 1 98.62 192 THR B O 1
ATOM 3638 N N . LEU B 1 193 ? -3.859 -18.547 6.281 1 98.81 193 LEU B N 1
ATOM 3639 C CA . LEU B 1 193 ? -2.805 -19.547 6.168 1 98.81 193 LEU B CA 1
ATOM 3640 C C . LEU B 1 193 ? -2.297 -19.969 7.543 1 98.81 193 LEU B C 1
ATOM 3642 O O . LEU B 1 193 ? -1.971 -21.125 7.766 1 98.81 193 LEU B O 1
ATOM 3646 N N . ASN B 1 194 ? -2.275 -19.016 8.492 1 98.56 194 ASN B N 1
ATOM 3647 C CA . ASN B 1 194 ? -1.8 -19.312 9.844 1 98.56 194 ASN B CA 1
ATOM 3648 C C . ASN B 1 194 ? -2.73 -20.266 10.57 1 98.56 194 ASN B C 1
ATOM 3650 O O . ASN B 1 194 ? -2.33 -20.906 11.547 1 98.56 194 ASN B O 1
ATOM 3654 N N . ALA B 1 195 ? -3.922 -20.359 10.148 1 98.12 195 ALA B N 1
ATOM 3655 C CA . ALA B 1 195 ? -4.863 -21.312 10.727 1 98.12 195 ALA B CA 1
ATOM 3656 C C . ALA B 1 195 ? -4.477 -22.75 10.375 1 98.12 195 ALA B C 1
ATOM 3658 O O . ALA B 1 195 ? -4.902 -23.688 11.047 1 98.12 195 ALA B O 1
ATOM 3659 N N . PHE B 1 196 ? -3.643 -22.922 9.375 1 98.19 196 PHE B N 1
ATOM 3660 C CA . PHE B 1 196 ? -3.354 -24.266 8.875 1 98.19 196 PHE B CA 1
ATOM 3661 C C . PHE B 1 196 ? -1.868 -24.578 9 1 98.19 196 PHE B C 1
ATOM 3663 O O . PHE B 1 196 ? -1.475 -25.75 8.992 1 98.19 196 PHE B O 1
ATOM 3670 N N . PHE B 1 197 ? -1.097 -23.547 9.031 1 98.31 197 PHE B N 1
ATOM 3671 C CA . PHE B 1 197 ? 0.348 -23.75 8.992 1 98.31 197 PHE B CA 1
ATOM 3672 C C . PHE B 1 197 ? 1.025 -22.984 10.125 1 98.31 197 PHE B C 1
ATOM 3674 O O . PHE B 1 197 ? 0.561 -21.922 10.531 1 98.31 197 PHE B O 1
ATOM 3681 N N . ASN B 1 198 ? 2.141 -23.453 10.602 1 93.25 198 ASN B N 1
ATOM 3682 C CA . ASN B 1 198 ? 2.846 -22.844 11.727 1 93.25 198 ASN B CA 1
ATOM 3683 C C . ASN B 1 198 ? 3.781 -21.734 11.258 1 93.25 198 ASN B C 1
ATOM 3685 O O . ASN B 1 198 ? 4.039 -20.781 12 1 93.25 198 ASN B O 1
ATOM 3689 N N . GLU B 1 199 ? 4.359 -21.953 10.062 1 97.12 199 GLU B N 1
ATOM 3690 C CA . GLU B 1 199 ? 5.258 -20.953 9.484 1 97.12 199 GLU B CA 1
ATOM 3691 C C . GLU B 1 199 ? 4.707 -20.406 8.172 1 97.12 199 GLU B C 1
ATOM 3693 O O . GLU B 1 199 ? 4.512 -21.156 7.215 1 97.12 199 GLU B O 1
ATOM 3698 N N . VAL B 1 200 ? 4.465 -19.172 8.156 1 98.38 200 VAL B N 1
ATOM 3699 C CA . VAL B 1 200 ? 3.943 -18.516 6.969 1 98.38 200 VAL B CA 1
ATOM 3700 C C . VAL B 1 200 ? 4.812 -17.297 6.629 1 98.38 200 VAL B C 1
ATOM 3702 O O . VAL B 1 200 ? 5.055 -16.453 7.48 1 98.38 200 VAL B O 1
ATOM 3705 N N . GLU B 1 201 ? 5.336 -17.297 5.477 1 98.31 201 GLU B N 1
ATOM 3706 C CA . GLU B 1 201 ? 6.078 -16.172 4.914 1 98.31 2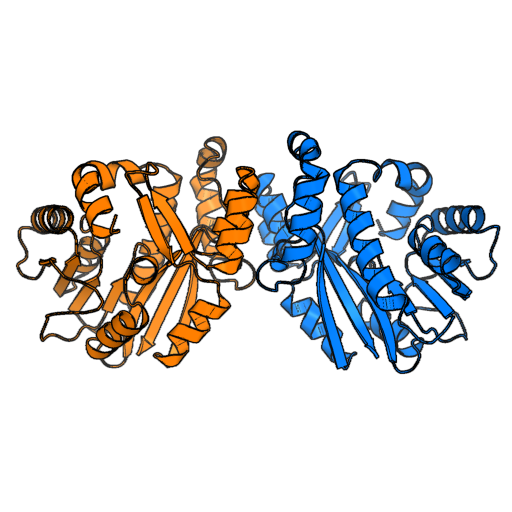01 GLU B CA 1
ATOM 3707 C C . GLU B 1 201 ? 5.352 -15.586 3.711 1 98.31 201 GLU B C 1
ATOM 3709 O O . GLU B 1 201 ? 4.906 -16.312 2.822 1 98.31 201 GLU B O 1
ATOM 3714 N N . LEU B 1 202 ? 5.164 -14.312 3.746 1 98.62 202 LEU B N 1
ATOM 3715 C CA . LEU B 1 202 ? 4.547 -13.633 2.611 1 98.62 202 LEU B CA 1
ATOM 3716 C C . LEU B 1 202 ? 5.57 -12.781 1.865 1 98.62 202 LEU B C 1
ATOM 3718 O O . LEU B 1 202 ? 6.469 -12.203 2.48 1 98.62 202 LEU B O 1
ATOM 3722 N N . LYS B 1 203 ? 5.449 -12.719 0.58 1 98.69 203 LYS B N 1
ATOM 3723 C CA . LYS B 1 203 ? 6.227 -11.859 -0.308 1 98.69 203 LYS B CA 1
ATOM 3724 C C . LYS B 1 203 ? 5.324 -11.141 -1.305 1 98.69 203 LYS B C 1
ATOM 3726 O O . LYS B 1 203 ? 4.203 -11.578 -1.562 1 98.69 203 LYS B O 1
ATOM 3731 N N . GLY B 1 204 ? 5.781 -10.039 -1.765 1 98.62 204 GLY B N 1
ATOM 3732 C CA . GLY B 1 204 ? 5.113 -9.352 -2.859 1 98.62 204 GLY B CA 1
ATOM 3733 C C . GLY B 1 204 ? 5.777 -9.586 -4.203 1 98.62 204 GLY B C 1
ATOM 3734 O O . GLY B 1 204 ? 7 -9.523 -4.32 1 98.62 204 GLY B O 1
ATOM 3735 N N . ILE B 1 205 ? 4.996 -9.961 -5.191 1 98.62 205 ILE B N 1
ATOM 3736 C CA . ILE B 1 205 ? 5.492 -10.133 -6.551 1 98.62 205 ILE B CA 1
ATOM 3737 C C . ILE B 1 205 ? 5.016 -8.984 -7.43 1 98.62 205 ILE B C 1
ATOM 3739 O O . ILE B 1 205 ? 3.812 -8.805 -7.629 1 98.62 205 ILE B O 1
ATOM 3743 N N . MET B 1 206 ? 6.016 -8.266 -7.949 1 97.81 206 MET B N 1
ATOM 3744 C CA . MET B 1 206 ? 5.758 -7.066 -8.734 1 97.81 206 MET B CA 1
ATOM 3745 C C . MET B 1 206 ? 5.113 -5.984 -7.883 1 97.81 206 MET B C 1
ATOM 3747 O O . MET B 1 206 ? 3.992 -5.551 -8.164 1 97.81 206 MET B O 1
ATOM 3751 N N . VAL B 1 207 ? 5.812 -5.508 -6.906 1 97.31 207 VAL B N 1
ATOM 3752 C CA . VAL B 1 207 ? 5.418 -4.457 -5.973 1 97.31 207 VAL B CA 1
ATOM 3753 C C . VAL B 1 207 ? 5.219 -3.146 -6.727 1 97.31 207 VAL B C 1
ATOM 3755 O O . VAL B 1 207 ? 4.336 -2.355 -6.383 1 97.31 207 VAL B O 1
ATOM 3758 N N . PHE B 1 208 ? 6.02 -2.947 -7.762 1 94.56 208 PHE B N 1
ATOM 3759 C CA . PHE B 1 208 ? 5.98 -1.723 -8.555 1 94.56 208 PHE B CA 1
ATOM 3760 C C . PHE B 1 208 ? 5.383 -1.986 -9.93 1 94.56 208 PHE B C 1
ATOM 3762 O O . PHE B 1 208 ? 5.945 -2.742 -10.719 1 94.56 208 PHE B O 1
ATOM 3769 N N . PRO B 1 209 ? 4.32 -1.391 -10.164 1 85.31 209 PRO B N 1
ATOM 3770 C CA . PRO B 1 209 ? 3.629 -1.674 -11.422 1 85.31 209 PRO B CA 1
ATOM 3771 C C . PRO B 1 209 ? 4.16 -0.839 -12.586 1 85.31 209 PRO B C 1
ATOM 3773 O O . PRO B 1 209 ? 4.355 0.37 -12.445 1 85.31 209 PRO B O 1
ATOM 3776 N N . PHE B 1 210 ? 4.457 -1.521 -13.664 1 89.56 210 PHE B N 1
ATOM 3777 C CA . PHE B 1 210 ? 4.855 -0.802 -14.867 1 89.56 210 PHE B CA 1
ATOM 3778 C C . PHE B 1 210 ? 4.41 -1.55 -16.125 1 89.56 210 PHE B C 1
ATOM 3780 O O . PHE B 1 210 ? 4.953 -1.333 -17.203 1 89.56 210 PHE B O 1
ATOM 3787 N N . GLU B 1 211 ? 3.426 -2.51 -15.898 1 85.31 211 GLU B N 1
ATOM 3788 C CA . GLU B 1 211 ? 2.971 -3.391 -16.969 1 85.31 211 GLU B CA 1
ATOM 3789 C C . GLU B 1 211 ? 2.49 -2.588 -18.172 1 85.31 211 GLU B C 1
ATOM 3791 O O . GLU B 1 211 ? 2.719 -2.982 -19.328 1 85.31 211 GLU B O 1
ATOM 3796 N N . ASN B 1 212 ? 1.938 -1.463 -17.953 1 83.5 212 ASN B N 1
ATOM 3797 C CA . ASN B 1 212 ? 1.4 -0.655 -19.031 1 83.5 212 ASN B CA 1
ATOM 3798 C C . ASN B 1 212 ? 2.32 0.517 -19.375 1 83.5 212 ASN B C 1
ATOM 3800 O O . ASN B 1 212 ? 1.918 1.444 -20.078 1 83.5 212 ASN B O 1
ATOM 3804 N N . ASP B 1 213 ? 3.49 0.511 -18.828 1 88.56 213 ASP B N 1
ATOM 3805 C CA . ASP B 1 213 ? 4.473 1.559 -19.094 1 88.56 213 ASP B CA 1
ATOM 3806 C C . ASP B 1 213 ? 5.703 0.997 -19.797 1 88.56 213 ASP B C 1
ATOM 3808 O O . ASP B 1 213 ? 6.742 0.775 -19.172 1 88.56 213 ASP B O 1
ATOM 3812 N N . VAL B 1 214 ? 5.617 0.923 -21.125 1 88.62 214 VAL B N 1
ATOM 3813 C CA . VAL B 1 214 ? 6.617 0.271 -21.969 1 88.62 214 VAL B CA 1
ATOM 3814 C C . VAL B 1 214 ? 7.961 0.985 -21.812 1 88.62 214 VAL B C 1
ATOM 3816 O O . VAL B 1 214 ? 9.016 0.367 -21.953 1 88.62 214 VAL B O 1
ATOM 3819 N N . GLU B 1 215 ? 7.918 2.305 -21.469 1 92.56 215 GLU B N 1
ATOM 3820 C CA . GLU B 1 215 ? 9.156 3.051 -21.281 1 92.56 215 GLU B CA 1
ATOM 3821 C C . GLU B 1 215 ? 9.961 2.502 -20.109 1 92.56 215 GLU B C 1
ATOM 3823 O O . GLU B 1 215 ? 11.195 2.586 -20.094 1 92.56 215 GLU B O 1
ATOM 3828 N N . MET B 1 216 ? 9.273 1.921 -19.234 1 94.56 216 MET B N 1
ATOM 3829 C CA . MET B 1 216 ? 9.93 1.392 -18.031 1 94.56 216 MET B CA 1
ATOM 3830 C C . MET B 1 216 ? 10.672 0.1 -18.344 1 94.56 216 MET B C 1
ATOM 3832 O O . MET B 1 216 ? 11.5 -0.354 -17.562 1 94.56 216 MET B O 1
ATOM 3836 N N . TYR B 1 217 ? 10.383 -0.523 -19.562 1 93.81 217 TYR B N 1
ATOM 3837 C CA . TYR B 1 217 ? 11 -1.795 -19.922 1 93.81 217 TYR B CA 1
ATOM 3838 C C . TYR B 1 217 ? 12.516 -1.651 -20.031 1 93.81 217 TYR B C 1
ATOM 3840 O O . TYR B 1 217 ? 13.25 -2.607 -19.797 1 93.81 217 TYR B O 1
ATOM 3848 N N . LYS B 1 218 ? 12.953 -0.435 -20.328 1 95.38 218 LYS B N 1
ATOM 3849 C CA . LYS B 1 218 ? 14.383 -0.183 -20.469 1 95.38 218 LYS B CA 1
ATOM 3850 C C . LYS B 1 218 ? 15.086 -0.303 -19.109 1 95.38 218 LYS B C 1
ATOM 3852 O O . LYS B 1 218 ? 16.312 -0.431 -19.062 1 95.38 218 LYS B O 1
ATOM 3857 N N . TYR B 1 219 ? 14.367 -0.292 -18.062 1 96.62 219 TYR B N 1
ATOM 3858 C CA . TYR B 1 219 ? 14.922 -0.343 -16.719 1 96.62 219 TYR B CA 1
ATOM 3859 C C . TYR B 1 219 ? 14.648 -1.691 -16.062 1 96.62 219 TYR B C 1
ATOM 3861 O O . TYR B 1 219 ? 14.547 -1.783 -14.836 1 96.62 219 TYR B O 1
ATOM 3869 N N . SER B 1 220 ? 14.438 -2.729 -16.844 1 95.19 220 SER B N 1
ATOM 3870 C CA . SER B 1 220 ? 14.031 -4.047 -16.359 1 95.19 220 SER B CA 1
ATOM 3871 C C . SER B 1 220 ? 15.023 -4.578 -15.336 1 95.19 220 SER B C 1
ATOM 3873 O O . SER B 1 220 ? 14.625 -5.211 -14.352 1 95.19 220 SER B O 1
ATOM 3875 N N . TYR B 1 221 ? 16.297 -4.391 -15.508 1 96 221 TYR B N 1
ATOM 3876 C CA . TYR B 1 221 ? 17.297 -4.867 -14.555 1 96 221 TYR B CA 1
ATOM 3877 C C . TYR B 1 221 ? 17.156 -4.148 -13.219 1 96 221 TYR B C 1
ATOM 3879 O O . TYR B 1 221 ? 17.141 -4.785 -12.164 1 96 221 TYR B O 1
ATOM 3887 N N . GLU B 1 222 ? 17.141 -2.773 -13.219 1 96.88 222 GLU B N 1
ATOM 3888 C CA . GLU B 1 222 ? 16.969 -1.983 -12 1 96.88 222 GLU B CA 1
ATOM 3889 C C . GLU B 1 222 ? 15.703 -2.373 -11.25 1 96.88 222 GLU B C 1
ATOM 3891 O O . GLU B 1 222 ? 15.711 -2.516 -10.031 1 96.88 222 GLU B O 1
ATOM 3896 N N . ILE B 1 223 ? 14.656 -2.576 -12.023 1 97.38 223 ILE B N 1
ATOM 3897 C CA . ILE B 1 223 ? 13.359 -2.908 -11.43 1 97.38 223 ILE B CA 1
ATOM 3898 C C . ILE B 1 223 ? 13.43 -4.289 -10.781 1 97.38 223 ILE B C 1
ATOM 3900 O O . ILE B 1 223 ? 12.914 -4.496 -9.68 1 97.38 223 ILE B O 1
ATOM 3904 N N . TYR B 1 224 ? 14.078 -5.215 -11.484 1 97.19 224 TYR B N 1
ATOM 3905 C CA . TYR B 1 224 ? 14.273 -6.547 -10.93 1 97.19 224 TYR B CA 1
ATOM 3906 C C . TYR B 1 224 ? 14.992 -6.48 -9.586 1 97.19 224 TYR B C 1
ATOM 3908 O O . TYR B 1 224 ? 14.57 -7.129 -8.617 1 97.19 224 TYR B O 1
ATOM 3916 N N . GLU B 1 225 ? 16.016 -5.688 -9.461 1 96.44 225 GLU B N 1
ATOM 3917 C CA . GLU B 1 225 ? 16.781 -5.543 -8.219 1 96.44 225 GLU B CA 1
ATOM 3918 C C . GLU B 1 225 ? 15.938 -4.895 -7.125 1 96.44 225 GLU B C 1
ATOM 3920 O O . GLU B 1 225 ? 16.031 -5.277 -5.957 1 96.44 225 GLU B O 1
ATOM 3925 N N . LEU B 1 226 ? 15.172 -3.93 -7.508 1 97.06 226 LEU B N 1
ATOM 3926 C CA . LEU B 1 226 ? 14.281 -3.275 -6.551 1 97.06 226 LEU B CA 1
ATOM 3927 C C . LEU B 1 226 ? 13.25 -4.258 -6.016 1 97.06 226 LEU B C 1
ATOM 3929 O O . LEU B 1 226 ? 12.961 -4.273 -4.812 1 97.06 226 LEU B O 1
ATOM 3933 N N . GLU B 1 227 ? 12.688 -5.043 -6.93 1 97.69 227 GLU B N 1
ATOM 3934 C CA . GLU B 1 227 ? 11.703 -6.035 -6.512 1 97.69 227 GLU B CA 1
ATOM 3935 C C . GLU B 1 227 ? 12.289 -6.988 -5.477 1 97.69 227 GLU B C 1
ATOM 3937 O O . GLU B 1 227 ? 11.609 -7.355 -4.512 1 97.69 227 GLU B O 1
ATOM 3942 N N . LYS B 1 228 ? 13.531 -7.363 -5.617 1 96.38 228 LYS B N 1
ATOM 3943 C CA . LYS B 1 228 ? 14.195 -8.266 -4.676 1 96.38 228 LYS B CA 1
ATOM 3944 C C . LYS B 1 228 ? 14.312 -7.621 -3.297 1 96.38 228 LYS B C 1
ATOM 3946 O O . LYS B 1 228 ? 14.258 -8.312 -2.277 1 96.38 228 LYS B O 1
ATOM 3951 N N . VAL B 1 229 ? 14.43 -6.34 -3.314 1 94.81 229 VAL B N 1
ATOM 3952 C CA . VAL B 1 229 ? 14.609 -5.609 -2.064 1 94.81 229 VAL B CA 1
ATOM 3953 C C . VAL B 1 229 ? 13.258 -5.43 -1.374 1 94.81 229 VAL B C 1
ATOM 3955 O O . VAL B 1 229 ? 13.148 -5.594 -0.157 1 94.81 229 VAL B O 1
ATOM 3958 N N . PHE B 1 230 ? 12.227 -5.176 -2.104 1 96.94 230 PHE B N 1
ATOM 3959 C CA . PHE B 1 230 ? 10.977 -4.695 -1.521 1 96.94 230 PHE B CA 1
ATOM 3960 C C . PHE B 1 230 ? 9.977 -5.836 -1.372 1 96.94 230 PHE B C 1
ATOM 3962 O O . PHE B 1 230 ? 9 -5.719 -0.631 1 96.94 230 PHE B O 1
ATOM 3969 N N . MET B 1 231 ? 10.211 -6.996 -2.008 1 97.88 231 MET B N 1
ATOM 3970 C CA . MET B 1 231 ? 9.227 -8.078 -2.027 1 97.88 231 MET B CA 1
ATOM 3971 C C . MET B 1 231 ? 9.086 -8.711 -0.646 1 97.88 231 MET B C 1
ATOM 3973 O O . MET B 1 231 ? 8.156 -9.477 -0.401 1 97.88 231 MET B O 1
ATOM 3977 N N . ASN B 1 232 ? 9.969 -8.359 0.277 1 96.19 232 ASN B N 1
ATOM 3978 C CA . ASN B 1 232 ? 9.961 -8.984 1.597 1 96.19 232 ASN B CA 1
ATOM 3979 C C . ASN B 1 232 ? 9.438 -8.023 2.664 1 96.19 232 ASN B C 1
ATOM 3981 O O . ASN B 1 232 ? 9.312 -8.398 3.832 1 96.19 232 ASN B O 1
ATOM 3985 N N . ASP B 1 233 ? 9.156 -6.82 2.299 1 94.06 233 ASP B N 1
ATOM 3986 C CA . ASP B 1 233 ? 8.789 -5.766 3.244 1 94.06 233 ASP B CA 1
ATOM 3987 C C . ASP B 1 233 ? 7.273 -5.605 3.33 1 94.06 233 ASP B C 1
ATOM 3989 O O . ASP B 1 233 ? 6.637 -5.148 2.381 1 94.06 233 ASP B O 1
ATOM 3993 N N . LYS B 1 234 ? 6.727 -5.852 4.516 1 90 234 LYS B N 1
ATOM 3994 C CA . LYS B 1 234 ? 5.281 -5.891 4.727 1 90 234 LYS B CA 1
ATOM 3995 C C . LYS B 1 234 ? 4.637 -4.555 4.363 1 90 234 LYS B C 1
ATOM 3997 O O . LYS B 1 234 ? 3.488 -4.516 3.918 1 90 234 LYS B O 1
ATOM 4002 N N . ASN B 1 235 ? 5.363 -3.516 4.445 1 90.44 235 ASN B N 1
ATOM 4003 C CA . ASN B 1 235 ? 4.82 -2.205 4.105 1 90.44 235 ASN B CA 1
ATOM 4004 C C . ASN B 1 235 ? 4.641 -2.047 2.6 1 90.44 235 ASN B C 1
ATOM 4006 O O . ASN B 1 235 ? 3.795 -1.274 2.148 1 90.44 235 ASN B O 1
ATOM 4010 N N . HIS B 1 236 ? 5.426 -2.809 1.884 1 94.81 236 HIS B N 1
ATOM 4011 C CA . HIS B 1 236 ? 5.434 -2.602 0.439 1 94.81 236 HIS B CA 1
ATOM 4012 C C . HIS B 1 236 ? 4.652 -3.697 -0.279 1 94.81 236 HIS B C 1
ATOM 4014 O O . HIS B 1 236 ? 4.02 -3.443 -1.306 1 94.81 236 HIS B O 1
ATOM 4020 N N . ILE B 1 237 ? 4.594 -4.867 0.285 1 97.06 237 ILE B N 1
ATOM 4021 C CA . ILE B 1 237 ? 3.953 -5.965 -0.43 1 97.06 237 ILE B CA 1
ATOM 4022 C C . ILE B 1 237 ? 2.449 -5.715 -0.519 1 97.06 237 ILE B C 1
ATOM 4024 O O . ILE B 1 237 ? 1.755 -6.34 -1.323 1 97.06 237 ILE B O 1
ATOM 4028 N N . ASN B 1 238 ? 1.951 -4.789 0.217 1 94.81 238 ASN B N 1
ATOM 4029 C CA . ASN B 1 238 ? 0.548 -4.395 0.142 1 94.81 238 ASN B CA 1
ATOM 4030 C C . ASN B 1 238 ? 0.183 -3.883 -1.248 1 94.81 238 ASN B C 1
ATOM 4032 O O . ASN B 1 238 ? -0.984 -3.92 -1.641 1 94.81 238 ASN B O 1
ATOM 4036 N N . ASN B 1 239 ? 1.15 -3.475 -1.977 1 93 239 ASN B N 1
ATOM 4037 C CA . ASN B 1 239 ? 0.917 -2.885 -3.289 1 93 239 ASN B CA 1
ATOM 4038 C C . ASN B 1 239 ? 1.268 -3.855 -4.414 1 93 239 ASN B C 1
ATOM 4040 O O . ASN B 1 239 ? 1.18 -3.508 -5.59 1 93 239 ASN B O 1
ATOM 4044 N N . ALA B 1 240 ? 1.67 -5.027 -4.074 1 97.44 240 ALA B N 1
ATOM 4045 C CA . ALA B 1 240 ? 2.143 -5.969 -5.086 1 97.44 240 ALA B CA 1
ATOM 4046 C C . ALA B 1 240 ? 0.987 -6.477 -5.945 1 97.44 240 ALA B C 1
ATOM 4048 O O . ALA B 1 240 ? -0.149 -6.57 -5.473 1 97.44 240 ALA B O 1
ATOM 4049 N N . GLU B 1 241 ? 1.328 -6.75 -7.168 1 97.19 241 GLU B N 1
ATOM 4050 C CA . GLU B 1 241 ? 0.311 -7.32 -8.047 1 97.19 241 GLU B CA 1
ATOM 4051 C C . GLU B 1 241 ? -0.223 -8.641 -7.488 1 97.19 241 GLU B C 1
ATOM 4053 O O . GLU B 1 241 ? -1.43 -8.883 -7.52 1 97.19 241 GLU B O 1
ATOM 4058 N N . HIS B 1 242 ? 0.659 -9.438 -7.02 1 98.38 242 HIS B N 1
ATOM 4059 C CA . HIS B 1 242 ? 0.31 -10.703 -6.383 1 98.38 242 HIS B CA 1
ATOM 4060 C C . HIS B 1 242 ? 0.964 -10.828 -5.012 1 98.38 242 HIS B C 1
ATOM 4062 O O . HIS B 1 242 ? 2.066 -10.32 -4.797 1 98.38 242 HIS B O 1
ATOM 4068 N N . LEU B 1 243 ? 0.276 -11.453 -4.156 1 98.81 243 LEU B N 1
ATOM 4069 C CA . LEU B 1 243 ? 0.876 -11.898 -2.904 1 98.81 243 LEU B CA 1
ATOM 4070 C C . LEU B 1 243 ? 1.344 -13.344 -3.012 1 98.81 243 LEU B C 1
ATOM 4072 O O . LEU B 1 243 ? 0.58 -14.219 -3.428 1 98.81 243 LEU B O 1
ATOM 4076 N N . MET B 1 244 ? 2.576 -13.531 -2.762 1 98.88 244 MET B N 1
ATOM 4077 C CA . MET B 1 244 ? 3.139 -14.883 -2.727 1 98.88 244 MET B CA 1
ATOM 4078 C C . MET B 1 244 ? 3.27 -15.375 -1.29 1 98.88 244 MET B C 1
ATOM 4080 O O . MET B 1 244 ? 3.637 -14.609 -0.396 1 98.88 244 MET B O 1
ATOM 4084 N N . PHE B 1 245 ? 2.924 -16.609 -1.07 1 98.88 245 PHE B N 1
ATOM 4085 C CA . PHE B 1 245 ? 3.059 -17.188 0.264 1 98.88 245 PHE B CA 1
ATOM 4086 C C . PHE B 1 245 ? 3.938 -18.438 0.234 1 98.88 245 PHE B C 1
ATOM 4088 O O . PHE B 1 245 ? 3.969 -19.156 -0.766 1 98.88 245 PHE B O 1
ATOM 4095 N N . ILE B 1 246 ? 4.691 -18.656 1.215 1 98.62 246 ILE B N 1
ATOM 4096 C CA . ILE B 1 246 ? 5.465 -19.859 1.515 1 98.62 246 ILE B CA 1
ATOM 4097 C C . ILE B 1 246 ? 5.098 -20.375 2.902 1 98.62 246 ILE B C 1
ATOM 4099 O O . ILE B 1 246 ? 5.355 -19.703 3.908 1 98.62 246 ILE B O 1
ATOM 4103 N N . CYS B 1 247 ? 4.465 -21.531 2.934 1 98.62 247 CYS B N 1
ATOM 4104 C CA . CYS B 1 247 ? 4.027 -22.141 4.184 1 98.62 247 CYS B CA 1
ATOM 4105 C C . CYS B 1 247 ? 4.766 -23.438 4.441 1 98.62 247 CYS B C 1
ATOM 4107 O O . CYS B 1 247 ? 5.008 -24.219 3.514 1 98.62 247 CYS B O 1
ATOM 4109 N N . LYS B 1 248 ? 5.062 -23.641 5.664 1 96.62 248 LYS B N 1
ATOM 4110 C CA . LYS B 1 248 ? 5.648 -24.906 6.082 1 96.62 248 LYS B CA 1
ATOM 4111 C C . LYS B 1 248 ? 4.703 -25.672 7.012 1 96.62 248 LYS B C 1
ATOM 4113 O O . LYS B 1 248 ? 4.117 -25.094 7.922 1 96.62 248 LYS B O 1
ATOM 4118 N N . LYS B 1 249 ? 4.531 -26.906 6.699 1 95.44 249 LYS B N 1
ATOM 4119 C CA . LYS B 1 249 ? 3.711 -27.734 7.566 1 95.44 249 LYS B CA 1
ATOM 4120 C C . LYS B 1 249 ? 4.453 -28.094 8.852 1 95.44 249 LYS B C 1
ATOM 4122 O O . LYS B 1 249 ? 5.625 -28.484 8.812 1 95.44 249 LYS B O 1
#

Solvent-accessible surface area (backbone atoms only — not comparable to full-atom values): 25431 Å² total; per-residue (Å²): 87,53,57,44,59,54,50,33,73,41,39,91,50,45,70,69,74,48,62,48,68,58,42,47,50,48,50,50,53,51,50,52,54,50,48,65,60,51,72,75,45,81,74,45,34,30,35,23,38,51,32,47,68,24,66,65,47,48,54,44,38,75,74,63,31,51,61,30,32,24,14,67,17,63,52,19,34,52,45,22,25,62,74,55,74,61,44,82,52,51,39,71,33,47,62,62,53,68,91,63,91,66,61,19,35,33,36,36,24,51,83,24,39,58,19,54,42,92,48,42,65,52,19,53,52,40,49,57,72,33,39,35,91,67,11,37,44,34,32,27,28,39,21,39,51,25,52,37,52,52,26,54,76,70,67,34,60,68,58,33,56,46,28,71,73,66,36,36,45,76,48,66,87,40,90,87,46,22,20,66,32,40,36,34,47,70,66,56,48,50,55,58,49,53,76,76,23,86,42,76,46,69,33,16,45,50,43,75,78,50,80,90,36,72,78,54,55,82,43,48,67,63,49,52,55,48,41,70,65,42,19,67,35,77,79,42,26,51,45,4,54,25,38,31,40,43,29,30,80,89,53,56,44,59,54,50,34,73,42,39,91,50,46,69,69,74,47,63,48,68,60,42,46,52,49,51,51,53,51,48,51,53,50,48,66,60,51,73,76,46,83,72,45,34,30,36,23,38,52,31,47,68,22,66,65,45,48,53,45,37,74,74,62,32,51,60,31,33,24,14,67,16,63,53,18,34,52,44,21,24,63,72,54,74,60,44,82,50,51,37,71,35,46,63,64,53,69,90,61,91,65,63,18,35,32,37,37,24,53,83,25,39,59,21,54,42,92,48,42,66,51,19,52,52,41,47,56,72,33,39,34,89,66,11,39,44,34,32,26,28,40,22,38,52,26,54,36,52,53,28,54,76,70,67,35,61,66,57,33,55,46,29,71,73,66,36,37,45,76,48,65,89,40,88,88,47,24,19,67,32,40,36,35,48,70,65,57,47,51,54,58,50,52,75,76,25,86,40,78,44,69,33,17,45,53,42,70,83,48,79,88,36,72,80,52,56,83,41,48,68,63,50,52,55,49,40,69,65,40,19,70,34,78,77,43,25,51,44,3,54,24,37,30,40,41,30,31,78

Organism: NCBI:txid2108365

Secondary structure (DSSP, 8-state):
--HHHHHHHTTTTHHHHT-SHHHHHHHHHHHHHHHHHHTT----EEEEET-TTTHHHHHHHHTT-EEEEEES-HHHHHHHHHHTTS-TTEEE-BTTB---S--EEEEEETTTHHHH-S-HHHHHHHHHHHEEEEEEEEEEEEBHHHHHHHHHHTT-HHHHHHHHHHSEEEEESSSSSEEEEE-B-HHHHHHHHHTT-SEEEEEEESSS--TT-GGGGGGHHHHHHHHHHHTT-HHHHTT-SEEEEEEE-/--HHHHHHHTTTTHHHHT-SHHHHHHHHHHHHHHHHHHTT----EEEEES-TTTHHHHHHHHTT-EEEEEES-HHHHHHHHHHTTT-TTEEE-BTTB---S--EEEEEETTTHHHH-S-HHHHHHHHHHHEEEEEEEEEEEEBHHHHHHHHHHTT-HHHHHHHHHHSEEEEESSSSSEEEEE-B-HHHHHHHHHTT-SEEEEEEES-S--TT-GGGGGGHHHHHHHHHHHTT-HHHHTT-SEEEEEEE-

InterPro domains:
  IPR029063 S-adenosyl-L-methionine-dependent methyltransferase superfamily [G3DSA:3.40.50.150] (1-249)
  IPR029063 S-adenosyl-L-methionine-dependent methyltransferase superfamily [SSF53335] (4-249)

Sequence (498 aa):
MKSYEYYDKISNEYDSMYEDVYWKLHNKLIREVIMEKVLNLEGEKALDIGCGTGIWTNLLKDIGFDVYAIDPSENMVNITQKRLKKNKNIKVGFIENIEFEETFDVILAIGDILSYAKDPLKGIEEVRKHLNKDGLFIGTVDNLTRFIQDAFIQKEFNLMKKMKREKSVQIGLSQKMSFDSKLYTVNELESTLNAFFNEVELKGIMVFPFENDVEMYKYSYEIYELEKVFMNDKNHINNAEHLMFICKKMKSYEYYDKISNEYDSMYEDVYWKLHNKLIREVIMEKVLNLEGEKALDIGCGTGIWTNLLKDIGFDVYAIDPSENMVNITQKRLKKNKNIKVGFIENIEFEETFDVILAIGDILSYAKDPLKGIEEVRKHLNKDGLFIGTVDNLTRFIQDAFIQKEFNLMKKMKREKSVQIGLSQKMSFDSKLYTVNELESTLNAFFNEVELKGIMVFPFENDVEMYKYSYEIYELEKVFMNDKNHINNAEHLMFICKK

Foldseek 3Di:
DAPLVLLLVCLVCVVVVQPDLQNVLLVVVVLVVCCVPPVPFDAAEEEEEQCRLNPVVVSSVVVHHPYAYEAQHPNRLVNNCVVVVNPVRGYYDALLDDPDPAAGQEYEAEDARLQRHPDSLSSLVSNLVRYDAFGKYKYKHFALLQVLVVCVVVVVNVQNVVCVVVQWDWDADDPVSTDITHHDAPVRVVVSQVVRFVDKAKFARALDDCPVPVVCSVVSVVSSVVSVVCRRPSVRSSNGRMMMMMGTD/DAPLVLLLVCLVCVVVVQPDLQNVLLVVVVLVVCCVPPVPFDAAEEEEEQCRLNPVVVSSVVVHHPYAYEAQHPNRLVNNCVVVVNPVRGYYDALLDDPDPAAGQEYEAEDARLQRHPDSLSSLVSNLVRYDAFGKYKYKHFALLQVLVVCVVVVVNVQNVVCVVVQWDWDADDPVNTDITHHDAPVRVVVSQVVRFVDKAKFARALDDCPVPVVCSVVSVVSSVVSVVCRRPSVRSSNGRMMMMMGTD

Nearest PDB structures (foldseek):
  2avn-assembly1_A  TM=9.124E-01  e=6.026E-25  Thermotoga maritima MSB8
  2p7h-assembly1_A  TM=7.228E-01  e=4.055E-10  Pectobacterium atrosepticum SCRI1043
  5dm0-assembly1_A  TM=6.201E-01  e=3.344E-10  Bacillus velezensis FZB42
  2p35-assembly1_A  TM=5.826E-01  e=1.198E-10  Agrobacterium fabrum str. C58
  2p35-assembly1_B  TM=5.702E-01  e=2.759E-10  Agrobacterium fabrum str. C58

pLDDT: mean 96.01, std 3.56, range [80.12, 98.94]

Radius of gyration: 26.44 Å; Cα contacts (8 Å, |Δi|>4): 960; chains: 2; bounding box: 38×82×58 Å